Protein 9GJ2 (pdb70)

Solvent-accessible surface area: 18668 Å² total; per-residue (Å²): 222,49,68,119,64,12,28,17,104,147,104,30,2,21,12,130,25,36,153,14,32,121,3,28,0,18,3,0,22,4,0,5,5,0,0,3,0,20,12,58,95,106,74,48,130,72,22,24,4,0,1,0,0,0,2,8,15,0,38,121,116,8,11,3,116,3,23,125,25,25,98,20,21,0,0,0,7,13,0,40,47,45,151,0,0,1,17,36,96,40,12,58,48,115,35,110,78,56,182,60,95,47,53,59,148,106,113,27,5,48,10,50,107,27,44,55,10,35,8,24,106,17,94,37,0,48,92,8,0,19,93,94,0,0,0,0,0,5,0,4,5,187,31,101,35,0,128,133,15,153,83,16,23,13,123,24,108,72,20,60,32,45,46,66,14,6,3,5,0,0,0,3,0,66,68,148,56,121,65,31,0,11,0,17,4,6,61,6,123,122,20,6,43,142,0,17,0,47,0,3,8,79,128,63,13,14,0,0,0,0,1,68,2,2,16,0,46,26,55,137,103,69,126,70,24,32,15,108,150,135,30,2,21,9,109,9,47,151,14,30,127,3,26,0,19,3,0,21,3,0,6,5,0,0,3,0,20,12,55,91,90,66,46,144,73,49,28,3,0,2,0,0,0,2,9,15,0,41,129,130,9,6,2,128,3,23,124,24,27,89,22,19,0,0,0,5,12,0,42,61,46,151,0,0,1,17,38,98,39,10,61,45,112,38,110,87,57,156,62,88,49,48,62,146,104,112,30,6,52,10,51,108,28,42,51,17,46,6,12,100,16,99,50,0,39,87,6,0,19,95,92,0,0,0,0,0,6,0,0,4,126,30,102,41,0,114,137,15,180,74,28,32,15,126,28,112,61,20,45,32,32,41,76,13,7,3,4,0,0,0,1,0,89,61,141,65,115,68,36,0,10,0,18,3,6,62,8,82,148,12,14,58,121,0,12,0,54,0,4,7,77,111,64,14,13,1,0,0,0,1,77,2,1,14,0,45,25,55,97,131

Organism: Homo sapiens (NCBI:txid9606)

GO terms:
  GO:0010447 response to acidic pH (P, IDA)
  GO:0004197 cysteine-type endopeptidase activity (F, IDA)
  GO:2001259 positive regulation of cation channel activity (P, IDA)
  GO:0016485 protein processing (P, IDA)
  GO:0048002 antigen processing and presentation of peptide antigen (P, IDA)
  GO:0006508 proteolysis (P, IDA)
  GO:0002577 regulation of antigen processing and presentation (P, IDA)
  GO:0008234 cysteine-type peptidase activity (F, IDA)
  GO:0005770 late endosome (C, IDA)
  GO:0005515 protein binding (F, IPI)
  GO:0045335 phagocytic vesicle (C, IDA)
  GO:0019886 antigen processing and presentation of exogenous peptide antigen via MHC class II (P, IDA)
  GO:0004197 cysteine-type endopeptidase activity (F, TAS)
  GO:0006508 proteolysis (P, TAS)
  GO:0006955 immune response (P, TAS)
  GO:1904724 tertiary granule lumen (C, TAS)
  GO:1904813 ficolin-1-rich granule lumen (C, TAS)
  GO:0002224 toll-like receptor signaling pathway (P, TAS)
  GO:0036021 endolysosome lumen (C, TAS)
  GO:0043202 lysosomal lumen (C, TAS)

Foldseek 3Di:
DFDQKAFCVVVVQADAAAALPQFQLLLLQLLQRLQQNQLCVVPVDRFRFASLLCLAPLDVVLVAHRSVGHHSQSSLVSLAVVQFTFTCVVHPHDNDHDHRDDDCVRGDAGFNHKDKDAFQDLVRVSCCCRPPFKKKFFFQCPDVCNQVAAEDEDADPPADLDGDGIWIFGMWHDDVNFTWTWIAGRNALRGHPRRIHTYGGPPRCGRNRRGIIMHTHGDD/DDQKFFCVVVVQADAAAALPQFQLLLLQLLQRLQQNQLCVFPVDRFRFASLLCLAPLDVVLPAHRSVGHHSQSSLVSLAVVQFTFTCVVHPHDNDHDHRDDDVVRGDAGFNHKDKDAFQDLVRVQVCCVPPFKKKFFFACPDPVQQVAADDEDADPPADLPGDGIWIFGMWHDDPRFTWTWIAGRNALVGYNGRIHTYGGPPRCGRNGRGIIMHTHGDHD

Secondary structure (DSSP, 8-state):
---S-EEGGGGT------B-TTSB-HHHHHHHHHHHHHHHHHHS----B-HHHHHHHS-GGGT--TTB---HHHHHHHHHHHT-EEBTTTS---SS-------GGGEEE---EEEEPPTT-HHHHHHHHHHT--EEEEE---SHHHHH--SSEE--TT--S---EEEEEEEEEEETTEEEEEEE-SB-TTSTBTTEEEEE-SSSSGGGTTTS-EEEE---/--S-EEGGGGT--PPP-B-TTSB-HHHHHHHHHHHHHHHHHHS----B-HHHHHHHS-GGGT--TTB---HHHHHHHHHHHT-EEBTTTS---SS-------GGGEEE---EEEEPPTT-HHHHHHHHHHT--EEEEE---SHHHHT--SSEE--TT--S---EEEEEEEEEEETTEEEEEEE-SB-TTSTBTTEEEEE-SSSSGGGTTTS-EEEE----

Nearest PDB structures (foldseek):
  2hxz-assembly2_B  TM=1.002E+00  e=2.056E-52  Homo sapiens
  8pi3-assembly1_A  TM=1.003E+00  e=1.275E-50  Homo sapiens
  5qcd-assembly1_A  TM=1.002E+00  e=2.137E-50  Homo sapiens
  1nqc-assembly1_A  TM=1.003E+00  e=2.765E-50  Homo sapiens
  3iej-assembly2_B  TM=1.002E+00  e=4.941E-50  Homo sapiens

Sequence (440 aa):
ILPDSVDWREKGCVTEVKYQGSCGACWAFSAVGALEAQLKLKTGKLVSLSAQNLVDCSTEKYGNKGCNGGFMTTAFQYIIDNKGIDSDASYPYKAMDQKCQYDSKYRAATCSKYTEELPYGREDVLKEAVANKGPVSVGVDARHPSFFLYRSGVYYEPSCTQNVNHGVLVVGYGDLNGKEYWLVKNSWGHNFGEEGYIRMARNKGNHCGIASFPSYPEIAAALPDSVDWREKGCVTEVKYQGSCGACWAFSAVGALEAQLKLKTGKLVSLSAQNLVDCSTEKYGNKGCNGGFMTTAFQYIIDNKGIDSDASYPYKAMDQKCQYDSKYRAATCSKYTEELPYGRREDDVLKEAVANKGPVSVGVDARRHPSFFLYRSGVYYEPSCTQNVNHGVLVVGYGDDLNGKEYWLVKNSWGHNFGEEGYIRRMARNKGNHCGIASFPSYPEIAAA

B-factor: mean 16.5, std 6.79, range [9.48, 70.69]

Radius of gyration: 22.04 Å; Cα contacts (8 Å, |Δi|>4): 1163; chains: 2; bounding box: 53×60×53 Å

InterPro domains:
  IPR000169 Cysteine peptidase, cysteine active site [PS00139] (133-144)
  IPR000668 Peptidase C1A, papain C-terminal [PF00112] (115-329)
  IPR000668 Peptidase C1A, papain C-terminal [PR00705] (133-148)
  IPR000668 Peptidase C1A, papain C-terminal [PR00705] (278-288)
  IPR000668 Peptidase C1A, papain C-terminal [PR00705] (293-299)
  IPR000668 Peptidase C1A, papain C-terminal [SM00645] (115-330)
  IPR013128 Peptidase C1A [PTHR12411] (20-324)
  IPR013201 Cathepsin propeptide inhibitor domain (I29) [PF08246] (28-87)
  IPR013201 Cathepsin propeptide inhibitor domain (I29) [SM00848] (28-88)
  IPR025660 Cysteine peptidase, histidine active site [PS00639] (276-286)
  IP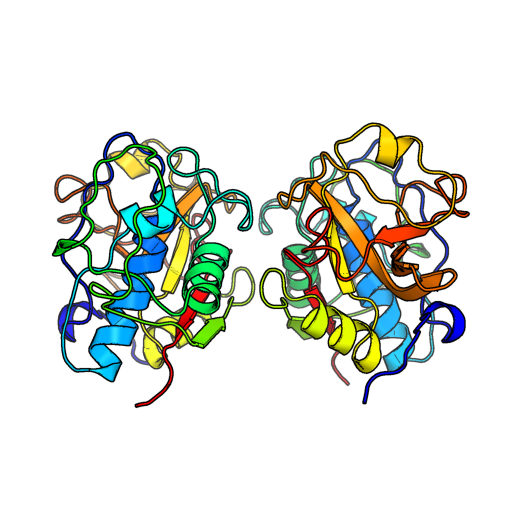R025661 Cysteine peptidase, asparagine active site [PS00640] (293-312)
  IPR038765 Papain-like cysteine peptidase superfamily [SSF54001] (20-329)
  IPR039417 Papain-like cysteine endopeptidase [cd02248] (116-329)

Structure (mmCIF, N/CA/C/O backbone):
data_9GJ2
#
_entry.id   9GJ2
#
_cell.length_a   86.102
_cell.length_b   86.102
_cell.length_c   152.045
_cell.angle_alpha   90.000
_cell.angle_beta   90.000
_cell.angle_gamma   90.000
#
_symmetry.space_group_name_H-M   'P 41 2 2'
#
loop_
_entity.id
_entity.type
_entity.pdbx_description
1 polymer 'Cathepsin S'
2 non-polymer '~{tert}-butyl ~{N}-[1-[(2~{S})-3-cyclopropyl-1-oxidanylidene-1-[[(2~{S},3~{S})-3-oxidanyl-4-oxidanylidene-1-[(3~{S})-2-oxidanylidenepyrrolidin-3-yl]-4-[(phenylmethyl)amino]butan-2-yl]amino]propan-2-yl]-2-oxidanylidene-pyridin-3-yl]carbamate'
3 non-polymer 1,2-ETHANEDIOL
4 non-polymer 'DIMETHYL SULFOXIDE'
5 non-polymer 'CITRIC ACID'
6 water water
#
loop_
_atom_site.group_PDB
_atom_site.id
_atom_site.type_symbol
_atom_site.label_atom_id
_atom_site.label_alt_id
_atom_site.label_comp_id
_atom_site.label_asym_id
_atom_site.label_entity_id
_atom_site.label_seq_id
_atom_site.pdbx_PDB_ins_code
_atom_site.Cartn_x
_atom_site.Cartn_y
_atom_site.Cartn_z
_atom_site.occupancy
_atom_site.B_iso_or_equiv
_atom_site.auth_seq_id
_atom_site.auth_comp_id
_atom_site.auth_asym_id
_atom_site.auth_atom_id
_atom_site.pdbx_PDB_model_num
ATOM 1 N N . ILE A 1 1 ? 23.36709 15.88065 -9.16465 1.000 34.49361 0 ILE A N 1
ATOM 2 C CA . ILE A 1 1 ? 22.30128 14.88687 -9.22161 1.000 33.48040 0 ILE A CA 1
ATOM 3 C C . ILE A 1 1 ? 22.62704 13.69609 -8.32458 1.000 30.44343 0 ILE A C 1
ATOM 4 O O . ILE A 1 1 ? 23.72400 13.13952 -8.38485 1.000 32.54228 0 ILE A O 1
ATOM 9 N N . LEU A 1 2 ? 21.67096 13.30851 -7.49635 1.000 22.49528 1 LEU A N 1
ATOM 10 C CA . LEU A 1 2 ? 21.89691 12.24209 -6.53408 1.000 18.47459 1 LEU A CA 1
ATOM 11 C C . LEU A 1 2 ? 21.67176 10.87769 -7.17916 1.000 16.51538 1 LEU A C 1
ATOM 12 O O . LEU A 1 2 ? 20.82810 10.73404 -8.06960 1.000 16.88037 1 LEU A O 1
ATOM 17 N N . PRO A 1 3 ? 22.40805 9.85417 -6.74713 1.000 15.49521 2 PRO A N 1
ATOM 18 C CA . PRO A 1 3 ? 22.15626 8.50580 -7.26982 1.000 14.30459 2 PRO A CA 1
ATOM 19 C C . PRO A 1 3 ? 20.74304 8.04746 -6.93604 1.000 13.24253 2 PRO A C 1
ATOM 20 O O . PRO A 1 3 ? 20.16136 8.43351 -5.92124 1.000 13.47235 2 PRO A O 1
ATOM 24 N N . ASP A 1 4 ? 20.19282 7.19462 -7.80135 1.000 14.25050 3 ASP A N 1
ATOM 25 C CA . ASP A 1 4 ? 18.86247 6.64883 -7.54345 1.000 14.34760 3 ASP A CA 1
ATOM 26 C C . ASP A 1 4 ? 18.83639 5.73640 -6.32009 1.000 13.45460 3 ASP A C 1
ATOM 27 O O . ASP A 1 4 ? 17.80121 5.64220 -5.65129 1.000 13.21995 3 ASP A O 1
ATOM 32 N N . SER A 1 5 ? 19.94236 5.04884 -6.02567 1.000 12.77470 4 SER A N 1
ATOM 33 C CA . SER A 1 5 ? 20.02695 4.13623 -4.89416 1.000 12.64264 4 SER A CA 1
ATOM 34 C C . SER A 1 5 ? 21.41415 4.23677 -4.28207 1.000 11.96484 4 SER A C 1
ATOM 35 O O . SER A 1 5 ? 22.39605 4.47381 -4.98699 1.000 13.04826 4 SER A O 1
ATOM 38 N N . VAL A 1 6 ? 21.47744 4.04414 -2.96256 1.000 12.11457 5 VAL A N 1
ATOM 39 C CA . VAL A 1 6 ? 22.71931 4.05707 -2.19177 1.000 12.11498 5 VAL A CA 1
ATOM 40 C C . VAL A 1 6 ? 22.63361 2.95356 -1.14579 1.000 12.25529 5 VAL A C 1
ATOM 41 O O . VAL A 1 6 ? 21.57967 2.75665 -0.53093 1.000 11.85378 5 VAL A O 1
ATOM 45 N N . ASP A 1 7 ? 23.74823 2.25298 -0.91298 1.000 12.29367 6 ASP A N 1
ATOM 46 C CA . ASP A 1 7 ? 23.83194 1.23839 0.14647 1.000 12.55650 6 ASP A CA 1
ATOM 47 C C . ASP A 1 7 ? 25.23941 1.31934 0.73360 1.000 11.59234 6 ASP A C 1
ATOM 48 O O . ASP A 1 7 ? 26.19888 0.83148 0.12536 1.000 12.35790 6 ASP A O 1
ATOM 53 N N . TRP A 1 8 ? 25.35910 1.92969 1.91640 1.000 11.22383 7 TRP A N 1
ATOM 54 C CA . TRP A 1 8 ? 26.66445 2.09566 2.54973 1.000 11.25325 7 TRP A CA 1
ATOM 55 C C . TRP A 1 8 ? 27.31700 0.77435 2.94270 1.000 11.59718 7 TRP A C 1
ATOM 56 O O . TRP A 1 8 ? 28.52900 0.75047 3.19023 1.000 11.55451 7 TRP A O 1
ATOM 67 N N . ARG A 1 9 ? 26.55273 -0.32234 3.01346 1.000 11.13492 8 ARG A N 1
ATOM 68 C CA . ARG A 1 9 ? 27.16953 -1.62430 3.24891 1.000 10.32627 8 ARG A CA 1
ATOM 69 C C . ARG A 1 9 ? 28.09638 -2.01029 2.10057 1.000 11.50182 8 ARG A C 1
ATOM 70 O O . ARG A 1 9 ? 29.12540 -2.65657 2.32333 1.000 11.82696 8 ARG A O 1
ATOM 78 N N . GLU A 1 10 ? 27.75159 -1.62709 0.86683 1.000 12.34045 9 GLU A N 1
ATOM 79 C CA . GLU A 1 10 ? 28.61510 -1.90648 -0.27757 1.000 13.43401 9 GLU A CA 1
ATOM 80 C C . GLU A 1 10 ? 29.92487 -1.14225 -0.20645 1.000 14.27560 9 GLU A C 1
ATOM 81 O O . GLU A 1 10 ? 30.88736 -1.51803 -0.88573 1.000 14.80227 9 GLU A O 1
ATOM 87 N N . LYS A 1 11 ? 29.96944 -0.07243 0.58250 1.000 13.87414 10 LYS A N 1
ATOM 88 C CA . LYS A 1 11 ? 31.13579 0.78417 0.70225 1.000 15.32678 10 LYS A CA 1
ATOM 89 C C . LYS A 1 11 ? 31.97088 0.44222 1.92802 1.000 13.72424 10 LYS A C 1
ATOM 90 O O . LYS A 1 11 ? 32.93678 1.14907 2.22862 1.000 15.26355 10 LYS A O 1
ATOM 96 N N . GLY A 1 12 ? 31.61540 -0.62604 2.64039 1.000 13.21935 11 GLY A N 1
ATOM 97 C CA . GLY A 1 12 ? 32.40578 -1.08196 3.76982 1.000 13.62077 11 GLY A CA 1
ATOM 98 C C . GLY A 1 12 ? 32.28370 -0.22704 5.00897 1.000 12.21736 11 GLY A C 1
ATOM 99 O O . GLY A 1 12 ? 33.18516 -0.23924 5.85020 1.000 13.22165 11 GLY A O 1
ATOM 100 N N . CYS A 1 13 ? 31.17338 0.49095 5.16350 1.000 11.32069 12 CYS A N 1
ATOM 101 C CA . CYS A 1 13 ? 31.02319 1.48890 6.21407 1.000 10.85740 12 CYS A CA 1
ATOM 102 C C . CYS A 1 13 ? 30.01575 1.10445 7.29125 1.000 10.63440 12 CYS A C 1
ATOM 103 O O . CYS A 1 13 ? 29.66962 1.95283 8.12240 1.000 11.72652 12 CYS A O 1
ATOM 106 N N . VAL A 1 14 ? 29.54451 -0.14298 7.31162 1.000 11.01860 13 VAL A N 1
ATOM 107 C CA . VAL A 1 14 ? 28.49480 -0.57012 8.23300 1.000 10.39461 13 VAL A CA 1
ATOM 108 C C . VAL A 1 14 ? 28.93817 -1.85520 8.92871 1.000 10.56828 13 VAL A C 1
ATOM 109 O O . VAL A 1 14 ? 29.29416 -2.83893 8.26633 1.000 11.21881 13 VAL A O 1
ATOM 113 N N . THR A 1 15 ? 28.90621 -1.85305 10.26030 1.000 10.32962 14 THR A N 1
ATOM 114 C CA . THR A 1 15 ? 29.31768 -3.01146 11.04249 1.000 10.92472 14 THR A CA 1
ATOM 115 C C . THR A 1 15 ? 28.18554 -4.03597 11.13186 1.000 11.14819 14 THR A C 1
ATOM 116 O O . THR A 1 15 ? 27.06072 -3.82150 10.66387 1.000 11.09249 14 THR A O 1
ATOM 120 N N . GLU A 1 16 ? 28.48087 -5.15342 11.78552 1.000 11.04998 15 GLU A N 1
ATOM 121 C CA . GLU A 1 16 ? 27.47161 -6.17580 12.00976 1.000 12.18884 15 GLU A CA 1
ATOM 122 C C . GLU A 1 16 ? 26.31277 -5.60134 12.81624 1.000 11.31969 15 GLU A C 1
ATOM 123 O O . GLU A 1 16 ? 26.47617 -4.67566 13.61460 1.000 11.86422 15 GLU A O 1
ATOM 129 N N . VAL A 1 17 ? 25.12722 -6.16991 12.59114 1.000 11.65981 16 VAL A N 1
ATOM 130 C CA . VAL A 1 17 ? 23.94694 -5.81152 13.36388 1.000 10.96516 16 VAL A CA 1
ATOM 131 C C . VAL A 1 17 ? 24.12796 -6.24974 14.80944 1.000 12.47069 16 VAL A C 1
ATOM 132 O O . VAL A 1 17 ? 24.61740 -7.35251 15.09083 1.000 13.33249 16 VAL A O 1
ATOM 136 N N . LYS A 1 18 ? 23.71991 -5.39072 15.73353 1.000 12.02140 17 LYS A N 1
ATOM 137 C CA . LYS A 1 18 ? 23.81895 -5.65600 17.16013 1.000 12.41970 17 LYS A CA 1
ATOM 138 C C . LYS A 1 18 ? 22.45188 -6.01226 17.74187 1.000 13.00593 17 LYS A C 1
ATOM 139 O O . LYS A 1 18 ? 21.40251 -5.76631 17.13766 1.000 12.11786 17 LYS A O 1
ATOM 145 N N . TYR A 1 19 ? 22.48607 -6.60714 18.93549 1.000 14.03149 18 TYR A N 1
ATOM 146 C CA . TYR A 1 19 ? 21.29850 -7.06456 19.65121 1.000 15.16748 18 TYR A CA 1
ATOM 147 C C . TYR A 1 19 ? 21.23661 -6.32052 20.98019 1.000 14.91138 18 TYR A C 1
ATOM 148 O O . TYR A 1 19 ? 22.03036 -6.59085 21.88528 1.000 15.02438 18 TYR A O 1
ATOM 157 N N . GLN A 1 20 ? 20.29266 -5.38892 21.10908 1.000 14.33171 19 GLN A N 1
ATOM 158 C CA . GLN A 1 20 ? 20.23701 -4.57359 22.31555 1.000 15.44795 19 GLN A CA 1
ATOM 159 C C . GLN A 1 20 ? 19.58759 -5.28621 23.49648 1.000 15.04461 19 GLN A C 1
ATOM 160 O O . GLN A 1 20 ? 19.77133 -4.85497 24.63876 1.000 15.21361 19 GLN A O 1
ATOM 166 N N . GLY A 1 21 ? 18.82002 -6.34284 23.25166 1.000 15.98773 20 GLY A N 1
ATOM 167 C CA . GLY A 1 21 ? 18.18566 -7.03746 24.35360 1.000 16.54882 20 GLY A CA 1
ATOM 168 C C . GLY A 1 21 ? 17.18045 -6.16333 25.08144 1.000 16.81710 20 GLY A C 1
ATOM 169 O O . GLY A 1 21 ? 16.51406 -5.30402 24.49684 1.000 18.67523 20 GLY A O 1
ATOM 170 N N . SER A 1 22 ? 17.08094 -6.37838 26.39099 1.000 16.89001 21 SER A N 1
ATOM 171 C CA . SER A 1 22 ? 16.02385 -5.76748 27.19362 1.000 19.04503 21 SER A CA 1
ATOM 172 C C . SER A 1 22 ? 16.34340 -4.34935 27.65259 1.000 19.47304 21 SER A C 1
ATOM 173 O O . SER A 1 22 ? 15.54969 -3.75969 28.39545 1.000 21.00330 21 SER A O 1
ATOM 176 N N . CYS A 1 23 ? 17.46949 -3.79295 27.23034 1.000 15.85137 22 CYS A N 1
ATOM 177 C CA . CYS A 1 23 ? 17.89288 -2.45101 27.60058 1.000 15.24677 22 CYS A CA 1
ATOM 178 C C . CYS A 1 23 ? 17.51221 -1.49929 26.47285 1.000 14.15303 22 CYS A C 1
ATOM 179 O O . CYS A 1 23 ? 17.81758 -1.76628 25.30578 1.000 14.77313 22 CYS A O 1
ATOM 182 N N . GLY A 1 24 ? 16.83584 -0.40331 26.81935 1.000 14.57245 23 GLY A N 1
ATOM 183 C CA . GLY A 1 24 ? 16.36721 0.55636 25.83427 1.000 14.97622 23 GLY A CA 1
ATOM 184 C C . GLY A 1 24 ? 17.45349 1.47685 25.31275 1.000 13.67913 23 GLY A C 1
ATOM 185 O O . GLY A 1 24 ? 17.37378 2.70483 25.45652 1.000 15.21377 23 GLY A O 1
ATOM 186 N N . ALA A 1 25 ? 18.46494 0.88033 24.67826 1.000 13.65313 24 ALA A N 1
ATOM 187 C CA . ALA A 1 25 ? 19.65835 1.57364 24.21356 1.000 13.79255 24 ALA A CA 1
ATOM 188 C C . ALA A 1 25 ? 19.65810 1.81199 22.70817 1.000 12.48228 24 ALA A C 1
ATOM 189 O O . ALA A 1 25 ? 20.72001 2.04156 22.12540 1.000 12.19544 24 ALA A O 1
ATOM 191 N N . CYS A 1 26 ? 18.49218 1.77367 22.06345 1.000 12.47559 25 CYS A N 1
ATOM 192 C CA . CYS A 1 26 ? 18.43892 1.99146 20.61904 1.000 12.37106 25 CYS A CA 1
ATOM 193 C C . CYS A 1 26 ? 19.18068 3.25854 20.21325 1.000 11.81646 25 CYS A C 1
ATOM 194 O O . CYS A 1 26 ? 19.89369 3.27322 19.20292 1.000 12.03650 25 CYS A O 1
ATOM 197 N N . TRP A 1 27 ? 19.01543 4.33180 20.99462 1.000 12.03046 26 TRP A N 1
ATOM 198 C CA . TRP A 1 27 ? 19.65045 5.61591 20.69831 1.000 11.43343 26 TRP A CA 1
ATOM 199 C C . TRP A 1 27 ? 21.17186 5.50193 20.68683 1.000 10.91884 26 TRP A C 1
ATOM 200 O O . TRP A 1 27 ? 21.84998 6.16446 19.89201 1.000 11.11839 26 TRP A O 1
ATOM 211 N N . ALA A 1 28 ? 21.72776 4.68718 21.58346 1.000 11.46685 27 ALA A N 1
ATOM 212 C CA . ALA A 1 28 ? 23.17347 4.51108 21.63920 1.000 11.27822 27 ALA A CA 1
ATOM 213 C C . ALA A 1 28 ? 23.67700 3.73996 20.42397 1.000 10.11470 27 ALA A C 1
ATOM 214 O O . ALA A 1 28 ? 24.71574 4.08677 19.84786 1.000 10.95335 27 ALA A O 1
ATOM 216 N N . PHE A 1 29 ? 22.94992 2.69807 20.01229 1.000 10.67102 28 PHE A N 1
ATOM 217 C CA . PHE A 1 29 ? 23.33534 1.96823 18.81005 1.000 10.70668 28 PHE A CA 1
ATOM 218 C C . PHE A 1 29 ? 23.22871 2.83769 17.56546 1.000 10.56935 28 PHE A C 1
ATOM 219 O O . PHE A 1 29 ? 24.10078 2.78104 16.68898 1.000 10.55659 28 PHE A O 1
ATOM 227 N N . SER A 1 30 ? 22.16936 3.64337 17.46601 1.000 10.24855 29 SER A N 1
ATOM 228 C CA . SER A 1 30 ? 22.04286 4.55821 16.33716 1.000 10.25914 29 SER A CA 1
ATOM 229 C C . SER A 1 30 ? 23.23969 5.50198 16.25836 1.000 9.94078 29 SER A C 1
ATOM 230 O O . SER A 1 30 ? 23.82222 5.70540 15.18463 1.000 10.82905 29 SER A O 1
ATOM 233 N N . ALA A 1 31 ? 23.61804 6.08665 17.39505 1.000 9.66490 30 ALA A N 1
ATOM 234 C CA . ALA A 1 31 ? 24.71673 7.04689 17.41253 1.000 10.21981 30 ALA A CA 1
ATOM 235 C C . ALA A 1 31 ? 26.04009 6.38937 17.03028 1.000 10.38457 30 ALA A C 1
ATOM 236 O O . ALA A 1 31 ? 26.78414 6.91572 16.19287 1.000 10.99065 30 ALA A O 1
ATOM 238 N N . VAL A 1 32 ? 26.36630 5.23901 17.63347 1.000 10.34973 31 VAL A N 1
ATOM 239 C CA . VAL A 1 32 ? 27.64824 4.61918 17.29354 1.000 9.89163 31 VAL A CA 1
ATOM 240 C C . VAL A 1 32 ? 27.67354 4.19840 15.83420 1.000 10.24359 31 VAL A C 1
ATOM 241 O O . VAL A 1 32 ? 28.71030 4.29006 15.17154 1.000 10.59541 31 VAL A O 1
ATOM 245 N N . GLY A 1 33 ? 26.54552 3.71932 15.30665 1.000 10.21046 32 GLY A N 1
ATOM 246 C CA . GLY A 1 33 ? 26.53682 3.30036 13.91583 1.000 10.45787 32 GLY A CA 1
ATOM 247 C C . GLY A 1 33 ? 26.84628 4.44215 12.96350 1.000 9.93370 32 GLY A C 1
ATOM 248 O O . GLY A 1 33 ? 27.58168 4.27337 11.98236 1.000 10.90560 32 GLY A O 1
ATOM 249 N N . ALA A 1 34 ? 26.29354 5.62381 13.23733 1.000 10.23739 33 ALA A N 1
ATOM 250 C CA . ALA A 1 34 ? 26.60375 6.77950 12.40072 1.000 10.41441 33 ALA A CA 1
ATOM 251 C C . ALA A 1 34 ? 28.08519 7.12882 12.48593 1.000 10.51995 33 ALA A C 1
ATOM 252 O O . ALA A 1 34 ? 28.72267 7.42840 11.46765 1.000 11.04848 33 ALA A O 1
ATOM 254 N N . LEU A 1 35 ? 28.65297 7.08813 13.69194 1.000 10.09418 34 LEU A N 1
ATOM 255 C CA . LEU A 1 35 ? 30.05768 7.44529 13.85272 1.000 10.34942 34 LEU A CA 1
ATOM 256 C C . LEU A 1 35 ? 30.98411 6.38522 13.26435 1.000 10.22647 34 LEU A C 1
ATOM 257 O O . LEU A 1 35 ? 32.05134 6.72750 12.74207 1.000 11.02238 34 LEU A O 1
ATOM 262 N N . GLU A 1 36 ? 30.58405 5.10539 13.32160 1.000 10.45378 35 GLU A N 1
ATOM 263 C CA . GLU A 1 36 ? 31.38359 4.03290 12.72798 1.000 10.71092 35 GLU A CA 1
ATOM 264 C C . GLU A 1 36 ? 31.65395 4.30028 11.25430 1.000 10.57137 35 GLU A C 1
ATOM 265 O O . GLU A 1 36 ? 32.76164 4.05186 10.75726 1.000 10.98256 35 GLU A O 1
ATOM 271 N N . ALA A 1 37 ? 30.64477 4.78715 10.52721 1.000 10.73548 36 ALA A N 1
ATOM 272 C CA . ALA A 1 37 ? 30.84668 5.07008 9.11109 1.000 10.60479 36 ALA A CA 1
ATOM 273 C C . ALA A 1 37 ? 31.84446 6.20315 8.90808 1.000 10.30219 36 ALA A C 1
ATOM 274 O O . ALA A 1 37 ? 32.70754 6.12623 8.02705 1.000 11.38898 36 ALA A O 1
ATOM 276 N N . GLN A 1 38 ? 31.73904 7.27120 9.70474 1.000 11.16621 37 GLN A N 1
ATOM 277 C CA . GLN A 1 38 ? 32.67814 8.38302 9.56828 1.000 10.84053 37 GLN A CA 1
ATOM 278 C C . GLN A 1 38 ? 34.09693 7.94405 9.90654 1.000 11.71623 37 GLN A C 1
ATOM 279 O O . GLN A 1 38 ? 35.06304 8.40188 9.28559 1.000 12.47000 37 GLN A O 1
ATOM 285 N N . LEU A 1 39 ? 34.24087 7.05319 10.89042 1.000 11.42558 38 LEU A N 1
ATOM 286 C CA . LEU A 1 39 ? 35.56043 6.54536 11.24542 1.000 11.44028 38 LEU A CA 1
ATOM 287 C C . LEU A 1 39 ? 36.17425 5.75738 10.09195 1.000 11.83883 38 LEU A C 1
ATOM 288 O O . LEU A 1 39 ? 37.36010 5.91852 9.78304 1.000 12.49476 38 LEU A O 1
ATOM 293 N N . LYS A 1 40 ? 35.37792 4.91613 9.42760 1.000 11.57760 39 LYS A N 1
ATOM 294 C CA . LYS A 1 40 ? 35.86718 4.19457 8.25385 1.000 11.88098 39 LYS A CA 1
ATOM 295 C C . LYS A 1 40 ? 36.30043 5.16066 7.15784 1.000 12.33511 39 LYS A C 1
ATOM 296 O O . LYS A 1 40 ? 37.35816 4.98651 6.54112 1.000 12.64303 39 LYS A O 1
ATOM 302 N N . LEU A 1 41 ? 35.48431 6.18472 6.89217 1.000 12.54749 40 LEU A N 1
ATOM 303 C CA . LEU A 1 41 ? 35.82051 7.15284 5.85253 1.000 13.82850 40 LEU A CA 1
ATOM 304 C C . LEU A 1 41 ? 37.12560 7.87839 6.16442 1.000 14.40656 40 LEU A C 1
ATOM 305 O O . LEU A 1 41 ? 37.90036 8.18996 5.25278 1.000 16.34191 40 LEU A O 1
ATOM 310 N N . LYS A 1 42 ? 37.39588 8.14284 7.44712 1.000 15.51146 41 LYS A N 1
ATOM 311 C CA . LYS A 1 42 ? 38.59812 8.88631 7.81578 1.000 16.39939 41 LYS A CA 1
ATOM 312 C C . LYS A 1 42 ? 39.83845 8.00315 7.84608 1.000 17.03908 41 LYS A C 1
ATOM 313 O O . LYS A 1 42 ? 40.90087 8.41468 7.37042 1.000 18.45259 41 LYS A O 1
ATOM 319 N N . THR A 1 43 ? 39.73697 6.80164 8.42014 1.000 16.57426 42 THR A N 1
ATOM 320 C CA . THR A 1 43 ? 40.91586 6.01240 8.75226 1.000 16.30715 42 THR A CA 1
ATOM 321 C C . THR A 1 43 ? 41.06900 4.75291 7.92108 1.000 15.99763 42 THR A C 1
ATOM 322 O O . THR A 1 43 ? 42.14702 4.14545 7.94752 1.000 16.25513 42 THR A O 1
ATOM 326 N N . GLY A 1 44 ? 40.02824 4.32814 7.21485 1.000 14.63204 43 GLY A N 1
ATOM 327 C CA . GLY A 1 44 ? 40.05481 3.05713 6.53112 1.000 15.46361 43 GLY A CA 1
ATOM 328 C C . GLY A 1 44 ? 39.71912 1.86226 7.39353 1.000 15.26592 43 GLY A C 1
ATOM 329 O O . GLY A 1 44 ? 39.69826 0.74146 6.87919 1.000 16.17107 43 GLY A O 1
ATOM 330 N N . LYS A 1 45 ? 39.45060 2.05751 8.68081 1.000 14.44806 44 LYS A N 1
ATOM 331 C CA . LYS A 1 45 ? 39.16148 0.96687 9.60053 1.000 15.39221 44 LYS A CA 1
ATOM 332 C C . LYS A 1 45 ? 37.67174 0.91796 9.90350 1.000 13.99649 44 LYS A C 1
ATOM 333 O O . LYS A 1 45 ? 37.06878 1.93970 10.25477 1.000 14.67229 44 LYS A O 1
ATOM 339 N N . LEU A 1 46 ? 37.08698 -0.27346 9.78267 1.000 13.90395 45 LEU A N 1
ATOM 340 C CA . LEU A 1 46 ? 35.70723 -0.52278 10.19450 1.000 12.71211 45 LEU A CA 1
ATOM 341 C C . LEU A 1 46 ? 35.74768 -1.17486 11.57162 1.000 13.26861 45 LEU A C 1
ATOM 342 O O . LEU A 1 46 ? 36.24043 -2.29810 11.71581 1.000 14.30442 45 LEU A O 1
ATOM 347 N N . VAL A 1 47 ? 35.23498 -0.47131 12.58095 1.000 12.97667 46 VAL A N 1
ATOM 348 C CA . VAL A 1 47 ? 35.35659 -0.87129 13.98064 1.000 14.74807 46 VAL A CA 1
ATOM 349 C C . VAL A 1 47 ? 34.02695 -0.60970 14.66838 1.000 12.91912 46 VAL A C 1
ATOM 350 O O . VAL A 1 47 ? 33.50595 0.50436 14.59474 1.000 13.62668 46 VAL A O 1
ATOM 354 N N . SER A 1 48 ? 33.49611 -1.60255 15.37494 1.000 11.31790 47 SER A N 1
ATOM 355 C CA . SER A 1 48 ? 32.30785 -1.35836 16.18432 1.000 11.92962 47 SER A CA 1
ATOM 356 C C . SER A 1 48 ? 32.67943 -0.51078 17.39517 1.000 10.85709 47 SER A C 1
ATOM 357 O O . SER A 1 48 ? 33.66971 -0.78975 18.08488 1.000 12.27950 47 SER A O 1
ATOM 360 N N . LEU A 1 49 ? 31.89736 0.53502 17.64484 1.000 11.19147 48 LEU A N 1
ATOM 361 C CA . LEU A 1 49 ? 32.13935 1.44669 18.75306 1.000 11.13860 48 LEU A CA 1
ATOM 362 C C . LEU A 1 49 ? 31.21849 1.10742 19.92560 1.000 10.91304 48 LEU A C 1
ATOM 363 O O . LEU A 1 49 ? 30.19426 0.43809 19.76993 1.000 12.23313 48 LEU A O 1
ATOM 368 N N . SER A 1 50 ? 31.59689 1.56979 21.11400 1.000 11.07187 49 SER A N 1
ATOM 369 C CA . SER A 1 50 ? 30.96572 1.08715 22.34488 1.000 10.82409 49 SER A CA 1
ATOM 370 C C . SER A 1 50 ? 29.63581 1.78401 22.62446 1.000 10.98208 49 SER A C 1
ATOM 371 O O . SER A 1 50 ? 29.59752 2.89240 23.16376 1.000 11.28559 49 SER A O 1
ATOM 374 N N . ALA A 1 51 ? 28.53089 1.10519 22.30366 1.000 10.77607 50 ALA A N 1
ATOM 375 C CA . ALA A 1 51 ? 27.22205 1.56795 22.75872 1.000 11.47852 50 ALA A CA 1
ATOM 376 C C . ALA A 1 51 ? 27.14552 1.61113 24.27986 1.000 11.03992 50 ALA A C 1
ATOM 377 O O . ALA A 1 51 ? 26.49596 2.50094 24.84646 1.000 11.05112 50 ALA A O 1
ATOM 379 N N . GLN A 1 52 ? 27.80840 0.66763 24.95792 1.000 11.51733 51 GLN A N 1
ATOM 380 C CA . GLN A 1 52 ? 27.76476 0.64485 26.41745 1.000 11.78917 51 GLN A CA 1
ATOM 381 C C . GLN A 1 52 ? 28.39467 1.90152 27.01187 1.000 11.25763 51 GLN A C 1
ATOM 382 O O . GLN A 1 52 ? 27.92133 2.42112 28.02903 1.000 11.89757 51 GLN A O 1
ATOM 388 N N . ASN A 1 53 ? 29.48516 2.38038 26.40447 1.000 11.11983 52 ASN A N 1
ATOM 389 C CA . ASN A 1 53 ? 30.12621 3.62947 26.80966 1.000 11.02054 52 ASN A CA 1
ATOM 390 C C . ASN A 1 53 ? 29.10526 4.76681 26.83457 1.000 10.98178 52 ASN A C 1
ATOM 391 O O . ASN A 1 53 ? 29.07854 5.57706 27.77024 1.000 11.37061 52 ASN A O 1
ATOM 396 N N . LEU A 1 54 ? 28.22971 4.82678 25.82865 1.000 10.54088 53 LEU A N 1
ATOM 397 C CA . LEU A 1 54 ? 27.20436 5.86940 25.81403 1.000 10.75225 53 LEU A CA 1
ATOM 398 C C . LEU A 1 54 ? 26.16356 5.63921 26.90505 1.000 11.04725 53 LEU A C 1
ATOM 399 O O . LEU A 1 54 ? 25.79585 6.56903 27.63219 1.000 10.92301 53 LEU A O 1
ATOM 404 N N . VAL A 1 55 ? 25.67881 4.40070 27.03746 1.000 11.44597 54 VAL A N 1
ATOM 405 C CA . VAL A 1 55 ? 24.69367 4.08322 28.07186 1.000 11.79016 54 VAL A CA 1
ATOM 406 C C . VAL A 1 55 ? 25.19660 4.50253 29.44774 1.000 11.78496 54 VAL A C 1
ATOM 407 O O . VAL A 1 55 ? 24.45528 5.08646 30.24943 1.000 12.05984 54 VAL A O 1
ATOM 411 N N . ASP A 1 56 ? 26.46461 4.19258 29.74657 1.000 12.36065 55 ASP A N 1
ATOM 412 C CA . ASP A 1 56 ? 26.99690 4.37262 31.09455 1.000 12.81888 55 ASP A CA 1
ATOM 413 C C . ASP A 1 56 ? 27.48380 5.78909 31.35739 1.000 13.42427 55 ASP A C 1
ATOM 414 O O . ASP A 1 56 ? 27.54281 6.20219 32.52038 1.000 13.63986 55 ASP A O 1
ATOM 419 N N . CYS A 1 57 ? 27.88896 6.52005 30.31787 1.000 12.05645 56 CYS A N 1
ATOM 420 C CA . CYS A 1 57 ? 28.61028 7.77411 30.50262 1.000 12.37233 56 CYS A CA 1
ATOM 421 C C . CYS A 1 57 ? 27.89651 8.99360 29.94468 1.000 12.17668 56 CYS A C 1
ATOM 422 O O . CYS A 1 57 ? 28.08091 10.08816 30.47266 1.000 13.47953 56 CYS A O 1
ATOM 425 N N . SER A 1 58 ? 27.11696 8.84764 28.87326 1.000 11.46992 57 SER A N 1
ATOM 426 C CA . SER A 1 58 ? 26.32222 9.95550 28.34249 1.000 11.60642 57 SER A CA 1
ATOM 427 C C . SER A 1 58 ? 24.96866 9.92156 29.04228 1.000 11.20709 57 SER A C 1
ATOM 428 O O . SER A 1 58 ? 23.96706 9.44188 28.50273 1.000 11.88234 57 SER A O 1
ATOM 431 N N . THR A 1 59 ? 24.95457 10.40966 30.27698 1.000 11.61795 58 THR A N 1
ATOM 432 C CA . THR A 1 59 ? 23.85389 10.17571 31.21381 1.000 12.65278 58 THR A CA 1
ATOM 433 C C . THR A 1 59 ? 23.16240 11.49610 31.54739 1.000 12.61459 58 THR A C 1
ATOM 434 O O . THR A 1 59 ? 22.77569 12.21630 30.61672 1.000 12.45218 58 THR A O 1
ATOM 438 N N . GLU A 1 60 ? 22.97815 11.84376 32.82907 1.000 13.14022 59 GLU A N 1
ATOM 439 C CA . GLU A 1 60 ? 22.07523 12.93312 33.20419 1.000 14.69228 59 GLU A CA 1
ATOM 440 C C . GLU A 1 60 ? 22.50909 14.26261 32.60094 1.000 15.69571 59 GLU A C 1
ATOM 441 O O . GLU A 1 60 ? 21.66645 15.07635 32.20626 1.000 14.47690 59 GLU A O 1
ATOM 447 N N . LYS A 1 61 ? 23.81689 14.51281 32.53989 1.000 13.73067 60 LYS A N 1
ATOM 448 C CA . LYS A 1 61 ? 24.32786 15.75556 31.97335 1.000 15.34710 60 LYS A CA 1
ATOM 449 C C . LYS A 1 61 ? 23.88586 15.94450 30.53094 1.000 13.29686 60 LYS A C 1
ATOM 450 O O . LYS A 1 61 ? 23.81003 17.08343 30.05641 1.000 13.90137 60 LYS A O 1
ATOM 456 N N . TYR A 1 62 ? 23.58772 14.84856 29.83548 1.000 12.28457 61 TYR A N 1
ATOM 457 C CA . TYR A 1 62 ? 23.19197 14.83785 28.43331 1.000 12.08471 61 TYR A CA 1
ATOM 458 C C . TYR A 1 62 ? 21.69966 14.58795 28.25107 1.000 12.08719 61 TYR A C 1
ATOM 459 O O . TYR A 1 62 ? 21.24473 14.39582 27.11889 1.000 12.30420 61 TYR A O 1
ATOM 468 N N . GLY A 1 63 ? 20.92384 14.60418 29.33626 1.000 12.82256 62 GLY A N 1
ATOM 469 C CA . GLY A 1 63 ? 19.49702 14.36499 29.24786 1.000 13.58265 62 GLY A CA 1
ATOM 470 C C . GLY A 1 63 ? 19.11957 12.93590 28.94788 1.000 14.34660 62 GLY A C 1
ATOM 471 O O . GLY A 1 63 ? 17.96466 12.67695 28.59615 1.000 15.19355 62 GLY A O 1
ATOM 472 N N . ASN A 1 64 ? 20.05831 12.00225 29.07263 1.000 12.36230 63 ASN A N 1
ATOM 473 C CA . ASN A 1 64 ? 19.84401 10.60238 28.74377 1.000 12.11651 63 ASN A CA 1
ATOM 474 C C . ASN A 1 64 ? 19.66338 9.77993 30.00985 1.000 12.86098 63 ASN A C 1
ATOM 475 O O . ASN A 1 64 ? 20.10545 10.16251 31.09865 1.000 14.24902 63 ASN A O 1
ATOM 480 N N . LYS A 1 65 ? 19.01573 8.62487 29.84364 1.000 13.42751 64 LYS A N 1
ATOM 481 C CA . LYS A 1 65 ? 18.62943 7.75850 30.95054 1.000 14.31691 64 LYS A CA 1
ATOM 482 C C . LYS A 1 65 ? 19.02690 6.30784 30.69517 1.000 13.69098 64 LYS A C 1
ATOM 483 O O . LYS A 1 65 ? 18.35363 5.38291 31.16048 1.000 14.92891 64 LYS A O 1
ATOM 489 N N . GLY A 1 66 ? 20.10830 6.09636 29.95180 1.000 13.76700 65 GLY A N 1
ATOM 490 C CA . GLY A 1 66 ? 20.66035 4.75660 29.80871 1.000 13.46223 65 GLY A CA 1
ATOM 491 C C . GLY A 1 66 ? 19.67378 3.80817 29.15594 1.000 13.56809 65 GLY A C 1
ATOM 492 O O . GLY A 1 66 ? 19.16128 4.06093 28.06001 1.000 14.22835 65 GLY A O 1
ATOM 493 N N . CYS A 1 67 ? 19.39546 2.69412 29.83437 1.000 13.90573 66 CYS A N 1
ATOM 494 C CA . CYS A 1 67 ? 18.43776 1.71295 29.32701 1.000 14.46520 66 CYS A CA 1
ATOM 495 C C . CYS A 1 67 ? 17.00455 2.22044 29.31794 1.000 14.73883 66 CYS A C 1
ATOM 496 O O . CYS A 1 67 ? 16.11811 1.50411 28.83720 1.000 16.59988 66 CYS A O 1
ATOM 499 N N . ASN A 1 68 ? 16.74739 3.41873 29.83681 1.000 15.44259 67 ASN A N 1
ATOM 500 C CA . ASN A 1 68 ? 15.42694 4.02357 29.76697 1.000 16.35547 67 ASN A CA 1
ATOM 501 C C . ASN A 1 68 ? 15.33254 5.12571 28.72321 1.000 16.00593 67 ASN A C 1
ATOM 502 O O . ASN A 1 68 ? 14.37582 5.90355 28.74637 1.000 16.92254 67 ASN A O 1
ATOM 507 N N . GLY A 1 69 ? 16.30315 5.21798 27.81851 1.000 14.37526 68 GLY A N 1
ATOM 508 C CA . GLY A 1 69 ? 16.16939 6.08797 26.66765 1.000 14.00983 68 GLY A CA 1
ATOM 509 C C . GLY A 1 69 ? 17.14564 7.24454 26.61980 1.000 13.79237 68 GLY A C 1
ATOM 510 O O . GLY A 1 69 ? 17.74393 7.61387 27.63268 1.000 15.52290 68 GLY A O 1
ATOM 511 N N . GLY A 1 70 ? 17.30812 7.82420 25.43836 1.000 12.84454 69 GLY A N 1
ATOM 512 C CA . GLY A 1 70 ? 18.25643 8.90921 25.25608 1.000 12.67432 69 GLY A CA 1
ATOM 513 C C . GLY A 1 70 ? 18.20576 9.41136 23.83010 1.000 12.26595 69 GLY A C 1
ATOM 514 O O . GLY A 1 70 ? 17.38811 8.96880 23.01645 1.000 13.55313 69 GLY A O 1
ATOM 515 N N . PHE A 1 71 ? 19.11369 10.34123 23.53128 1.000 12.45229 70 PHE A N 1
ATOM 516 C CA . PHE A 1 71 ? 19.13249 11.06441 22.26336 1.000 12.81102 70 PHE A CA 1
ATOM 517 C C . PHE A 1 71 ? 20.44932 10.85499 21.53526 1.000 11.93825 70 PHE A C 1
ATOM 518 O O . PHE A 1 71 ? 21.52096 10.92119 22.14674 1.000 11.71577 70 PHE A O 1
ATOM 526 N N . MET A 1 72 ? 20.36862 10.64895 20.21744 1.000 10.64963 71 MET A N 1
ATOM 527 C CA . MET A 1 72 ? 21.58834 10.50538 19.42945 1.000 10.56801 71 MET A CA 1
ATOM 528 C C . MET A 1 72 ? 22.39788 11.79515 19.42075 1.000 10.63141 71 MET A C 1
ATOM 529 O O . MET A 1 72 ? 23.63059 11.75760 19.50931 1.000 11.55260 71 MET A O 1
ATOM 534 N N . THR A 1 73 ? 21.72668 12.94788 19.32029 1.000 11.01548 72 THR A N 1
ATOM 535 C CA . THR A 1 73 ? 22.44181 14.22258 19.26509 1.000 11.79161 72 THR A CA 1
ATOM 536 C C . THR A 1 73 ? 23.25329 14.45779 20.53332 1.000 10.58788 72 THR A C 1
ATOM 537 O O . THR A 1 73 ? 24.41568 14.87814 20.47222 1.000 11.61978 72 THR A O 1
ATOM 541 N N . THR A 1 74 ? 22.64163 14.22793 21.69983 1.000 10.96916 73 THR A N 1
ATOM 542 C CA . THR A 1 74 ? 23.36326 14.47808 22.94341 1.000 11.25433 73 THR A CA 1
ATOM 543 C C . THR A 1 74 ? 24.44104 13.42441 23.17124 1.000 11.23406 73 THR A C 1
ATOM 544 O O . THR A 1 74 ? 25.46555 13.72095 23.79932 1.000 11.30081 73 THR A O 1
ATOM 548 N N . ALA A 1 75 ? 24.25192 12.21418 22.62616 1.000 10.66303 74 ALA A N 1
ATOM 549 C CA . ALA A 1 75 ? 25.32377 11.22213 22.61126 1.000 10.97301 74 ALA A CA 1
ATOM 550 C C . ALA A 1 75 ? 26.52683 11.72811 21.82146 1.000 10.47105 74 ALA A C 1
ATOM 551 O O . ALA A 1 75 ? 27.67122 11.62148 22.27895 1.000 10.95639 74 ALA A O 1
ATOM 553 N N . PHE A 1 76 ? 26.29063 12.28101 20.62523 1.000 10.03404 75 PHE A N 1
ATOM 554 C CA . PHE A 1 76 ? 27.40042 12.85433 19.86852 1.000 10.31253 75 PHE A CA 1
ATOM 555 C C . PHE A 1 76 ? 28.10357 13.93415 20.68674 1.000 10.21633 75 PHE A C 1
ATOM 556 O O . PHE A 1 76 ? 29.33691 13.98928 20.73360 1.000 11.09919 75 PHE A O 1
ATOM 564 N N . GLN A 1 77 ? 27.33525 14.82464 21.32999 1.000 10.70260 76 GLN A N 1
ATOM 565 C CA . GLN A 1 77 ? 27.96430 15.89065 22.10446 1.000 11.08148 76 GLN A CA 1
ATOM 566 C C . GLN A 1 77 ? 28.79124 15.32810 23.25468 1.000 10.50981 76 GLN A C 1
ATOM 567 O O . GLN A 1 77 ? 29.86431 15.85857 23.56035 1.000 11.31054 76 GLN A O 1
ATOM 573 N N . TYR A 1 78 ? 28.32377 14.25492 23.90342 1.000 10.90597 77 TYR A N 1
ATOM 574 C CA . TYR A 1 78 ? 29.16424 13.60114 24.90730 1.000 10.50322 77 TYR A CA 1
ATOM 575 C C . TYR A 1 78 ? 30.50300 13.17502 24.31215 1.000 10.81939 77 TYR A C 1
ATOM 576 O O . TYR A 1 78 ? 31.55617 13.37659 24.92326 1.000 11.34304 77 TYR A O 1
ATOM 585 N N . ILE A 1 79 ? 30.48532 12.56315 23.12539 1.000 10.62397 78 ILE A N 1
ATOM 586 C CA . ILE A 1 79 ? 31.74124 12.10714 22.52693 1.000 11.37685 78 ILE A CA 1
ATOM 587 C C . ILE A 1 79 ? 32.67093 13.28799 22.27414 1.000 11.09360 78 ILE A C 1
ATOM 588 O O . ILE A 1 79 ? 33.88535 13.20703 22.51034 1.000 11.85868 78 ILE A O 1
ATOM 593 N N . ILE A 1 80 ? 32.11318 14.40725 21.79851 1.000 11.81461 79 ILE A N 1
ATOM 594 C CA . ILE A 1 80 ? 32.89613 15.62697 21.60250 1.000 12.20602 79 ILE A CA 1
ATOM 595 C C . ILE A 1 80 ? 33.47506 16.10399 22.92839 1.000 12.88937 79 ILE A C 1
ATOM 596 O O . ILE A 1 80 ? 34.68556 16.31886 23.06028 1.000 12.93813 79 ILE A O 1
ATOM 601 N N . ASP A 1 81 ? 32.61387 16.28364 23.93106 1.000 12.56057 80 ASP A N 1
ATOM 602 C CA . ASP A 1 81 ? 33.05814 16.82238 25.21363 1.000 13.04729 80 ASP A CA 1
ATOM 603 C C . ASP A 1 81 ? 34.10144 15.91872 25.85496 1.000 13.54724 80 ASP A C 1
ATOM 604 O O . ASP A 1 81 ? 35.05642 16.39752 26.48464 1.000 14.32272 80 ASP A O 1
ATOM 609 N N . ASN A 1 82 ? 33.90979 14.60415 25.73560 1.000 12.54790 81 ASN A N 1
ATOM 610 C CA . ASN A 1 82 ? 34.75391 13.60051 26.36808 1.000 12.64961 81 ASN A CA 1
ATOM 611 C C . ASN A 1 82 ? 36.05811 13.38934 25.62671 1.000 13.23961 81 ASN A C 1
ATOM 612 O O . ASN A 1 82 ? 36.96265 12.74093 26.16515 1.000 13.51675 81 ASN A O 1
ATOM 617 N N . LYS A 1 83 ? 36.16539 13.90739 24.40739 1.000 13.09426 82 LYS A N 1
ATOM 618 C CA . LYS A 1 83 ? 37.34478 13.72264 23.56607 1.000 14.08634 82 LYS A CA 1
ATOM 619 C C . LYS A 1 83 ? 37.56025 12.25758 23.19535 1.000 13.41611 82 LYS A C 1
ATOM 620 O O . LYS A 1 83 ? 38.68689 11.83545 22.92422 1.000 14.32096 82 LYS A O 1
ATOM 626 N N . GLY A 1 84 ? 36.49660 11.46595 23.16542 1.000 12.40204 83 GLY A N 1
ATOM 627 C CA . GLY A 1 84 ? 36.64007 10.11167 22.66526 1.000 13.30505 83 GLY A CA 1
ATOM 628 C C . GLY A 1 84 ? 35.49091 9.20719 23.04209 1.000 11.94499 83 GLY A C 1
ATOM 629 O O . GLY A 1 84 ? 34.65988 9.51330 23.90380 1.000 12.13372 83 GLY A O 1
ATOM 630 N N . ILE A 1 85 ? 35.44990 8.06635 22.35247 1.000 11.66563 84 ILE A N 1
ATOM 631 C CA . ILE A 1 85 ? 34.59398 6.93615 22.68952 1.000 10.70795 84 ILE A CA 1
ATOM 632 C C . ILE A 1 85 ? 35.43819 5.67452 22.53893 1.000 10.73032 84 ILE A C 1
ATOM 633 O O . ILE A 1 85 ? 36.28487 5.58537 21.64239 1.000 11.74661 84 ILE A O 1
ATOM 638 N N . ASP A 1 86 ? 35.22288 4.70287 23.42467 1.000 11.42822 85 ASP A N 1
ATOM 639 C CA . ASP A 1 86 ? 35.98950 3.46549 23.38971 1.000 11.94090 85 ASP A CA 1
ATOM 640 C C . ASP A 1 86 ? 35.46696 2.50258 22.31567 1.000 11.44373 85 ASP A C 1
ATOM 641 O O . ASP A 1 86 ? 34.32489 2.58518 21.85548 1.000 11.65993 85 ASP A O 1
ATOM 646 N N . SER A 1 87 ? 36.31950 1.55617 21.93236 1.000 11.96742 86 SER A N 1
ATOM 647 C CA . SER A 1 87 ? 35.88774 0.47187 21.05925 1.000 12.89870 86 SER A CA 1
ATOM 648 C C . SER A 1 87 ? 34.86951 -0.41320 21.77423 1.000 12.06270 86 SER A C 1
ATOM 649 O O . SER A 1 87 ? 34.89521 -0.56247 22.99991 1.000 12.98373 86 SER A O 1
ATOM 652 N N . ASP A 1 88 ? 33.97377 -1.02191 20.99106 1.000 11.97040 87 ASP A N 1
ATOM 653 C CA . ASP A 1 88 ? 33.11192 -2.06412 21.54453 1.000 13.29271 87 ASP A CA 1
ATOM 654 C C . ASP A 1 88 ? 33.93628 -3.20793 22.13037 1.000 13.14048 87 ASP A C 1
ATOM 655 O O . ASP A 1 88 ? 33.59170 -3.76021 23.18147 1.000 13.48266 87 ASP A O 1
ATOM 660 N N . ALA A 1 89 ? 35.04710 -3.56134 21.47513 1.000 13.50995 88 ALA A N 1
ATOM 661 C CA . ALA A 1 89 ? 35.88596 -4.65628 21.96151 1.000 13.86402 88 ALA A CA 1
ATOM 662 C C . ALA A 1 89 ? 36.35698 -4.41009 23.39061 1.000 13.19973 88 ALA A C 1
ATOM 663 O O . ALA A 1 89 ? 36.33778 -5.32207 24.22598 1.000 15.07894 88 ALA A O 1
ATOM 665 N N . SER A 1 90 ? 36.78715 -3.18169 23.69127 1.000 13.59461 89 SER A N 1
ATOM 666 C CA . SER A 1 90 ? 37.32059 -2.85123 25.00761 1.000 14.84367 89 SER A CA 1
ATOM 667 C C . SER A 1 90 ? 36.23163 -2.56757 26.03142 1.000 14.40863 89 SER A C 1
ATOM 668 O O . SER A 1 90 ? 36.49321 -2.65249 27.23862 1.000 15.90908 89 SER A O 1
ATOM 671 N N . TYR A 1 91 ? 35.03205 -2.21510 25.57950 1.000 13.21126 90 TYR A N 1
ATOM 672 C CA . TYR A 1 91 ? 33.95100 -1.76022 26.45445 1.000 13.64675 90 TYR A CA 1
ATOM 673 C C . TYR A 1 91 ? 32.67440 -2.40169 25.92367 1.000 12.48647 90 TYR A C 1
ATOM 674 O O . TYR A 1 91 ? 31.80531 -1.73809 25.34294 1.000 12.71619 90 TYR A O 1
ATOM 683 N N . PRO A 1 92 ? 32.55056 -3.71658 26.07883 1.000 14.20321 91 PRO A N 1
ATOM 684 C CA . PRO A 1 92 ? 31.48019 -4.45358 25.39965 1.000 14.93008 91 PRO A CA 1
ATOM 685 C C . PRO A 1 92 ? 30.11605 -4.22593 26.03474 1.000 14.20638 91 PRO A C 1
ATOM 686 O O . PRO A 1 92 ? 29.97074 -3.72234 27.15138 1.000 14.80989 91 PRO A O 1
ATOM 690 N N . TYR A 1 93 ? 29.09479 -4.62604 25.28134 1.000 14.24847 92 TYR A N 1
ATOM 691 C CA . TYR A 1 93 ? 27.71910 -4.30592 25.62777 1.000 14.40808 92 TYR A CA 1
ATOM 692 C C . TYR A 1 93 ? 27.16158 -5.31814 26.62144 1.000 16.09810 92 TYR A C 1
ATOM 693 O O . TYR A 1 93 ? 27.29471 -6.53204 26.43125 1.000 18.00686 92 TYR A O 1
ATOM 702 N N . LYS A 1 94 ? 26.52440 -4.81001 27.67784 1.000 16.05901 93 LYS A N 1
ATOM 703 C CA . LYS A 1 94 ? 26.00037 -5.62981 28.76090 1.000 18.52460 93 LYS A CA 1
ATOM 704 C C . LYS A 1 94 ? 24.49198 -5.51371 28.92530 1.000 17.33646 93 LYS A C 1
ATOM 705 O O . LYS A 1 94 ? 23.92565 -6.20014 29.78225 1.000 18.08583 93 LYS A O 1
ATOM 711 N N . ALA A 1 95 ? 23.82463 -4.65893 28.14937 1.000 16.62470 94 ALA A N 1
ATOM 712 C CA . ALA A 1 95 ? 22.36875 -4.51882 28.22879 1.000 17.13899 94 ALA A CA 1
ATOM 713 C C . ALA A 1 95 ? 21.90083 -4.16940 29.63970 1.000 17.76966 94 ALA A C 1
ATOM 714 O O . ALA A 1 95 ? 20.88117 -4.67149 30.11791 1.000 19.09999 94 ALA A O 1
ATOM 716 N N . MET A 1 96 ? 22.64726 -3.29693 30.31017 1.000 17.96314 95 MET A N 1
ATOM 717 C CA . MET A 1 96 ? 22.25135 -2.80846 31.62410 1.000 20.33600 95 MET A CA 1
ATOM 718 C C . MET A 1 96 ? 22.94637 -1.47810 31.88070 1.000 19.81395 95 MET A C 1
ATOM 719 O O . MET A 1 96 ? 23.93141 -1.13422 31.22352 1.000 20.85014 95 MET A O 1
ATOM 724 N N . ASP A 1 97 ? 22.40116 -0.71908 32.82640 1.000 18.19832 96 ASP A N 1
ATOM 725 C CA . ASP A 1 97 ? 23.02308 0.52966 33.24654 1.000 18.38934 96 ASP A CA 1
ATOM 726 C C . ASP A 1 97 ? 24.20014 0.20795 34.15718 1.000 19.24795 96 ASP A C 1
ATOM 727 O O . ASP A 1 97 ? 24.08089 -0.62628 35.05947 1.000 19.84581 96 ASP A O 1
ATOM 732 N N . GLN A 1 98 ? 25.34002 0.85712 33.91808 1.000 18.10558 97 GLN A N 1
ATOM 733 C CA . GLN A 1 98 ? 26.52161 0.65397 34.74550 1.000 18.35329 97 GLN A CA 1
ATOM 734 C C . GLN A 1 98 ? 27.20217 1.98599 35.01989 1.000 18.96931 97 GLN A C 1
ATOM 735 O O . GLN A 1 98 ? 27.00685 2.97100 34.30982 1.000 18.04693 97 GLN A O 1
ATOM 741 N N . LYS A 1 99 ? 28.03414 1.99022 36.05442 1.000 20.55409 98 LYS A N 1
ATOM 742 C CA . LYS A 1 99 ? 28.92273 3.11526 36.30236 1.000 22.32565 98 LYS A CA 1
ATOM 743 C C . LYS A 1 99 ? 29.79928 3.35294 35.07642 1.000 18.34809 98 LYS A C 1
ATOM 744 O O . LYS A 1 99 ? 30.20723 2.40961 34.39434 1.000 18.53625 98 LYS A O 1
ATOM 750 N N . CYS A 1 100 ? 30.07771 4.62189 34.78433 1.000 17.83739 99 CYS A N 1
ATOM 751 C CA . CYS A 1 100 ? 30.92552 4.94742 33.64483 1.000 16.78553 99 CYS A CA 1
ATOM 752 C C . CYS A 1 100 ? 32.31194 4.33924 33.81333 1.000 16.70785 99 CYS A C 1
ATOM 753 O O . CYS A 1 100 ? 32.96516 4.51872 34.84502 1.000 18.88922 99 CYS A O 1
ATOM 756 N N . GLN A 1 101 ? 32.75827 3.61660 32.78599 1.000 15.37981 100 GLN A N 1
ATOM 757 C CA . GLN A 1 101 ? 34.06174 2.96345 32.78843 1.000 16.47183 100 GLN A CA 1
ATOM 758 C C . GLN A 1 101 ? 34.93536 3.42395 31.62850 1.000 14.49343 100 GLN A C 1
ATOM 759 O O . GLN A 1 101 ? 35.88592 2.72845 31.26457 1.000 15.55772 100 GLN A O 1
ATOM 765 N N . TYR A 1 102 ? 34.63786 4.58350 31.04403 1.000 14.31903 101 TYR A N 1
ATOM 766 C CA . TYR A 1 102 ? 35.44597 5.08180 29.94128 1.000 12.87004 101 TYR A CA 1
ATOM 767 C C . TYR A 1 102 ? 36.91183 5.16929 30.34776 1.000 13.66531 101 TYR A C 1
ATOM 768 O O . TYR A 1 102 ? 37.24349 5.61931 31.44559 1.000 14.46590 101 TYR A O 1
ATOM 777 N N . ASP A 1 103 ? 37.79475 4.75748 29.44117 1.000 13.54750 102 ASP A N 1
ATOM 778 C CA . ASP A 1 103 ? 39.22937 4.93726 29.61760 1.000 14.49124 102 ASP A CA 1
ATOM 779 C C . ASP A 1 103 ? 39.80493 5.33381 28.26869 1.000 13.01446 102 ASP A C 1
ATOM 780 O O . ASP A 1 103 ? 39.57968 4.64365 27.27021 1.000 13.50754 102 ASP A O 1
ATOM 785 N N . SER A 1 104 ? 40.53108 6.45214 28.23714 1.000 14.21823 103 SER A N 1
ATOM 786 C CA . SER A 1 104 ? 41.08527 6.93389 26.97893 1.000 14.61919 103 SER A CA 1
ATOM 787 C C . SER A 1 104 ? 42.09208 5.96519 26.36949 1.000 13.18319 103 SER A C 1
ATOM 788 O O . SER A 1 104 ? 42.35401 6.05126 25.16859 1.000 14.26166 103 SER A O 1
ATOM 791 N N . LYS A 1 105 ? 42.67326 5.05437 27.15923 1.000 13.86618 104 LYS A N 1
ATOM 792 C CA . LYS A 1 105 ? 43.61065 4.09472 26.57818 1.000 12.75836 104 LYS A CA 1
ATOM 793 C C . LYS A 1 105 ? 42.93149 3.14473 25.60015 1.000 13.24397 104 LYS A C 1
ATOM 794 O O . LYS A 1 105 ? 43.62205 2.45928 24.83432 1.000 13.77603 104 LYS A O 1
ATOM 800 N N . TYR A 1 106 ? 41.60082 3.08448 25.61036 1.000 12.99930 105 TYR A N 1
ATOM 801 C CA . TYR A 1 106 ? 40.83842 2.26502 24.67801 1.000 12.73129 105 TYR A CA 1
ATOM 802 C C . TYR A 1 106 ? 40.07794 3.09602 23.64876 1.000 12.46232 105 TYR A C 1
ATOM 803 O O . TYR A 1 106 ? 39.17973 2.57072 22.98286 1.000 12.99899 105 TYR A O 1
ATOM 812 N N . ARG A 1 107 ? 40.40674 4.37944 23.51040 1.000 12.91643 106 ARG A N 1
ATOM 813 C CA . ARG A 1 107 ? 39.70645 5.24387 22.56694 1.000 12.53588 106 ARG A CA 1
ATOM 814 C C . ARG A 1 107 ? 39.80440 4.68245 21.15422 1.000 13.53764 106 ARG A C 1
ATOM 815 O O . ARG A 1 107 ? 40.89209 4.33108 20.68841 1.000 13.89257 106 ARG A O 1
ATOM 823 N N . ALA A 1 108 ? 38.66356 4.60487 20.46675 1.000 12.85260 107 ALA A N 1
ATOM 824 C CA . ALA A 1 108 ? 38.62977 4.17486 19.07809 1.000 12.63769 107 ALA A CA 1
ATOM 825 C C . ALA A 1 108 ? 38.16546 5.25245 18.11247 1.000 12.76438 107 ALA A C 1
ATOM 826 O O . ALA A 1 108 ? 38.39802 5.11348 16.90858 1.000 14.83347 107 ALA A O 1
ATOM 828 N N . ALA A 1 109 ? 37.51055 6.30597 18.59109 1.000 12.75029 108 ALA A N 1
ATOM 829 C CA . ALA A 1 109 ? 37.06393 7.36552 17.70269 1.000 12.45736 108 ALA A CA 1
ATOM 830 C C . ALA A 1 109 ? 36.92064 8.64844 18.49827 1.000 11.87176 108 ALA A C 1
ATOM 831 O O . ALA A 1 109 ? 36.83918 8.63665 19.72755 1.000 12.74326 108 ALA A O 1
ATOM 833 N N . THR A 1 110 ? 36.89456 9.75407 17.76498 1.000 12.95735 109 THR A N 1
ATOM 834 C CA . THR A 1 110 ? 36.52969 11.06219 18.27466 1.000 12.77583 109 THR A CA 1
ATOM 835 C C . THR A 1 110 ? 35.38329 11.59276 17.42652 1.000 12.14705 109 THR A C 1
ATOM 836 O O . THR A 1 110 ? 34.99400 10.99464 16.41761 1.000 13.35942 109 THR A O 1
ATOM 840 N N . CYS A 1 111 ? 34.85917 12.73669 17.84209 1.000 12.50116 110 CYS A N 1
ATOM 841 C CA . CYS A 1 111 ? 33.82205 13.43224 17.10182 1.000 12.52956 110 CYS A CA 1
ATOM 842 C C . CYS A 1 111 ? 34.10096 14.91873 17.22556 1.000 13.00680 110 CYS A C 1
ATOM 843 O O . CYS A 1 111 ? 34.44204 15.39997 18.30714 1.000 13.72930 110 CYS A O 1
ATOM 846 N N . SER A 1 112 ? 33.97640 15.63702 16.11378 1.000 13.64262 111 SER A N 1
ATOM 847 C CA . SER A 1 112 ? 34.26394 17.06473 16.08687 1.000 14.76480 111 SER A CA 1
ATOM 848 C C . SER A 1 112 ? 33.01347 17.92897 16.12102 1.000 15.21489 111 SER A C 1
ATOM 849 O O . SER A 1 112 ? 33.06975 19.06278 16.61141 1.000 15.91956 111 SER A O 1
ATOM 852 N N . LYS A 1 113 ? 31.89257 17.41932 15.61922 1.000 12.85637 112 LYS A N 1
ATOM 853 C CA . LYS A 1 113 ? 30.66181 18.18479 15.48141 1.000 12.92757 112 LYS A CA 1
ATOM 854 C C . LYS A 1 113 ? 29.57295 17.21803 15.04918 1.000 12.71672 112 LYS A C 1
ATOM 855 O O . LYS A 1 113 ? 29.84668 16.08520 14.64327 1.000 12.47866 112 LYS A O 1
ATOM 861 N N . TYR A 1 114 ? 28.33357 17.68592 15.12784 1.000 12.22687 113 TYR A N 1
ATOM 862 C CA . TYR A 1 114 ? 27.21683 16.96700 14.53683 1.000 11.47329 113 TYR A CA 1
ATOM 863 C C . TYR A 1 114 ? 26.26181 17.97284 13.90958 1.000 11.30853 113 TYR A C 1
ATOM 864 O O . TYR A 1 114 ? 26.29423 19.16746 14.20991 1.000 12.02926 113 TYR A O 1
ATOM 873 N N . THR A 1 115 ? 25.39983 17.46884 13.03438 1.000 11.47137 114 THR A N 1
ATOM 874 C CA . THR A 1 115 ? 24.46131 18.28903 12.28383 1.000 12.19674 114 THR A CA 1
ATOM 875 C C . THR A 1 115 ? 23.07810 17.67827 12.40221 1.000 12.26851 114 THR A C 1
ATOM 876 O O . THR A 1 115 ? 22.91165 16.47380 12.19268 1.000 12.35895 114 THR A O 1
ATOM 880 N N A GLU A 1 116 ? 22.09657 18.50937 12.72822 0.540 11.26102 115 GLU A N 1
ATOM 881 N N B GLU A 1 116 ? 22.09115 18.50140 12.74999 0.460 11.67422 115 GLU A N 1
ATOM 882 C CA A GLU A 1 116 ? 20.70034 18.10183 12.76304 0.540 12.24055 115 GLU A CA 1
ATOM 883 C CA B GLU A 1 116 ? 20.69257 18.08693 12.78453 0.460 12.48353 115 GLU A CA 1
ATOM 884 C C A GLU A 1 116 ? 20.02810 18.60902 11.49714 0.540 11.17681 115 GLU A C 1
ATOM 885 C C B GLU A 1 116 ? 20.01291 18.60641 11.52306 0.460 12.01109 115 GLU A C 1
ATOM 886 O O A GLU A 1 116 ? 20.07233 19.80857 11.20362 0.540 11.67939 115 GLU A O 1
ATOM 887 O O B GLU A 1 116 ? 20.03105 19.81322 11.25744 0.460 12.48586 115 GLU A O 1
ATOM 898 N N . LEU A 1 117 ? 19.42403 17.69859 10.74767 1.000 11.25608 116 LEU A N 1
ATOM 899 C CA . LEU A 1 117 ? 18.75293 18.06865 9.51164 1.000 12.13666 116 LEU A CA 1
ATOM 900 C C . LEU A 1 117 ? 17.40880 18.72439 9.80352 1.000 12.58030 116 LEU A C 1
ATOM 901 O O . LEU A 1 117 ? 16.80974 18.49345 10.85266 1.000 13.00789 116 LEU A O 1
ATOM 906 N N . PRO A 1 118 ? 16.90547 19.53749 8.87554 1.000 12.93848 117 PRO A N 1
ATOM 907 C CA . PRO A 1 118 ? 15.62773 20.22168 9.10328 1.000 13.01131 117 PRO A CA 1
ATOM 908 C C . PRO A 1 118 ? 14.45211 19.25791 9.12315 1.000 12.54494 117 PRO A C 1
ATOM 909 O O . PRO A 1 118 ? 14.41913 18.24822 8.41587 1.000 13.58335 117 PRO A O 1
ATOM 913 N N . TYR A 1 119 ? 13.45959 19.61075 9.93153 1.000 12.24851 118 TYR A N 1
ATOM 914 C CA . TYR A 1 119 ? 12.33942 18.72603 10.22079 1.000 12.71856 118 TYR A CA 1
ATOM 915 C C . TYR A 1 119 ? 11.56476 18.33803 8.96671 1.000 11.33310 118 TYR A C 1
ATOM 916 O O . TYR A 1 119 ? 11.04879 19.20066 8.24798 1.000 12.20643 118 TYR A O 1
ATOM 925 N N . GLY A 1 120 ? 11.42651 17.03146 8.75326 1.000 11.47389 119 GLY A N 1
ATOM 926 C CA . GLY A 1 120 ? 10.48317 16.48170 7.80146 1.000 13.60862 119 GLY A CA 1
ATOM 927 C C . GLY A 1 120 ? 10.93994 16.44598 6.35936 1.000 13.91055 119 GLY A C 1
ATOM 928 O O . GLY A 1 120 ? 10.16833 16.01621 5.49318 1.000 15.85544 119 GLY A O 1
ATOM 929 N N . ARG A 1 121 ? 12.16485 16.85685 6.06624 1.000 12.12205 120 ARG A N 1
ATOM 930 C CA . ARG A 1 121 ? 12.59865 17.06565 4.68681 1.000 12.91873 120 ARG A CA 1
ATOM 931 C C . ARG A 1 121 ? 13.30209 15.81535 4.16735 1.000 12.64776 120 ARG A C 1
ATOM 932 O O . ARG A 1 121 ? 14.49330 15.60130 4.41699 1.000 13.00456 120 ARG A O 1
ATOM 940 N N . GLU A 1 122 ? 12.55908 14.99236 3.42374 1.000 12.78748 121 GLU A N 1
ATOM 941 C CA . GLU A 1 122 ? 13.11864 13.73137 2.94718 1.000 11.54268 121 GLU A CA 1
ATOM 942 C C . GLU A 1 122 ? 14.12210 13.93196 1.82221 1.000 12.07993 121 GLU A C 1
ATOM 943 O O . GLU A 1 122 ? 15.01234 13.09364 1.63966 1.000 12.82537 121 GLU A O 1
ATOM 949 N N . ASP A 1 123 ? 13.99911 15.02174 1.06007 1.000 13.19802 122 ASP A N 1
ATOM 950 C CA . ASP A 1 123 ? 15.00040 15.33872 0.04437 1.000 14.50690 122 ASP A CA 1
ATOM 951 C C . ASP A 1 123 ? 16.33849 15.70702 0.67656 1.000 12.73898 122 ASP A C 1
ATOM 952 O O . ASP A 1 123 ? 17.39884 15.29563 0.18851 1.000 13.87756 122 ASP A O 1
ATOM 957 N N . VAL A 1 124 ? 16.30762 16.48024 1.76501 1.000 13.11909 123 VAL A N 1
ATOM 958 C CA . VAL A 1 124 ? 17.53116 16.81596 2.48217 1.000 13.34366 123 VAL A CA 1
ATOM 959 C C . VAL A 1 124 ? 18.14629 15.56178 3.09606 1.000 12.17486 123 VAL A C 1
ATOM 960 O O . VAL A 1 124 ? 19.37207 15.38097 3.07966 1.000 12.83417 123 VAL A O 1
ATOM 964 N N . LEU A 1 125 ? 17.30761 14.66436 3.62831 1.000 11.46412 124 LEU A N 1
ATOM 965 C CA . LEU A 1 125 ? 17.81632 13.39937 4.14446 1.000 11.45585 124 LEU A CA 1
ATOM 966 C C . LEU A 1 125 ? 18.47147 12.57853 3.03767 1.000 11.68572 124 LEU A C 1
ATOM 967 O O . LEU A 1 125 ? 19.55174 12.01026 3.23753 1.000 12.16654 124 LEU A O 1
ATOM 972 N N . LYS A 1 126 ? 17.84608 12.51809 1.85589 1.000 11.67538 125 LYS A N 1
ATOM 973 C CA . LYS A 1 126 ? 18.44588 11.78117 0.74735 1.000 11.95428 125 LYS A CA 1
ATOM 974 C C . LYS A 1 126 ? 19.82920 12.32799 0.41027 1.000 11.88962 125 LYS A C 1
ATOM 975 O O . LYS A 1 126 ? 20.77827 11.56096 0.20420 1.000 12.27087 125 LYS A O 1
ATOM 981 N N . GLU A 1 127 ? 19.96146 13.65564 0.35300 1.000 13.09513 126 GLU A N 1
ATOM 982 C CA . GLU A 1 127 ? 21.24154 14.26706 0.02542 1.000 13.98534 126 GLU A CA 1
ATOM 983 C C . GLU A 1 127 ? 22.30318 13.92095 1.06242 1.000 12.37467 126 GLU A C 1
ATOM 984 O O . GLU A 1 127 ? 23.45789 13.65121 0.71092 1.000 12.91225 126 GLU A O 1
ATOM 990 N N . ALA A 1 128 ? 21.93549 13.93031 2.34551 1.000 11.97163 127 ALA A N 1
ATOM 991 C CA . ALA A 1 128 ? 22.89666 13.59173 3.39236 1.000 12.72973 127 ALA A CA 1
ATOM 992 C C . ALA A 1 128 ? 23.31975 12.13027 3.31381 1.000 12.40276 127 ALA A C 1
ATOM 993 O O . ALA A 1 128 ? 24.50244 11.81026 3.48918 1.000 12.25302 127 ALA A O 1
ATOM 995 N N . VAL A 1 129 ? 22.36998 11.22518 3.07495 1.000 11.86185 128 VAL A N 1
ATOM 996 C CA . VAL A 1 129 ? 22.72899 9.81484 2.96219 1.000 12.19681 128 VAL A CA 1
ATOM 997 C C . VAL A 1 129 ? 23.64131 9.59905 1.76431 1.000 12.06843 128 VAL A C 1
ATOM 998 O O . VAL A 1 129 ? 24.60668 8.83218 1.82877 1.000 13.04773 128 VAL A O 1
ATOM 1002 N N . ALA A 1 130 ? 23.36713 10.29000 0.65982 1.000 12.53758 129 ALA A N 1
ATOM 1003 C CA . ALA A 1 130 ? 24.19594 10.12802 -0.52938 1.000 14.02683 129 ALA A CA 1
ATOM 1004 C C . ALA A 1 130 ? 25.58997 10.71778 -0.33625 1.000 13.60471 129 ALA A C 1
ATOM 1005 O O . ALA A 1 130 ? 26.58913 10.10814 -0.73811 1.000 15.54123 129 ALA A O 1
ATOM 1007 N N . ASN A 1 131 ? 25.68740 11.90203 0.27049 1.000 14.11525 130 ASN A N 1
ATOM 1008 C CA . ASN A 1 131 ? 26.92083 12.67569 0.22095 1.000 14.94193 130 ASN A CA 1
ATOM 1009 C C . ASN A 1 131 ? 27.71450 12.69634 1.51672 1.000 15.82862 130 ASN A C 1
ATOM 1010 O O . ASN A 1 131 ? 28.91119 12.99758 1.47702 1.000 16.56958 130 ASN A O 1
ATOM 1015 N N . LYS A 1 132 ? 27.09369 12.39895 2.65460 1.000 13.93942 131 LYS A N 1
ATOM 1016 C CA . LYS A 1 132 ? 27.76544 12.48013 3.94603 1.000 14.25708 131 LYS A CA 1
ATOM 1017 C C . LYS A 1 132 ? 27.99001 11.11915 4.58501 1.000 13.66893 131 LYS A C 1
ATOM 1018 O O . LYS A 1 132 ? 29.09137 10.83465 5.06707 1.000 14.67145 131 LYS A O 1
ATOM 1024 N N . GLY A 1 133 ? 26.97071 10.26593 4.60236 1.000 12.33880 132 GLY A N 1
ATOM 1025 C CA . GLY A 1 133 ? 27.08114 8.96367 5.21104 1.000 12.40682 132 GLY A CA 1
ATOM 1026 C C . GLY A 1 133 ? 25.77262 8.54618 5.84316 1.000 11.52367 132 GLY A C 1
ATOM 1027 O O . GLY A 1 133 ? 24.75751 9.24220 5.73808 1.000 11.99997 132 GLY A O 1
ATOM 1028 N N . PRO A 1 134 ? 25.77341 7.39321 6.50709 1.000 10.85541 133 PRO A N 1
ATOM 1029 C CA . PRO A 1 134 ? 24.59423 6.98536 7.27839 1.000 10.83387 133 PRO A CA 1
ATOM 1030 C C . PRO A 1 134 ? 24.15278 8.06342 8.26212 1.000 10.23764 133 PRO A C 1
ATOM 1031 O O . PRO A 1 134 ? 24.97180 8.77316 8.84978 1.000 10.92186 133 PRO A O 1
ATOM 1035 N N . VAL A 1 135 ? 22.84010 8.17009 8.45596 1.000 10.27918 134 VAL A N 1
ATOM 1036 C CA . VAL A 1 135 ? 22.23961 9.23079 9.25759 1.000 10.50583 134 VAL A CA 1
ATOM 1037 C C . VAL A 1 135 ? 21.41524 8.59999 10.37699 1.000 9.47884 134 VAL A C 1
ATOM 1038 O O . VAL A 1 135 ? 20.56134 7.73930 10.12435 1.000 10.35336 134 VAL A O 1
ATOM 1042 N N . SER A 1 136 ? 21.66431 9.03861 11.61142 1.000 10.11584 135 SER A N 1
ATOM 1043 C CA . SER A 1 136 ? 20.84249 8.63011 12.74521 1.000 10.64470 135 SER A CA 1
ATOM 1044 C C . SER A 1 136 ? 19.46301 9.26165 12.63211 1.000 10.60449 135 SER A C 1
ATOM 1045 O O . SER A 1 136 ? 19.34245 10.46311 12.37180 1.000 10.83697 135 SER A O 1
ATOM 1048 N N . VAL A 1 137 ? 18.41678 8.46067 12.84850 1.000 10.45611 136 VAL A N 1
ATOM 1049 C CA . VAL A 1 137 ? 17.04643 8.95931 12.79855 1.000 10.65963 136 VAL A CA 1
ATOM 1050 C C . VAL A 1 137 ? 16.22271 8.34329 13.92029 1.000 10.80128 136 VAL A C 1
ATOM 1051 O O . VAL A 1 137 ? 16.53378 7.26882 14.43917 1.000 11.38489 136 VAL A O 1
ATOM 1055 N N . GLY A 1 138 ? 15.14696 9.03594 14.28087 1.000 10.62258 137 GLY A N 1
ATOM 1056 C CA . GLY A 1 138 ? 14.08131 8.45058 15.07374 1.000 11.05538 137 GLY A CA 1
ATOM 1057 C C . GLY A 1 138 ? 12.92436 8.04194 14.17747 1.000 11.09457 137 GLY A C 1
ATOM 1058 O O . GLY A 1 138 ? 12.61812 8.71647 13.19324 1.000 12.10851 137 GLY A O 1
ATOM 1059 N N . VAL A 1 139 ? 12.27922 6.92940 14.52638 1.000 10.84118 138 VAL A N 1
ATOM 1060 C CA . VAL A 1 139 ? 11.05508 6.50949 13.86087 1.000 11.36881 138 VAL A CA 1
ATOM 1061 C C . VAL A 1 139 ? 10.00598 6.18806 14.91356 1.000 11.25659 138 VAL A C 1
ATOM 1062 O O . VAL A 1 139 ? 10.31373 5.89362 16.07200 1.000 11.06774 138 VAL A O 1
ATOM 1066 N N . ASP A 1 140 ? 8.74903 6.25113 14.48728 1.000 11.62008 139 ASP A N 1
ATOM 1067 C CA . ASP A 1 140 ? 7.63715 5.72985 15.27822 1.000 11.79948 139 ASP A CA 1
ATOM 1068 C C . ASP A 1 140 ? 7.59803 4.22529 15.05148 1.000 11.87909 139 ASP A C 1
ATOM 1069 O O . ASP A 1 140 ? 7.16172 3.75781 13.99777 1.000 13.67057 139 ASP A O 1
ATOM 1074 N N . ALA A 1 141 ? 8.06824 3.46481 16.04030 1.000 12.35972 140 ALA A N 1
ATOM 1075 C CA . ALA A 1 141 ? 8.07678 2.00921 15.98846 1.000 12.64484 140 ALA A CA 1
ATOM 1076 C C . ALA A 1 141 ? 7.05330 1.39870 16.93480 1.000 14.32410 140 ALA A C 1
ATOM 1077 O O . ALA A 1 141 ? 7.09923 0.19125 17.19702 1.000 15.37577 140 ALA A O 1
ATOM 1079 N N . ARG A 1 142 ? 6.12424 2.20067 17.44869 1.000 13.63082 141 ARG A N 1
ATOM 1080 C CA . ARG A 1 142 ? 5.18501 1.73188 18.46640 1.000 15.56100 141 ARG A CA 1
ATOM 1081 C C . ARG A 1 142 ? 3.89582 1.20169 17.83884 1.000 15.88039 141 ARG A C 1
ATOM 1082 O O . ARG A 1 142 ? 2.78797 1.64528 18.13014 1.000 18.23858 141 ARG A O 1
ATOM 1090 N N . HIS A 1 143 ? 4.07105 0.20989 16.96612 1.000 14.95174 142 HIS A N 1
ATOM 1091 C CA . HIS A 1 143 ? 2.97668 -0.44805 16.28066 1.000 15.31001 142 HIS A CA 1
ATOM 1092 C C . HIS A 1 143 ? 3.34169 -1.90972 16.09215 1.000 15.05860 142 HIS A C 1
ATOM 1093 O O . HIS A 1 143 ? 4.49831 -2.22458 15.77918 1.000 14.44120 142 HIS A O 1
ATOM 1100 N N . PRO A 1 144 ? 2.38899 -2.82009 16.30374 1.000 15.06133 143 PRO A N 1
ATOM 1101 C CA . PRO A 1 144 ? 2.69718 -4.25097 16.14221 1.000 15.36768 143 PRO A CA 1
ATOM 1102 C C . PRO A 1 144 ? 3.35000 -4.58310 14.81407 1.000 14.14105 143 PRO A C 1
ATOM 1103 O O . PRO A 1 144 ? 4.22356 -5.45627 14.75733 1.000 14.62831 143 PRO A O 1
ATOM 1107 N N . SER A 1 145 ? 2.95244 -3.90161 13.73641 1.000 14.05758 144 SER A N 1
ATOM 1108 C CA . SER A 1 145 ? 3.50056 -4.21773 12.42043 1.000 14.37469 144 SER A CA 1
ATOM 1109 C C . SER A 1 145 ? 5.01493 -4.04708 12.37048 1.000 13.80706 144 SER A C 1
ATOM 1110 O O . SER A 1 145 ? 5.68464 -4.74004 11.59785 1.000 14.05084 144 SER A O 1
ATOM 1113 N N . PHE A 1 146 ? 5.57232 -3.11958 13.15544 1.000 12.99709 145 PHE A N 1
ATOM 1114 C CA . PHE A 1 146 ? 7.02152 -2.94828 13.16909 1.000 13.03491 145 PHE A CA 1
ATOM 1115 C C . PHE A 1 146 ? 7.69848 -4.18061 13.75810 1.000 13.39391 145 PHE A C 1
ATOM 1116 O O . PHE A 1 146 ? 8.68233 -4.68978 13.20657 1.000 13.49490 145 PHE A O 1
ATOM 1124 N N . PHE A 1 147 ? 7.16690 -4.68241 14.87563 1.000 13.43334 146 PHE A N 1
ATOM 1125 C CA . PHE A 1 147 ? 7.71014 -5.88206 15.49966 1.000 14.65167 146 PHE A CA 1
ATOM 1126 C C . PHE A 1 147 ? 7.55342 -7.10252 14.60393 1.000 14.68864 146 PHE A C 1
ATOM 1127 O O . PHE A 1 147 ? 8.38691 -8.01547 14.64694 1.000 16.60059 146 PHE A O 1
ATOM 1135 N N . LEU A 1 148 ? 6.48328 -7.15018 13.81531 1.000 14.62201 147 LEU A N 1
ATOM 1136 C CA . LEU A 1 148 ? 6.14822 -8.29507 12.98160 1.000 15.20648 147 LEU A CA 1
ATOM 1137 C C . LEU A 1 148 ? 6.75705 -8.21761 11.58803 1.000 16.13987 147 LEU A C 1
ATOM 1138 O O . LEU A 1 148 ? 6.59320 -9.15506 10.80167 1.000 16.38613 147 LEU A O 1
ATOM 1143 N N . TYR A 1 149 ? 7.46238 -7.13603 11.27052 1.000 14.52428 148 TYR A N 1
ATOM 1144 C CA . TYR A 1 149 ? 7.99637 -6.94972 9.92839 1.000 14.36243 148 TYR A CA 1
ATOM 1145 C C . TYR A 1 149 ? 8.96880 -8.06611 9.55694 1.000 14.62945 148 TYR A C 1
ATOM 1146 O O . TYR A 1 149 ? 9.86544 -8.41444 10.33310 1.000 15.81659 148 TYR A O 1
ATOM 1155 N N . ARG A 1 150 ? 8.81624 -8.59440 8.34666 1.000 14.75801 149 ARG A N 1
ATOM 1156 C CA . ARG A 1 150 ? 9.71546 -9.61712 7.83038 1.000 15.71914 149 ARG A CA 1
ATOM 1157 C C . ARG A 1 150 ? 10.46514 -9.19695 6.57744 1.000 15.30787 149 ARG A C 1
ATOM 1158 O O . ARG A 1 150 ? 11.66521 -9.45566 6.48174 1.000 16.00467 149 ARG A O 1
ATOM 1166 N N . SER A 1 151 ? 9.80253 -8.57382 5.60182 1.000 15.59344 150 SER A N 1
ATOM 1167 C CA . SER A 1 151 ? 10.48169 -8.26492 4.34882 1.000 15.63828 150 SER A CA 1
ATOM 1168 C C . SER A 1 151 ? 9.68084 -7.23728 3.56073 1.000 15.42331 150 SER A C 1
ATOM 1169 O O . SER A 1 151 ? 8.49733 -7.00785 3.82165 1.000 16.16147 150 SER A O 1
ATOM 1172 N N . GLY A 1 152 ? 10.34189 -6.63971 2.57162 1.000 15.40504 151 GLY A N 1
ATOM 1173 C CA . GLY A 1 152 ? 9.69153 -5.70046 1.68061 1.000 15.62741 151 GLY A CA 1
ATOM 1174 C C . GLY A 1 152 ? 9.74527 -4.28121 2.20353 1.000 13.86093 151 GLY A C 1
ATOM 1175 O O . GLY A 1 152 ? 10.47132 -3.94763 3.14453 1.000 14.34984 151 GLY A O 1
ATOM 1176 N N . VAL A 1 153 ? 8.95119 -3.42308 1.57344 1.000 13.83161 152 VAL A N 1
ATOM 1177 C CA . VAL A 1 153 ? 8.87397 -2.02303 1.97813 1.000 13.87044 152 VAL A CA 1
ATOM 1178 C C . VAL A 1 153 ? 7.77990 -1.86542 3.02583 1.000 13.65652 152 VAL A C 1
ATOM 1179 O O . VAL A 1 153 ? 6.60132 -2.11033 2.74945 1.000 15.35351 152 VAL A O 1
ATOM 1183 N N . TYR A 1 154 ? 8.17223 -1.44019 4.22090 1.000 13.26495 153 TYR A N 1
ATOM 1184 C CA . TYR A 1 154 ? 7.26168 -1.29129 5.34686 1.000 12.79801 153 TYR A CA 1
ATOM 1185 C C . TYR A 1 154 ? 6.43916 -0.01576 5.21247 1.000 12.88067 153 TYR A C 1
ATOM 1186 O O . TYR A 1 154 ? 6.98876 1.07801 5.05230 1.000 13.22829 153 TYR A O 1
ATOM 1195 N N . TYR A 1 155 ? 5.11844 -0.16280 5.29301 1.000 13.90312 154 TYR A N 1
ATOM 1196 C CA . TYR A 1 155 ? 4.19245 0.95898 5.34314 1.000 14.50012 154 TYR A CA 1
ATOM 1197 C C . TYR A 1 155 ? 3.12391 0.63969 6.37619 1.000 14.76915 154 TYR A C 1
ATOM 1198 O O . TYR A 1 155 ? 2.50089 -0.42572 6.31935 1.000 15.63566 154 TYR A O 1
ATOM 1207 N N . GLU A 1 156 ? 2.91292 1.56035 7.30818 1.000 14.30939 155 GLU A N 1
ATOM 1208 C CA . GLU A 1 156 ? 1.96590 1.37343 8.40520 1.000 14.52289 155 GLU A CA 1
ATOM 1209 C C . GLU A 1 156 ? 0.99681 2.54531 8.39942 1.000 15.34631 155 GLU A C 1
ATOM 1210 O O . GLU A 1 156 ? 1.39708 3.67580 8.74632 1.000 15.54377 155 GLU A O 1
ATOM 1216 N N . PRO A 1 157 ? -0.26700 2.33295 8.01992 1.000 17.96678 156 PRO A N 1
ATOM 1217 C CA . PRO A 1 157 ? -1.20143 3.46683 7.91650 1.000 18.05563 156 PRO A CA 1
ATOM 1218 C C . PRO A 1 157 ? -1.38686 4.22341 9.21582 1.000 17.99915 156 PRO A C 1
ATOM 1219 O O . PRO A 1 157 ? -1.73374 5.41118 9.18040 1.000 19.18211 156 PRO A O 1
ATOM 1223 N N . SER A 1 158 ? -1.19252 3.57586 10.36372 1.000 16.45496 157 SER A N 1
ATOM 1224 C CA . SER A 1 158 ? -1.36892 4.22730 11.65694 1.000 18.68034 157 SER A CA 1
ATOM 1225 C C . SER A 1 158 ? -0.09720 4.88435 12.17665 1.000 16.23854 157 SER A C 1
ATOM 1226 O O . SER A 1 158 ? -0.09532 5.39038 13.30519 1.000 17.01036 157 SER A O 1
ATOM 1229 N N . CYS A 1 159 ? 0.98024 4.88915 11.39794 1.000 15.59352 158 CYS A N 1
ATOM 1230 C CA . CYS A 1 159 ? 2.20285 5.52370 11.85694 1.000 14.11278 158 CYS A CA 1
ATOM 1231 C C . CYS A 1 159 ? 1.99663 7.02234 12.03126 1.000 15.17187 158 CYS A C 1
ATOM 1232 O O . CYS A 1 159 ? 1.16853 7.64097 11.35797 1.000 16.84337 158 CYS A O 1
ATOM 1235 N N . THR A 1 160 ? 2.75626 7.59897 12.95689 1.000 14.06651 159 THR A N 1
ATOM 1236 C CA . THR A 1 160 ? 2.72843 9.02615 13.25269 1.000 14.18650 159 THR A CA 1
ATOM 1237 C C . THR A 1 160 ? 4.11086 9.61861 13.00414 1.000 13.70546 159 THR A C 1
ATOM 1238 O O . THR A 1 160 ? 5.07889 8.90969 12.71426 1.000 14.16248 159 THR A O 1
ATOM 1242 N N . GLN A 1 161 ? 4.20140 10.93579 13.14647 1.000 13.91331 160 GLN A N 1
ATOM 1243 C CA . GLN A 1 161 ? 5.47864 11.62642 13.05467 1.000 15.04420 160 GLN A CA 1
ATOM 1244 C C . GLN A 1 161 ? 6.15775 11.81238 14.40112 1.000 16.95865 160 GLN A C 1
ATOM 1245 O O . GLN A 1 161 ? 7.23680 12.42027 14.44879 1.000 19.06942 160 GLN A O 1
ATOM 1251 N N . ASN A 1 162 ? 5.56854 11.30939 15.48534 1.000 16.75868 161 ASN A N 1
ATOM 1252 C CA . ASN A 1 162 ? 6.19480 11.35980 16.79999 1.000 17.97706 161 ASN A CA 1
ATOM 1253 C C . ASN A 1 162 ? 7.04813 10.11546 16.99223 1.000 17.42006 161 ASN A C 1
ATOM 1254 O O . ASN A 1 162 ? 6.53210 8.98860 17.03555 1.000 20.09435 161 ASN A O 1
ATOM 1259 N N . VAL A 1 163 ? 8.34310 10.31656 17.10101 1.000 15.58818 162 VAL A N 1
ATOM 1260 C CA . VAL A 1 163 ? 9.29887 9.22551 17.01391 1.000 14.64867 162 VAL A CA 1
ATOM 1261 C C . VAL A 1 163 ? 9.66889 8.74674 18.40701 1.000 13.01785 162 VAL A C 1
ATOM 1262 O O . VAL A 1 163 ? 9.62870 9.49375 19.39157 1.000 14.06741 162 VAL A O 1
ATOM 1266 N N . ASN A 1 164 ? 10.03231 7.48056 18.48072 1.000 12.46566 163 ASN A N 1
ATOM 1267 C CA . ASN A 1 164 ? 10.31041 6.85626 19.76391 1.000 12.84144 163 ASN A CA 1
ATOM 1268 C C . ASN A 1 164 ? 11.38045 5.78025 19.68331 1.000 12.72133 163 ASN A C 1
ATOM 1269 O O . ASN A 1 164 ? 11.63796 5.13044 20.69721 1.000 14.26537 163 ASN A O 1
ATOM 1274 N N . HIS A 1 165 ? 12.02015 5.57453 18.53349 1.000 11.81648 164 HIS A N 1
ATOM 1275 C CA . HIS A 1 165 ? 12.96998 4.48475 18.35360 1.000 10.86376 164 HIS A CA 1
ATOM 1276 C C . HIS A 1 165 ? 14.11724 4.98782 17.49189 1.000 11.09841 164 HIS A C 1
ATOM 1277 O O . HIS A 1 165 ? 13.90021 5.41561 16.35784 1.000 11.77170 164 HIS A O 1
ATOM 1284 N N . GLY A 1 166 ? 15.34030 4.93784 18.02274 1.000 10.71490 165 GLY A N 1
ATOM 1285 C CA . GLY A 1 166 ? 16.50308 5.39843 17.28279 1.000 10.69063 165 GLY A CA 1
ATOM 1286 C C . GLY A 1 166 ? 17.07993 4.28542 16.43568 1.000 10.76541 165 GLY A C 1
ATOM 1287 O O . GLY A 1 166 ? 17.33698 3.18769 16.93480 1.000 12.22495 165 GLY A O 1
ATOM 1288 N N . VAL A 1 167 ? 17.28533 4.57719 15.14904 1.000 10.38345 166 VAL A N 1
ATOM 1289 C CA . VAL A 1 167 ? 17.80825 3.63381 14.16401 1.000 10.63616 166 VAL A CA 1
ATOM 1290 C C . VAL A 1 167 ? 18.76049 4.38178 13.23197 1.000 10.05265 166 VAL A C 1
ATOM 1291 O O . VAL A 1 167 ? 19.04456 5.56607 13.42454 1.000 10.05775 166 VAL A O 1
ATOM 1295 N N . LEU A 1 168 ? 19.28217 3.68642 12.21997 1.000 10.22192 167 LEU A N 1
ATOM 1296 C CA . LEU A 1 168 ? 20.31770 4.24947 11.35777 1.000 10.24948 167 LEU A CA 1
ATOM 1297 C C . LEU A 1 168 ? 19.93512 4.05502 9.89705 1.000 9.69920 167 LEU A C 1
ATOM 1298 O O . LEU A 1 168 ? 19.76048 2.91811 9.44906 1.000 10.05650 167 LEU A O 1
ATOM 1303 N N . VAL A 1 169 ? 19.81612 5.15157 9.15017 1.000 9.74187 168 VAL A N 1
ATOM 1304 C CA . VAL A 1 169 ? 19.59406 5.04945 7.71001 1.000 10.18876 168 VAL A CA 1
ATOM 1305 C C . VAL A 1 169 ? 20.93864 4.82787 7.03033 1.000 10.59272 168 VAL A C 1
ATOM 1306 O O . VAL A 1 169 ? 21.81923 5.69608 7.07699 1.000 11.36227 168 VAL A O 1
ATOM 1310 N N . VAL A 1 170 ? 21.09757 3.66958 6.39312 1.000 10.06951 169 VAL A N 1
ATOM 1311 C CA . VAL A 1 170 ? 22.34641 3.30827 5.72770 1.000 10.01124 169 VAL A CA 1
ATOM 1312 C C . VAL A 1 170 ? 22.21505 3.30467 4.20904 1.000 10.23809 169 VAL A C 1
ATOM 1313 O O . VAL A 1 170 ? 23.16225 2.91602 3.51279 1.000 11.36362 169 VAL A O 1
ATOM 1317 N N . GLY A 1 171 ? 21.07037 3.71847 3.67365 1.000 10.61588 170 GLY A N 1
ATOM 1318 C CA . GLY A 1 171 ? 20.90859 3.76426 2.23564 1.000 11.01202 170 GLY A CA 1
ATOM 1319 C C . GLY A 1 171 ? 19.47631 4.08546 1.86065 1.000 10.47496 170 GLY A C 1
ATOM 1320 O O . GLY A 1 171 ? 18.63265 4.37258 2.71322 1.000 10.93325 170 GLY A O 1
ATOM 1321 N N . TYR A 1 172 ? 19.22185 4.02456 0.55866 1.000 11.40037 171 TYR A N 1
ATOM 1322 C CA . TYR A 1 172 ? 17.88380 4.24375 0.03588 1.000 11.55735 171 TYR A CA 1
ATOM 1323 C C . TYR A 1 172 ? 17.81571 3.61742 -1.34859 1.000 12.07255 171 TYR A C 1
ATOM 1324 O O . TYR A 1 172 ? 18.83798 3.32940 -1.97782 1.000 12.28336 171 TYR A O 1
ATOM 1333 N N . GLY A 1 173 ? 16.59868 3.40312 -1.81760 1.000 12.06826 172 GLY A N 1
ATOM 1334 C CA . GLY A 1 173 ? 16.41650 2.80849 -3.12197 1.000 13.33996 172 GLY A CA 1
ATOM 1335 C C . GLY A 1 173 ? 14.95435 2.61198 -3.43270 1.000 13.01463 172 GLY A C 1
ATOM 1336 O O . GLY A 1 173 ? 14.09340 3.33079 -2.91476 1.000 13.16453 172 GLY A O 1
ATOM 1337 N N . ASP A 1 174 ? 14.66164 1.64048 -4.28601 1.000 13.61531 173 ASP A N 1
ATOM 1338 C CA . ASP A 1 174 ? 13.28094 1.32377 -4.59165 1.000 14.71470 173 ASP A CA 1
ATOM 1339 C C . ASP A 1 174 ? 13.17077 -0.16634 -4.86095 1.000 15.03701 173 ASP A C 1
ATOM 1340 O O . ASP A 1 174 ? 14.10704 -0.79905 -5.36297 1.000 15.90657 173 ASP A O 1
ATOM 1345 N N . LEU A 1 175 ? 12.02473 -0.72261 -4.50259 1.000 15.60271 174 LEU A N 1
ATOM 1346 C CA . LEU A 1 175 ? 11.71166 -2.12073 -4.76070 1.000 17.65508 174 LEU A CA 1
ATOM 1347 C C . LEU A 1 175 ? 10.60536 -2.10137 -5.80537 1.000 19.74769 174 LEU A C 1
ATOM 1348 O O . LEU A 1 175 ? 9.44252 -1.83209 -5.48605 1.000 18.15441 174 LEU A O 1
ATOM 1353 N N . ASN A 1 176 ? 10.98399 -2.34487 -7.06122 1.000 21.60655 175 ASN A N 1
ATOM 1354 C CA . ASN A 1 176 ? 10.05051 -2.29925 -8.18422 1.000 24.38210 175 ASN A CA 1
ATOM 1355 C C . ASN A 1 176 ? 9.28142 -0.98209 -8.21828 1.000 23.55655 175 ASN A C 1
ATOM 1356 O O . ASN A 1 176 ? 8.07386 -0.94731 -8.46768 1.000 23.69602 175 ASN A O 1
ATOM 1361 N N . GLY A 1 177 ? 9.99219 0.11660 -7.96380 1.000 21.46011 176 GLY A N 1
ATOM 1362 C CA . GLY A 1 177 ? 9.40601 1.43498 -7.97957 1.000 20.77968 176 GLY A CA 1
ATOM 1363 C C . GLY A 1 177 ? 8.92915 1.94373 -6.63550 1.000 18.24710 176 GLY A C 1
ATOM 1364 O O . GLY A 1 177 ? 8.74753 3.15472 -6.48070 1.000 21.25755 176 GLY A O 1
ATOM 1365 N N . LYS A 1 178 ? 8.72592 1.06317 -5.65638 1.000 18.57567 177 LYS A N 1
ATOM 1366 C CA . LYS A 1 178 ? 8.29524 1.48292 -4.32482 1.000 17.29578 177 LYS A CA 1
ATOM 1367 C C . LYS A 1 178 ? 9.51761 1.97400 -3.55572 1.000 14.83144 177 LYS A C 1
ATOM 1368 O O . LYS A 1 178 ? 10.40623 1.18472 -3.21406 1.000 15.31752 177 LYS A O 1
ATOM 1374 N N . GLU A 1 179 ? 9.56936 3.27226 -3.27919 1.000 14.22158 178 GLU A N 1
ATOM 1375 C CA . GLU A 1 179 ? 10.76988 3.87275 -2.71660 1.000 13.95688 178 GLU A CA 1
ATOM 1376 C C . GLU A 1 179 ? 10.90087 3.56488 -1.23111 1.000 12.85125 178 GLU A C 1
ATOM 1377 O O . GLU A 1 179 ? 9.91104 3.49995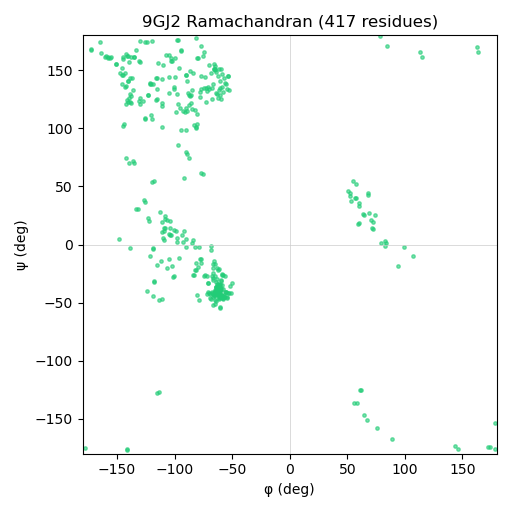 -0.49431 1.000 12.40602 178 GLU A O 1
ATOM 1383 N N . TYR A 1 180 ? 12.14390 3.38763 -0.78528 1.000 12.54792 179 TYR A N 1
ATOM 1384 C CA . TYR A 1 180 ? 12.38342 3.06049 0.61109 1.000 11.90136 179 TYR A CA 1
ATOM 1385 C C . TYR A 1 180 ? 13.66307 3.70588 1.12297 1.000 11.31012 179 TYR A C 1
ATOM 1386 O O . TYR A 1 180 ? 14.54798 4.11222 0.35636 1.000 11.38723 179 TYR A O 1
ATOM 1395 N N . TRP A 1 181 ? 13.72523 3.77362 2.45296 1.000 10.70230 180 TRP A N 1
ATOM 1396 C CA . TRP A 1 181 ? 14.93481 4.02689 3.22674 1.000 10.48381 180 TRP A CA 1
ATOM 1397 C C . TRP A 1 181 ? 15.43523 2.68762 3.75774 1.000 10.35722 180 TRP A C 1
ATOM 1398 O O . TRP A 1 181 ? 14.63806 1.88662 4.26309 1.000 10.96758 180 TRP A O 1
ATOM 1409 N N . LEU A 1 182 ? 16.74047 2.43610 3.63519 1.000 10.71688 181 LEU A N 1
ATOM 1410 C CA . LEU A 1 182 ? 17.34325 1.21169 4.15976 1.000 10.99018 181 LEU A CA 1
ATOM 1411 C C . LEU A 1 182 ? 17.79869 1.48917 5.58554 1.000 10.41883 181 LEU A C 1
ATOM 1412 O O . LEU A 1 182 ? 18.70643 2.29798 5.79837 1.000 11.03187 181 LEU A O 1
ATOM 1417 N N . VAL A 1 183 ? 17.17662 0.82405 6.56015 1.000 10.60184 182 VAL A N 1
ATOM 1418 C CA . VAL A 1 183 ? 17.36715 1.12705 7.97580 1.000 10.83863 182 VAL A CA 1
ATOM 1419 C C . VAL A 1 183 ? 18.01596 -0.05671 8.69118 1.000 9.90455 182 VAL A C 1
ATOM 1420 O O . VAL A 1 183 ? 17.50072 -1.18334 8.64445 1.000 10.62565 182 VAL A O 1
ATOM 1424 N N . LYS A 1 184 ? 19.13382 0.21425 9.36749 1.000 9.87800 183 LYS A N 1
ATOM 1425 C CA . LYS A 1 184 ? 19.77808 -0.72853 10.27230 1.000 10.32074 183 LYS A CA 1
ATOM 1426 C C . LYS A 1 184 ? 19.13939 -0.59735 11.65232 1.000 9.77404 183 LYS A C 1
ATOM 1427 O O . LYS A 1 184 ? 19.16168 0.48516 12.25149 1.000 10.72009 183 LYS A O 1
ATOM 1433 N N . ASN A 1 185 ? 18.58538 -1.69613 12.16131 1.000 10.57308 184 ASN A N 1
ATOM 1434 C CA . ASN A 1 185 ? 18.01292 -1.75677 13.49802 1.000 10.93368 184 ASN A CA 1
ATOM 1435 C C . ASN A 1 185 ? 19.04794 -2.37013 14.44844 1.000 11.19521 184 ASN A C 1
ATOM 1436 O O . ASN A 1 185 ? 20.13598 -2.77725 14.03213 1.000 12.25499 184 ASN A O 1
ATOM 1441 N N . SER A 1 186 ? 18.70788 -2.42755 15.73731 1.000 11.13747 185 SER A N 1
ATOM 1442 C CA . SER A 1 186 ? 19.56524 -2.99357 16.78082 1.000 11.43442 185 SER A CA 1
ATOM 1443 C C . SER A 1 186 ? 18.82217 -4.06340 17.56703 1.000 12.07090 185 SER A C 1
ATOM 1444 O O . SER A 1 186 ? 19.00170 -4.20927 18.78145 1.000 12.30182 185 SER A O 1
ATOM 1447 N N . TRP A 1 187 ? 17.98484 -4.83354 16.86917 1.000 12.03962 186 TRP A N 1
ATOM 1448 C CA . TRP A 1 187 ? 17.22359 -5.92198 17.46444 1.000 12.47757 186 TRP A CA 1
ATOM 1449 C C . TRP A 1 187 ? 17.75785 -7.28304 17.03303 1.000 12.92160 186 TRP A C 1
ATOM 1450 O O . TRP A 1 187 ? 17.02202 -8.27557 17.05160 1.000 13.73752 186 TRP A O 1
ATOM 1461 N N . GLY A 1 188 ? 19.03086 -7.34813 16.65488 1.000 12.85133 187 GLY A N 1
ATOM 1462 C CA . GLY A 1 188 ? 19.66517 -8.59259 16.28884 1.000 13.90285 187 GLY A CA 1
ATOM 1463 C C . GLY A 1 188 ? 19.43406 -8.96854 14.83779 1.000 14.28683 187 GLY A C 1
ATOM 1464 O O . GLY A 1 188 ? 18.63955 -8.36621 14.10849 1.000 13.68724 187 GLY A O 1
ATOM 1465 N N . HIS A 1 189 ? 20.15669 -10.00025 14.41634 1.000 17.88539 188 HIS A N 1
ATOM 1466 C CA . HIS A 1 189 ? 20.16870 -10.38487 13.01213 1.000 22.02006 188 HIS A CA 1
ATOM 1467 C C . HIS A 1 189 ? 18.94415 -11.18259 12.59127 1.000 22.94818 188 HIS A C 1
ATOM 1468 O O . HIS A 1 189 ? 18.82903 -11.51683 11.40685 1.000 24.41211 188 HIS A O 1
ATOM 1475 N N . ASN A 1 190 ? 18.03052 -11.49426 13.51053 1.000 22.71488 189 ASN A N 1
ATOM 1476 C CA . ASN A 1 190 ? 16.80495 -12.18874 13.14292 1.000 23.15052 189 ASN A CA 1
ATOM 1477 C C . ASN A 1 190 ? 15.61759 -11.25763 12.91819 1.000 22.47526 189 ASN A C 1
ATOM 1478 O O . ASN A 1 190 ? 14.59540 -11.70916 12.39102 1.000 24.30643 189 ASN A O 1
ATOM 1483 N N . PHE A 1 191 ? 15.72257 -9.98005 13.28602 1.000 17.09651 190 PHE A N 1
ATOM 1484 C CA . PHE A 1 191 ? 14.64269 -9.04037 13.01604 1.000 15.18799 190 PHE A CA 1
ATOM 1485 C C . PHE A 1 191 ? 14.59762 -8.70760 11.52969 1.000 12.89102 190 PHE A C 1
ATOM 1486 O O . PHE A 1 191 ? 15.62494 -8.40948 10.92327 1.000 13.02973 190 PHE A O 1
ATOM 1494 N N . GLY A 1 192 ? 13.40427 -8.72236 10.94743 1.000 13.69650 191 GLY A N 1
ATOM 1495 C CA . GLY A 1 192 ? 13.25401 -8.17858 9.60863 1.000 13.51021 191 GLY A CA 1
ATOM 1496 C C . GLY A 1 192 ? 14.14182 -8.86139 8.58834 1.000 12.51415 191 GLY A C 1
ATOM 1497 O O . GLY A 1 192 ? 14.25236 -10.09303 8.53644 1.000 13.65245 191 GLY A O 1
ATOM 1498 N N . GLU A 1 193 ? 14.75761 -8.04864 7.73119 1.000 11.51871 192 GLU A N 1
ATOM 1499 C CA . GLU A 1 193 ? 15.64635 -8.54425 6.68256 1.000 12.83129 192 GLU A CA 1
ATOM 1500 C C . GLU A 1 193 ? 17.05541 -8.67040 7.25582 1.000 11.51570 192 GLU A C 1
ATOM 1501 O O . GLU A 1 193 ? 17.94626 -7.84997 7.02050 1.000 11.98161 192 GLU A O 1
ATOM 1507 N N . GLU A 1 194 ? 17.22263 -9.71192 8.07373 1.000 11.90768 193 GLU A N 1
ATOM 1508 C CA . GLU A 1 194 ? 18.49110 -10.01112 8.73721 1.000 11.81373 193 GLU A CA 1
ATOM 1509 C C . GLU A 1 194 ? 19.06598 -8.78462 9.44996 1.000 11.63027 193 GLU A C 1
ATOM 1510 O O . GLU A 1 194 ? 20.25993 -8.46631 9.36145 1.000 12.33656 193 GLU A O 1
ATOM 1516 N N . GLY A 1 195 ? 18.19124 -8.09129 10.18164 1.000 11.06578 194 GLY A N 1
ATOM 1517 C CA . GLY A 1 195 ? 18.57809 -6.97801 11.02513 1.000 11.16431 194 GLY A CA 1
ATOM 1518 C C . GLY A 1 195 ? 18.17639 -5.62927 10.49160 1.000 10.89437 194 GLY A C 1
ATOM 1519 O O . GLY A 1 195 ? 18.28354 -4.63569 11.22672 1.000 11.18845 194 GLY A O 1
ATOM 1520 N N . TYR A 1 196 ? 17.70148 -5.57109 9.24998 1.000 10.88838 195 TYR A N 1
ATOM 1521 C CA . TYR A 1 196 ? 17.37174 -4.35632 8.52345 1.000 10.99076 195 TYR A CA 1
ATOM 1522 C C . TYR A 1 196 ? 15.87485 -4.29579 8.25499 1.000 10.23533 195 TYR A C 1
ATOM 1523 O O . TYR A 1 196 ? 15.17564 -5.31521 8.21678 1.000 11.29684 195 TYR A O 1
ATOM 1532 N N . ILE A 1 197 ? 15.38765 -3.07569 8.05614 1.000 10.67971 196 ILE A N 1
ATOM 1533 C CA . ILE A 1 197 ? 14.01668 -2.84385 7.62193 1.000 10.75392 196 ILE A CA 1
ATOM 1534 C C . ILE A 1 197 ? 14.04667 -1.77145 6.54587 1.000 10.24600 196 ILE A C 1
ATOM 1535 O O . ILE A 1 197 ? 14.74217 -0.76020 6.68671 1.000 11.45689 196 ILE A O 1
ATOM 1540 N N . ARG A 1 198 ? 13.33878 -2.01334 5.44772 1.000 10.78449 197 ARG A N 1
ATOM 1541 C CA . ARG A 1 198 ? 13.18201 -1.01788 4.39810 1.000 11.15471 197 ARG A CA 1
ATOM 1542 C C . ARG A 1 198 ? 11.86601 -0.29528 4.64855 1.000 11.60387 197 ARG A C 1
ATOM 1543 O O . ARG A 1 198 ? 10.80522 -0.92859 4.65952 1.000 13.06733 197 ARG A O 1
ATOM 1551 N N . MET A 1 199 ? 11.94057 1.01179 4.89420 1.000 11.22917 198 MET A N 1
ATOM 1552 C CA . MET A 1 199 ? 10.78908 1.80649 5.30462 1.000 11.56503 198 MET A CA 1
ATOM 1553 C C . MET A 1 199 ? 10.38029 2.77944 4.20126 1.000 11.05269 198 MET A C 1
ATOM 1554 O O . MET A 1 199 ? 11.23041 3.35992 3.52311 1.000 11.57637 198 MET A O 1
ATOM 1559 N N . ALA A 1 200 ? 9.06959 2.97966 4.03989 1.000 11.25044 199 ALA A N 1
ATOM 1560 C CA . ALA A 1 200 ? 8.55542 3.79316 2.94039 1.000 11.93886 199 ALA A CA 1
ATOM 1561 C C . ALA A 1 200 ? 9.20565 5.17457 2.89347 1.000 11.55637 199 ALA A C 1
ATOM 1562 O O . ALA A 1 200 ? 9.28978 5.87981 3.90808 1.000 12.07883 199 ALA A O 1
ATOM 1564 N N . ARG A 1 201 ? 9.62772 5.56732 1.68907 1.000 11.54035 200 ARG A N 1
ATOM 1565 C CA . ARG A 1 201 ? 10.30023 6.83156 1.42044 1.000 11.78158 200 ARG A CA 1
ATOM 1566 C C . ARG A 1 201 ? 9.43177 7.69061 0.50988 1.000 12.97086 200 ARG A C 1
ATOM 1567 O O . ARG A 1 201 ? 8.75771 7.17665 -0.39132 1.000 13.05910 200 ARG A O 1
ATOM 1575 N N . ASN A 1 202 ? 9.44524 9.00155 0.75928 1.000 12.32891 201 ASN A N 1
ATOM 1576 C CA . ASN A 1 202 ? 8.64003 9.96132 -0.00230 1.000 13.78193 201 ASN A CA 1
ATOM 1577 C C . ASN A 1 202 ? 7.14889 9.65162 0.10484 1.000 14.71376 201 ASN A C 1
ATOM 1578 O O . ASN A 1 202 ? 6.38478 9.82160 -0.84880 1.000 16.51237 201 ASN A O 1
ATOM 1583 N N . LYS A 1 203 ? 6.74241 9.19015 1.28612 1.000 13.35226 202 LYS A N 1
ATOM 1584 C CA . LYS A 1 203 ? 5.34307 8.95726 1.61093 1.000 14.87438 202 LYS A CA 1
ATOM 1585 C C . LYS A 1 203 ? 4.95969 9.82716 2.80165 1.000 14.22043 202 LYS A C 1
ATOM 1586 O O . LYS A 1 203 ? 4.45803 9.33306 3.81663 1.000 16.28886 202 LYS A O 1
ATOM 1592 N N . GLY A 1 204 ? 5.21730 11.12522 2.68753 1.000 15.20155 203 GLY A N 1
ATOM 1593 C CA . GLY A 1 204 ? 4.77561 12.06603 3.70207 1.000 14.57703 203 GLY A CA 1
ATOM 1594 C C . GLY A 1 204 ? 5.46353 11.91757 5.04250 1.000 13.38032 203 GLY A C 1
ATOM 1595 O O . GLY A 1 204 ? 4.79830 11.97966 6.08568 1.000 14.31534 203 GLY A O 1
ATOM 1596 N N . ASN A 1 205 ? 6.78577 11.74465 5.04857 1.000 12.80756 204 ASN A N 1
ATOM 1597 C CA . ASN A 1 205 ? 7.53266 11.60517 6.29750 1.000 12.29346 204 ASN A CA 1
ATOM 1598 C C . ASN A 1 205 ? 6.99780 10.42272 7.10273 1.000 11.73569 204 ASN A C 1
ATOM 1599 O O . ASN A 1 205 ? 6.64475 10.53377 8.28051 1.000 11.96971 204 ASN A O 1
ATOM 1604 N N . HIS A 1 206 ? 6.92722 9.27632 6.43577 1.000 11.27508 205 HIS A N 1
ATOM 1605 C CA . HIS A 1 206 ? 6.26360 8.11718 7.00761 1.000 13.31830 205 HIS A CA 1
ATOM 1606 C C . HIS A 1 206 ? 6.97578 7.65265 8.27348 1.000 10.59424 205 HIS A C 1
ATOM 1607 O O . HIS A 1 206 ? 8.19796 7.46735 8.28721 1.000 11.45460 205 HIS A O 1
ATOM 1614 N N . CYS A 1 207 ? 6.19877 7.46889 9.34242 1.000 11.39215 206 CYS A N 1
ATOM 1615 C CA . CYS A 1 207 ? 6.70829 7.07130 10.65411 1.000 11.91272 206 CYS A CA 1
ATOM 1616 C C . CYS A 1 207 ? 7.70991 8.07171 11.21845 1.000 11.16882 206 CYS A C 1
ATOM 1617 O O . CYS A 1 207 ? 8.48777 7.73340 12.11738 1.000 11.56899 206 CYS A O 1
ATOM 1620 N N . GLY A 1 208 ? 7.71731 9.30087 10.70342 1.000 11.42548 207 GLY A N 1
ATOM 1621 C CA . GLY A 1 208 ? 8.62184 10.31446 11.21943 1.000 10.95732 207 GLY A CA 1
ATOM 1622 C C . GLY A 1 208 ? 10.07874 10.10580 10.88671 1.000 11.07470 207 GLY A C 1
ATOM 1623 O O . GLY A 1 208 ? 10.93935 10.66489 11.56442 1.000 11.44948 207 GLY A O 1
ATOM 1624 N N . ILE A 1 209 ? 10.38615 9.33152 9.84751 1.000 10.49897 208 ILE A N 1
ATOM 1625 C CA . ILE A 1 209 ? 11.77872 8.98741 9.57353 1.000 10.96404 208 ILE A CA 1
ATOM 1626 C C . ILE A 1 209 ? 12.64197 10.22300 9.32841 1.000 10.70653 208 ILE A C 1
ATOM 1627 O O . ILE A 1 209 ? 13.83254 10.22642 9.66329 1.000 11.34346 208 ILE A O 1
ATOM 1632 N N . ALA A 1 210 ? 12.07519 11.28810 8.76163 1.000 10.73895 209 ALA A N 1
ATOM 1633 C CA . ALA A 1 210 ? 12.81904 12.51956 8.53438 1.000 10.95391 209 ALA A CA 1
ATOM 1634 C C . ALA A 1 210 ? 12.53256 13.57821 9.58602 1.000 10.54994 209 ALA A C 1
ATOM 1635 O O . ALA A 1 210 ? 12.92804 14.73428 9.41437 1.000 11.50413 209 ALA A O 1
ATOM 1637 N N . SER A 1 211 ? 11.88361 13.20760 10.68613 1.000 11.24814 210 SER A N 1
ATOM 1638 C CA . SER A 1 211 ? 11.56362 14.19690 11.70576 1.000 12.64487 210 SER A CA 1
ATOM 1639 C C . SER A 1 211 ? 12.82421 14.73354 12.36984 1.000 12.88201 210 SER A C 1
ATOM 1640 O O . SER A 1 211 ? 13.02168 15.95856 12.43877 1.000 15.00466 210 SER A O 1
ATOM 1643 N N . PHE A 1 212 ? 13.69610 13.84051 12.85659 1.000 12.23081 211 PHE A N 1
ATOM 1644 C CA . PHE A 1 212 ? 14.86858 14.23907 13.64235 1.000 13.40406 211 PHE A CA 1
ATOM 1645 C C . PHE A 1 212 ? 16.11330 13.47284 13.20945 1.000 11.87733 211 PHE A C 1
ATOM 1646 O O . PHE A 1 212 ? 16.63704 12.61905 13.93850 1.000 12.73850 211 PHE A O 1
ATOM 1654 N N . PRO A 1 213 ? 16.63869 13.78775 12.03029 1.000 10.99371 212 PRO A N 1
ATOM 1655 C CA . PRO A 1 213 ? 17.86538 13.14179 11.55382 1.000 10.76628 212 PRO A CA 1
ATOM 1656 C C . PRO A 1 213 ? 19.09863 13.92086 11.98360 1.000 10.76561 212 PRO A C 1
ATOM 1657 O O . PRO A 1 213 ? 19.09458 15.15304 12.05837 1.000 11.44224 212 PRO A O 1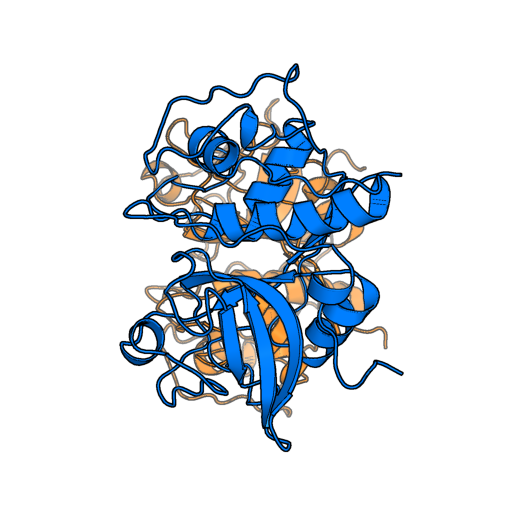
ATOM 1661 N N . SER A 1 214 ? 20.17835 13.18557 12.26033 1.000 10.77753 213 SER A N 1
ATOM 1662 C CA . SER A 1 214 ? 21.44203 13.83805 12.58330 1.000 10.61365 213 SER A CA 1
ATOM 1663 C C . SER A 1 214 ? 22.60764 12.95427 12.16250 1.000 10.47879 213 SER A C 1
ATOM 1664 O O . SER A 1 214 ? 22.48456 11.72888 12.07125 1.000 11.21360 213 SER A O 1
ATOM 1667 N N . TYR A 1 215 ? 23.75386 13.58198 11.92221 1.000 11.02425 214 TYR A N 1
ATOM 1668 C CA . TYR A 1 215 ? 24.95462 12.80960 11.64190 1.000 11.35325 214 TYR A CA 1
ATOM 1669 C C . TYR A 1 215 ? 26.17200 13.51388 12.22550 1.000 11.11669 214 TYR A C 1
ATOM 1670 O O . TYR A 1 215 ? 26.22432 14.75260 12.26833 1.000 11.14355 214 TYR A O 1
ATOM 1679 N N . PRO A 1 216 ? 27.15983 12.74587 12.68500 1.000 10.67055 215 PRO A N 1
ATOM 1680 C CA . PRO A 1 216 ? 28.37765 13.30873 13.26648 1.000 10.90767 215 PRO A CA 1
ATOM 1681 C C . PRO A 1 216 ? 29.46685 13.41756 12.20704 1.000 11.00970 215 PRO A C 1
ATOM 1682 O O . PRO A 1 216 ? 29.39636 12.81553 11.13636 1.000 12.57046 215 PRO A O 1
ATOM 1686 N N . GLU A 1 217 ? 30.51282 14.16424 12.55001 1.000 11.91942 216 GLU A N 1
ATOM 1687 C CA . GLU A 1 217 ? 31.71758 14.20122 11.73478 1.000 13.43288 216 GLU A CA 1
ATOM 1688 C C . GLU A 1 217 ? 32.93978 14.08649 12.62833 1.000 14.98527 216 GLU A C 1
ATOM 1689 O O . GLU A 1 217 ? 32.87104 14.30792 13.84269 1.000 15.74485 216 GLU A O 1
ATOM 1695 N N . ILE A 1 218 ? 34.05650 13.71631 12.00879 1.000 14.49148 217 ILE A N 1
ATOM 1696 C CA . ILE A 1 218 ? 35.32997 13.54256 12.69352 1.000 15.93998 217 ILE A CA 1
ATOM 1697 C C . ILE A 1 218 ? 36.34138 14.48144 12.06139 1.000 18.96055 217 ILE A C 1
ATOM 1698 O O . ILE A 1 218 ? 36.39331 14.61444 10.83435 1.000 19.29568 217 ILE A O 1
ATOM 1703 N N . ALA A 1 219 ? 37.16089 15.11258 12.89752 1.000 22.17782 218 ALA A N 1
ATOM 1704 C CA . ALA A 1 219 ? 38.16985 16.03784 12.40067 1.000 26.93042 218 ALA A CA 1
ATOM 1705 C C . 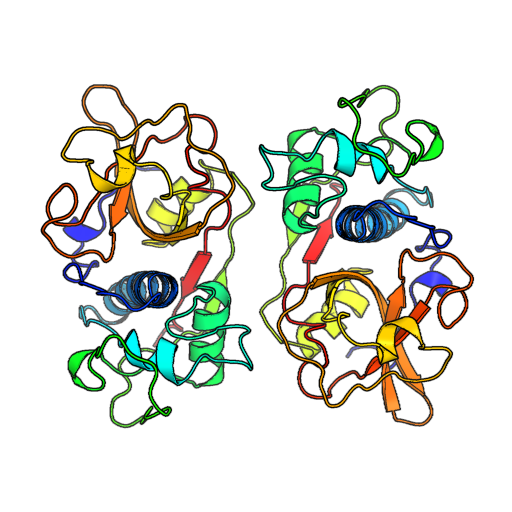ALA A 1 219 ? 39.22437 15.30378 11.57833 1.000 32.11530 218 ALA A C 1
ATOM 1706 O O . ALA A 1 219 ? 39.55982 14.14640 11.84204 1.000 31.64911 218 ALA A O 1
ATOM 1708 N N A ALA A 1 220 ? 39.74155 15.99109 10.56549 0.400 34.89916 219 ALA A N 1
ATOM 1709 N N B ALA A 1 220 ? 39.75395 15.99621 10.57586 0.600 35.22742 219 ALA A N 1
ATOM 1710 C CA A ALA A 1 220 ? 40.77383 15.42609 9.70517 0.400 37.14566 219 ALA A CA 1
ATOM 1711 C CA B ALA A 1 220 ? 40.83550 15.45361 9.76339 0.600 37.61046 219 ALA A CA 1
ATOM 1712 C C A ALA A 1 220 ? 42.06617 15.20275 10.48378 0.400 37.84213 219 ALA A C 1
ATOM 1713 C C B ALA A 1 220 ? 42.12249 15.36620 10.57816 0.600 38.68737 219 ALA A C 1
ATOM 1714 O O A ALA A 1 220 ? 42.31100 15.85551 11.49889 0.400 37.93005 219 ALA A O 1
ATOM 1715 O O B ALA A 1 220 ? 42.82834 14.35810 10.53820 0.600 39.91990 219 ALA A O 1
ATOM 1718 N N . LEU B 1 2 ? 32.67907 39.20695 22.41097 1.000 24.59971 1 LEU B N 1
ATOM 1719 C CA . LEU B 1 2 ? 31.24914 39.37290 22.63683 1.000 21.14750 1 LEU B CA 1
ATOM 1720 C C . LEU B 1 2 ? 31.00589 40.41965 23.71499 1.000 21.14587 1 LEU B C 1
ATOM 1721 O O . LEU B 1 2 ? 31.82620 40.58311 24.61848 1.000 21.20491 1 LEU B O 1
ATOM 1726 N N . PRO B 1 3 ? 29.88143 41.12943 23.62774 1.000 20.46028 2 PRO B N 1
ATOM 1727 C CA . PRO B 1 3 ? 29.52056 42.05666 24.70633 1.000 20.94026 2 PRO B CA 1
ATOM 1728 C C . PRO B 1 3 ? 29.40217 41.31233 26.02970 1.000 17.66436 2 PRO B C 1
ATOM 1729 O O . PRO B 1 3 ? 28.99025 40.15066 26.07871 1.000 18.14259 2 PRO B O 1
ATOM 1733 N N . ASP B 1 4 ? 29.76812 41.99639 27.11745 1.000 18.36294 3 ASP B N 1
ATOM 1734 C CA . ASP B 1 4 ? 29.63291 41.39614 28.44297 1.000 17.96526 3 ASP B CA 1
ATOM 1735 C C . ASP B 1 4 ? 28.17426 41.20495 28.83517 1.000 16.64205 3 ASP B C 1
ATOM 1736 O O . ASP B 1 4 ? 27.86387 40.31245 29.63275 1.000 16.69737 3 ASP B O 1
ATOM 1741 N N . SER B 1 5 ? 27.26917 42.02921 28.30733 1.000 15.22839 4 SER B N 1
ATOM 1742 C CA . SER B 1 5 ? 25.84865 41.88277 28.59115 1.000 15.15929 4 SER B CA 1
ATOM 1743 C C . SER B 1 5 ? 25.04351 42.28191 27.36286 1.000 14.55224 4 SER B C 1
ATOM 1744 O O . SER B 1 5 ? 25.48793 43.09672 26.54942 1.000 15.43085 4 SER B O 1
ATOM 1747 N N . VAL B 1 6 ? 23.86319 41.67635 27.23657 1.000 13.99606 5 VAL B N 1
ATOM 1748 C CA . VAL B 1 6 ? 22.91794 41.92714 26.15280 1.000 13.94103 5 VAL B CA 1
ATOM 1749 C C . VAL B 1 6 ? 21.51816 41.93152 26.74521 1.000 13.55420 5 VAL B C 1
ATOM 1750 O O . VAL B 1 6 ? 21.20095 41.11202 27.61141 1.000 13.82800 5 VAL B O 1
ATOM 1754 N N . ASP B 1 7 ? 20.67115 42.84670 26.26973 1.000 14.29435 6 ASP B N 1
ATOM 1755 C CA . ASP B 1 7 ? 19.25643 42.85426 26.65567 1.000 14.90500 6 ASP B CA 1
ATOM 1756 C C . ASP B 1 7 ? 18.46081 43.31360 25.43634 1.000 14.57014 6 ASP B C 1
ATOM 1757 O O . ASP B 1 7 ? 18.41726 44.51231 25.13798 1.000 15.30972 6 ASP B O 1
ATOM 1762 N N . TRP B 1 8 ? 17.83475 42.35902 24.74044 1.000 13.60823 7 TRP B N 1
ATOM 1763 C CA . TRP B 1 8 ? 17.11943 42.68705 23.51220 1.000 14.30979 7 TRP B CA 1
ATOM 1764 C C . TRP B 1 8 ? 15.89349 43.56189 23.74906 1.000 15.02069 7 TRP B C 1
ATOM 1765 O O . TRP B 1 8 ? 15.38452 44.15806 22.79209 1.000 15.43550 7 TRP B O 1
ATOM 1776 N N . ARG B 1 9 ? 15.40230 43.65585 24.98881 1.000 15.72767 8 ARG B N 1
ATOM 1777 C CA . ARG B 1 9 ? 14.35097 44.62847 25.27171 1.000 17.24721 8 ARG B CA 1
ATOM 1778 C C . ARG B 1 9 ? 14.81984 46.04706 24.97918 1.000 19.05572 8 ARG B C 1
ATOM 1779 O O . ARG B 1 9 ? 14.02445 46.88232 24.53676 1.000 19.07300 8 ARG B O 1
ATOM 1787 N N . GLU B 1 10 ? 16.10573 46.33362 25.20681 1.000 19.44565 9 GLU B N 1
ATOM 1788 C CA . GLU B 1 10 ? 16.63821 47.67338 24.97215 1.000 21.49663 9 GLU B CA 1
ATOM 1789 C C . GLU B 1 10 ? 16.63504 48.05241 23.49936 1.000 22.30718 9 GLU B C 1
ATOM 1790 O O . GLU B 1 10 ? 16.63444 49.24702 23.18137 1.000 23.04956 9 GLU B O 1
ATOM 1796 N N . LYS B 1 11 ? 16.65255 47.06906 22.60281 1.000 21.25598 10 LYS B N 1
ATOM 1797 C CA . LYS B 1 11 ? 16.58588 47.29367 21.16684 1.000 21.93874 10 LYS B CA 1
ATOM 1798 C C . LYS B 1 11 ? 15.15988 47.22358 20.63167 1.000 18.94135 10 LYS B C 1
ATOM 1799 O O . LYS B 1 11 ? 14.96184 47.23114 19.41022 1.000 21.02682 10 LYS B O 1
ATOM 1805 N N . GLY B 1 12 ? 14.16532 47.13441 21.51044 1.000 18.36736 11 GLY B N 1
ATOM 1806 C CA . GLY B 1 12 ? 12.78724 47.09493 21.06324 1.000 17.20218 11 GLY B CA 1
ATOM 1807 C C . GLY B 1 12 ? 12.41356 45.82823 20.32582 1.000 15.98000 11 GLY B C 1
ATOM 1808 O O . GLY B 1 12 ? 11.48810 45.84772 19.50856 1.000 16.46351 11 GLY B O 1
ATOM 1809 N N . CYS B 1 13 ? 13.09583 44.71464 20.60517 1.000 13.89773 12 CYS B N 1
ATOM 1810 C CA . CYS B 1 13 ? 12.88945 43.46767 19.87726 1.000 13.14643 12 CYS B CA 1
ATOM 1811 C C . CYS B 1 13 ? 12.06301 42.43558 20.63771 1.000 12.89949 12 CYS B C 1
ATOM 1812 O O . CYS B 1 13 ? 11.95645 41.29459 20.17670 1.000 13.41075 12 CYS B O 1
ATOM 1815 N N . VAL B 1 14 ? 11.47811 42.79822 21.77710 1.000 12.13744 13 VAL B N 1
ATOM 1816 C CA . VAL B 1 14 ? 10.76823 41.85192 22.63207 1.000 12.47001 13 VAL B CA 1
ATOM 1817 C C . VAL B 1 14 ? 9.37444 42.40244 22.91607 1.000 12.34638 13 VAL B C 1
ATOM 1818 O O . VAL B 1 14 ? 9.23386 43.52433 23.42067 1.000 12.68728 13 VAL B O 1
ATOM 1822 N N . THR B 1 15 ? 8.34788 41.62387 22.58278 1.000 11.79265 14 THR B N 1
ATOM 1823 C CA . THR B 1 15 ? 6.97183 42.02576 22.83149 1.000 12.62619 14 THR B CA 1
ATOM 1824 C C . THR B 1 15 ? 6.63210 41.84605 24.30776 1.000 12.69689 14 THR B C 1
ATOM 1825 O O . THR B 1 15 ? 7.38363 41.24709 25.08151 1.000 12.48407 14 THR B O 1
ATOM 1829 N N . GLU B 1 16 ? 5.46865 42.34949 24.70061 1.000 13.13390 15 GLU B N 1
ATOM 1830 C CA . GLU B 1 16 ? 5.09608 42.22137 26.09691 1.000 14.67705 15 GLU B CA 1
ATOM 1831 C C . GLU B 1 16 ? 4.90285 40.75352 26.47102 1.000 13.09931 15 GLU B C 1
ATOM 1832 O O . GLU B 1 16 ? 4.60240 39.89629 25.63248 1.000 13.88626 15 GLU B O 1
ATOM 1838 N N . VAL B 1 17 ? 5.11057 40.47724 27.75649 1.000 12.85096 16 VAL B N 1
ATOM 1839 C CA . VAL B 1 17 ? 4.91329 39.14247 28.29844 1.000 13.02402 16 VAL B CA 1
ATOM 1840 C C . VAL B 1 17 ? 3.46697 38.71153 28.11313 1.000 12.55465 16 VAL B C 1
ATOM 1841 O O . VAL B 1 17 ? 2.53089 39.50537 28.27823 1.000 13.33240 16 VAL B O 1
ATOM 1845 N N . LYS B 1 18 ? 3.28436 37.43931 27.77493 1.000 11.76628 17 LYS B N 1
ATOM 1846 C CA . LYS B 1 18 ? 1.98781 36.81912 27.55396 1.000 12.14750 17 LYS B CA 1
ATOM 1847 C C . LYS B 1 18 ? 1.65998 35.87853 28.70921 1.000 12.11262 17 LYS B C 1
ATOM 1848 O O . LYS B 1 18 ? 2.53881 35.47721 29.47935 1.000 11.74186 17 LYS B O 1
ATOM 1854 N N . TYR B 1 19 ? 0.37776 35.51677 28.80716 1.000 13.33214 18 TYR B N 1
ATOM 1855 C CA . TYR B 1 19 ? -0.13589 34.61859 29.84081 1.000 13.33926 18 TYR B CA 1
ATOM 1856 C C . TYR B 1 19 ? -0.76117 33.41311 29.14630 1.000 13.03418 18 TYR B C 1
ATOM 1857 O O . TYR B 1 19 ? -1.80295 33.53839 28.49065 1.000 14.24986 18 TYR B O 1
ATOM 1866 N N . GLN B 1 20 ? -0.13485 32.24232 29.28343 1.000 13.03754 19 GLN B N 1
ATOM 1867 C CA . GLN B 1 20 ? -0.61086 31.07030 28.55715 1.000 12.89318 19 GLN B CA 1
ATOM 1868 C C . GLN B 1 20 ? -1.79823 30.38190 29.22476 1.000 13.30517 19 GLN B C 1
ATOM 1869 O O . GLN B 1 20 ? -2.47147 29.56853 28.57842 1.000 13.38495 19 GLN B O 1
ATOM 1875 N N . GLY B 1 21 ? -2.07131 30.66888 30.49575 1.000 13.71291 20 GLY B N 1
ATOM 1876 C CA . GLY B 1 21 ? -3.18974 29.99964 31.13879 1.000 14.00141 20 GLY B CA 1
ATOM 1877 C C . GLY B 1 21 ? -2.94364 28.50950 31.31571 1.000 14.61094 20 GLY B C 1
ATOM 1878 O O . GLY B 1 21 ? -1.80781 28.04520 31.44811 1.000 15.56900 20 GLY B O 1
ATOM 1879 N N . SER B 1 22 ? -4.03266 27.74081 31.30541 1.000 14.89090 21 SER B N 1
ATOM 1880 C CA . SER B 1 22 ? -3.94163 26.30841 31.57310 1.000 16.12628 21 SER B CA 1
ATOM 1881 C C . SER B 1 22 ? -3.59539 25.47137 30.34469 1.000 16.73242 21 SER B C 1
ATOM 1882 O O . SER B 1 22 ? -3.46462 24.24805 30.46272 1.000 19.54306 21 SER B O 1
ATOM 1885 N N . CYS B 1 23 ? -3.39199 26.09488 29.19239 1.000 15.34973 22 CYS B N 1
ATOM 1886 C CA . CYS B 1 23 ? -3.04084 25.40004 27.96322 1.000 14.06917 22 CYS B CA 1
ATOM 1887 C C . CYS B 1 23 ? -1.52265 25.25523 27.87841 1.000 13.42344 22 CYS B C 1
ATOM 1888 O O . CYS B 1 23 ? -0.79346 26.23544 28.06094 1.000 13.53575 22 CYS B O 1
ATOM 1891 N N . GLY B 1 24 ? -1.04859 24.03340 27.60568 1.000 13.80282 23 GLY B N 1
ATOM 1892 C CA . GLY B 1 24 ? 0.37819 23.75703 27.50205 1.000 14.52364 23 GLY B CA 1
ATOM 1893 C C . GLY B 1 24 ? 1.03898 24.24328 26.22707 1.000 13.99092 23 GLY B C 1
ATOM 1894 O O . GLY B 1 24 ? 1.60593 23.45566 25.46345 1.000 15.31536 23 GLY B O 1
ATOM 1895 N N . ALA B 1 25 ? 0.99521 25.55805 26.00907 1.000 13.40469 24 ALA B N 1
ATOM 1896 C CA . ALA B 1 25 ? 1.45578 26.18760 24.77722 1.000 13.16228 24 ALA B CA 1
ATOM 1897 C C . ALA B 1 25 ? 2.77302 26.93405 24.95352 1.000 11.98702 24 ALA B C 1
ATOM 1898 O O . ALA B 1 25 ? 3.10355 27.79847 24.13719 1.000 11.87375 24 ALA B O 1
ATOM 1900 N N . CYS B 1 26 ? 3.54536 26.59856 25.98777 1.000 11.70253 25 CYS B N 1
ATOM 1901 C CA . CYS B 1 26 ? 4.81375 27.28545 26.21362 1.000 12.04375 25 CYS B CA 1
ATOM 1902 C C . CYS B 1 26 ? 5.68864 27.26451 24.96606 1.000 11.30183 25 CYS B C 1
ATOM 1903 O O . CYS B 1 26 ? 6.34128 28.26170 24.63262 1.000 12.20179 25 CYS B O 1
ATOM 1906 N N . TRP B 1 27 ? 5.72544 26.11936 24.28142 1.000 10.97344 26 TRP B N 1
ATOM 1907 C CA . TRP B 1 27 ? 6.52666 25.96131 23.07040 1.000 11.33978 26 TRP B CA 1
ATOM 1908 C C . TRP B 1 27 ? 6.11210 26.95724 21.99141 1.000 10.81357 26 TRP B C 1
ATOM 1909 O O . TRP B 1 27 ? 6.95641 27.45659 21.23121 1.000 11.40398 26 TRP B O 1
ATOM 1920 N N . ALA B 1 28 ? 4.80947 27.23360 21.89076 1.000 10.71095 27 ALA B N 1
ATOM 1921 C CA . ALA B 1 28 ? 4.32017 28.17605 20.88954 1.000 11.22451 27 ALA B CA 1
ATOM 1922 C C . ALA B 1 28 ? 4.71656 29.60290 21.24270 1.000 10.03596 27 ALA B C 1
ATOM 1923 O O . ALA B 1 28 ? 5.12168 30.37432 20.36778 1.000 11.27555 27 ALA B O 1
ATOM 1925 N N . PHE B 1 29 ? 4.62265 29.96742 22.52120 1.000 10.43086 28 PHE B N 1
ATOM 1926 C CA . PHE B 1 29 ? 5.06930 31.29182 22.93214 1.000 10.76681 28 PHE B CA 1
ATOM 1927 C C . PHE B 1 29 ? 6.56724 31.46221 22.72986 1.000 10.69567 28 PHE B C 1
ATOM 1928 O O . PHE B 1 29 ? 7.02325 32.51887 22.27700 1.000 11.18617 28 PHE B O 1
ATOM 1936 N N . SER B 1 30 ? 7.35142 30.43818 23.06804 1.000 10.59799 29 SER B N 1
ATOM 1937 C CA . SER B 1 30 ? 8.79161 30.50817 22.84915 1.000 11.54543 29 SER B CA 1
ATOM 1938 C C . SER B 1 30 ? 9.10458 30.73893 21.37631 1.000 10.66669 29 SER B C 1
ATOM 1939 O O . SER B 1 30 ? 9.92619 31.59480 21.02627 1.000 11.40999 29 SER B O 1
ATOM 1942 N N . ALA B 1 31 ? 8.44129 29.98870 20.49553 1.000 10.54934 30 ALA B N 1
ATOM 1943 C CA . ALA B 1 31 ? 8.71535 30.10129 19.06594 1.000 10.81025 30 ALA B CA 1
ATOM 1944 C C . ALA B 1 31 ? 8.32944 31.47371 18.52056 1.000 10.58732 30 ALA B C 1
ATOM 1945 O O . ALA B 1 31 ? 9.10876 32.10028 17.79192 1.000 10.93446 30 ALA B O 1
ATOM 1947 N N . VAL B 1 32 ? 7.12210 31.96028 18.83832 1.000 11.21213 31 VAL B N 1
ATOM 1948 C CA . VAL B 1 32 ? 6.74065 33.26768 18.29894 1.000 10.92226 31 VAL B CA 1
ATOM 1949 C C . VAL B 1 32 ? 7.64365 34.36253 18.84626 1.000 11.22173 31 VAL B C 1
ATOM 1950 O O . VAL B 1 32 ? 7.97328 35.31724 18.13640 1.000 11.59661 31 VAL B O 1
ATOM 1954 N N . GLY B 1 33 ? 8.05687 34.25157 20.11237 1.000 11.10629 32 GLY B N 1
ATOM 1955 C CA . GLY B 1 33 ? 8.93607 35.26511 20.67373 1.000 11.72181 32 GLY B CA 1
ATOM 1956 C C . GLY B 1 33 ? 10.23873 35.38663 19.90739 1.000 10.97882 32 GLY B C 1
ATOM 1957 O O . GLY B 1 33 ? 10.71463 36.49022 19.63508 1.000 11.68412 32 GLY B O 1
ATOM 1958 N N . ALA B 1 34 ? 10.83798 34.25074 19.54557 1.000 10.48063 33 ALA B N 1
ATOM 1959 C CA . ALA B 1 34 ? 12.07425 34.29862 18.77033 1.000 11.56801 33 ALA B CA 1
ATOM 1960 C C . ALA B 1 34 ? 11.83517 34.93772 17.40995 1.000 11.12366 33 ALA B C 1
ATOM 1961 O O . ALA B 1 34 ? 12.64945 35.74053 16.93554 1.000 11.98888 33 ALA B O 1
ATOM 1963 N N . LEU B 1 35 ? 10.72214 34.59164 16.76092 1.000 11.05534 34 LEU B N 1
ATOM 1964 C CA . LEU B 1 35 ? 10.45871 35.13242 15.43256 1.000 11.00080 34 LEU B CA 1
ATOM 1965 C C . LEU B 1 35 ? 10.10611 36.61453 15.48885 1.000 11.55567 34 LEU B C 1
ATOM 1966 O O . LEU B 1 35 ? 10.46445 37.36623 14.57356 1.000 11.94716 34 LEU B O 1
ATOM 1971 N N . GLU B 1 36 ? 9.43198 37.05281 16.56030 1.000 10.99197 35 GLU B N 1
ATOM 1972 C CA . GLU B 1 36 ? 9.09230 38.46690 16.72181 1.000 11.42827 35 GLU B CA 1
ATOM 1973 C C . GLU B 1 36 ? 10.33628 39.34483 16.65531 1.000 11.45873 35 GLU B C 1
ATOM 1974 O O . GLU B 1 36 ? 10.31059 40.43322 16.06458 1.000 11.95333 35 GLU B O 1
ATOM 1980 N N . ALA B 1 37 ? 11.43296 38.90275 17.27770 1.000 11.53958 36 ALA B N 1
ATOM 1981 C CA . ALA B 1 37 ? 12.66164 39.69223 17.24633 1.000 11.62724 36 ALA B CA 1
ATOM 1982 C C . ALA B 1 37 ? 13.23081 39.77445 15.83315 1.000 11.98637 36 ALA B C 1
ATOM 1983 O O . ALA B 1 37 ? 13.67087 40.84237 15.39098 1.000 12.42550 36 ALA B O 1
ATOM 1985 N N . GLN B 1 38 ? 13.25182 38.65115 15.11205 1.000 11.86391 37 GLN B N 1
ATOM 1986 C CA . GLN B 1 38 ? 13.74741 38.66705 13.73878 1.000 11.67554 37 GLN B CA 1
ATOM 1987 C C . GLN B 1 38 ? 12.89548 39.57271 12.85921 1.000 12.75396 37 GLN B C 1
ATOM 1988 O O . GLN B 1 38 ? 13.41475 40.25863 11.96977 1.000 13.50148 37 GLN B O 1
ATOM 1994 N N . LEU B 1 39 ? 11.58328 39.59063 13.09715 1.000 12.58751 38 LEU B N 1
ATOM 1995 C CA . LEU B 1 39 ? 10.69916 40.45917 12.33006 1.000 12.62600 38 LEU B CA 1
ATOM 1996 C C . LEU B 1 39 ? 11.01238 41.92981 12.59343 1.000 12.96408 38 LEU B C 1
ATOM 1997 O O . LEU B 1 39 ? 11.07899 42.73178 11.65616 1.000 13.53174 38 LEU B O 1
ATOM 2002 N N . LYS B 1 40 ? 11.22212 42.30065 13.85978 1.000 13.11229 39 LYS B N 1
ATOM 2003 C CA . LYS B 1 40 ? 11.62006 43.67130 14.17761 1.000 13.68048 39 LYS B CA 1
ATOM 2004 C C . LYS B 1 40 ? 12.94535 44.02951 13.51189 1.000 14.62255 39 LYS B C 1
ATOM 2005 O O . LYS B 1 40 ? 13.09555 45.12104 12.95221 1.000 14.61322 39 LYS B O 1
ATOM 2011 N N . LEU B 1 41 ? 13.91843 43.12159 13.55288 1.000 13.89065 40 LEU B N 1
ATOM 2012 C CA . LEU B 1 41 ? 15.20872 43.39826 12.93076 1.000 15.87846 40 LEU B CA 1
ATOM 2013 C C . LEU B 1 41 ? 15.08296 43.60085 11.42515 1.000 17.12716 40 LEU B C 1
ATOM 2014 O O . LEU B 1 41 ? 15.81774 44.40996 10.84776 1.000 18.28775 40 LEU B O 1
ATOM 2019 N N . LYS B 1 42 ? 14.16107 42.88685 10.77388 1.000 15.63103 41 LYS B N 1
ATOM 2020 C CA . LYS B 1 42 ? 13.99572 43.01502 9.32754 1.000 17.19827 41 LYS B CA 1
ATOM 2021 C C . LYS B 1 42 ? 13.19851 44.25968 8.93996 1.000 17.75985 41 LYS B C 1
ATOM 2022 O O . LYS B 1 42 ? 13.59200 44.99969 8.03092 1.000 19.06012 41 LYS B O 1
ATOM 2028 N N . THR B 1 43 ? 12.05906 44.49037 9.59365 1.000 16.81952 42 THR B N 1
ATOM 2029 C CA . THR B 1 43 ? 11.10712 45.50237 9.15167 1.000 16.83920 42 THR B CA 1
ATOM 2030 C C . THR B 1 43 ? 11.11392 46.77050 9.98762 1.000 17.52013 42 THR B C 1
ATOM 2031 O O . THR B 1 43 ? 10.49895 47.75954 9.57607 1.000 18.35409 42 THR B O 1
ATOM 2035 N N . GLY B 1 44 ? 11.75273 46.76280 11.15398 1.000 17.36671 43 GLY B N 1
ATOM 2036 C CA . GLY B 1 44 ? 11.68068 47.87754 12.07053 1.000 17.42413 43 GLY B CA 1
ATOM 2037 C C . GLY B 1 44 ? 10.41822 47.94354 12.90176 1.000 19.30270 43 GLY B C 1
ATOM 2038 O O . GLY B 1 44 ? 10.28288 48.86814 13.71092 1.000 19.95261 43 GLY B O 1
ATOM 2039 N N . LYS B 1 45 ? 9.50125 46.98904 12.75068 1.000 18.59132 44 LYS B N 1
ATOM 2040 C CA . LYS B 1 45 ? 8.21539 47.01300 13.43724 1.000 19.58732 44 LYS B CA 1
ATOM 2041 C C . LYS B 1 45 ? 8.11231 45.84261 14.40531 1.000 17.06589 44 LYS B C 1
ATOM 2042 O O . LYS B 1 45 ? 8.41044 44.69833 14.04406 1.000 16.96930 44 LYS B O 1
ATOM 2048 N N . LEU B 1 46 ? 7.66463 46.12706 15.62119 1.000 16.02069 45 LEU B N 1
ATOM 2049 C CA . LEU B 1 46 ? 7.45985 45.10756 16.64350 1.000 14.83848 45 LEU B CA 1
ATOM 2050 C C . LEU B 1 46 ? 5.99098 44.70380 16.64479 1.000 13.72768 45 LEU B C 1
ATOM 2051 O O . LEU B 1 46 ? 5.11453 45.54769 16.86516 1.000 14.11331 45 LEU B O 1
ATOM 2056 N N . VAL B 1 47 ? 5.73217 43.41800 16.41171 1.000 13.55320 46 VAL B N 1
ATOM 2057 C CA . VAL B 1 47 ? 4.38570 42.87961 16.24310 1.000 12.99389 46 VAL B CA 1
ATOM 2058 C C . VAL B 1 47 ? 4.32544 41.53032 16.94901 1.000 12.05880 46 VAL B C 1
ATOM 2059 O O . VAL B 1 47 ? 5.10620 40.63063 16.62866 1.000 12.87138 46 VAL B O 1
ATOM 2063 N N . SER B 1 48 ? 3.40255 41.37291 17.89374 1.000 11.73152 47 SER B N 1
ATOM 2064 C CA . SER B 1 48 ? 3.19086 40.05990 18.49067 1.000 12.00339 47 SER B CA 1
ATOM 2065 C C . SER B 1 48 ? 2.60375 39.10519 17.46216 1.000 11.94517 47 SER B C 1
ATOM 2066 O O . SER B 1 48 ? 1.67115 39.44884 16.72815 1.000 12.46131 47 SER B O 1
ATOM 2069 N N . LEU B 1 49 ? 3.15647 37.89891 17.40783 1.000 11.98027 48 LEU B N 1
ATOM 2070 C CA . LEU B 1 49 ? 2.73173 36.88449 16.45405 1.000 11.91714 48 LEU B CA 1
ATOM 2071 C C . LEU B 1 49 ? 1.85874 35.84479 17.15629 1.000 11.87624 48 LEU B C 1
ATOM 2072 O O . LEU B 1 49 ? 1.86434 35.72581 18.38373 1.000 12.69890 48 LEU B O 1
ATOM 2077 N N . SER B 1 50 ? 1.08289 35.10232 16.36394 1.000 11.37919 49 SER B N 1
ATOM 2078 C CA . SER B 1 50 ? -0.01940 34.30231 16.90887 1.000 11.72592 49 SER B CA 1
ATOM 2079 C C . SER B 1 50 ? 0.45106 32.94954 17.44351 1.000 11.34096 49 SER B C 1
ATOM 2080 O O . SER B 1 50 ? 0.66002 32.00023 16.68261 1.000 11.60110 49 SER B O 1
ATOM 2083 N N . ALA B 1 51 ? 0.56609 32.83854 18.76714 1.000 11.46672 50 ALA B N 1
ATOM 2084 C CA . ALA B 1 51 ? 0.77323 31.53302 19.38443 1.000 11.99857 50 ALA B CA 1
ATOM 2085 C C . ALA B 1 51 ? -0.39168 30.59013 19.09713 1.000 11.55158 50 ALA B C 1
ATOM 2086 O O . ALA B 1 51 ? -0.18711 29.38055 18.92940 1.000 11.53936 50 ALA B O 1
ATOM 2088 N N . GLN B 1 52 ? -1.61584 31.12204 19.02960 1.000 11.48360 51 GLN B N 1
ATOM 2089 C CA . GLN B 1 52 ? -2.77495 30.27701 18.75801 1.000 11.78724 51 GLN B CA 1
ATOM 2090 C C . GLN B 1 52 ? -2.67493 29.62367 17.38042 1.000 11.62768 51 GLN B C 1
ATOM 2091 O O . GLN B 1 52 ? -3.05317 28.45970 17.20510 1.000 11.97125 51 GLN B O 1
ATOM 2097 N N . ASN B 1 53 ? -2.16455 30.36063 16.39233 1.000 11.21767 52 ASN B N 1
ATOM 2098 C CA . ASN B 1 53 ? -1.95569 29.82263 15.05277 1.000 11.55359 52 ASN B CA 1
ATOM 2099 C C . ASN B 1 53 ? -1.08123 28.57121 15.10565 1.000 11.78016 52 ASN B C 1
ATOM 2100 O O . ASN B 1 53 ? -1.36525 27.57110 14.42833 1.000 11.93452 52 ASN B O 1
ATOM 2105 N N . LEU B 1 54 ? -0.03427 28.58844 15.93966 1.000 10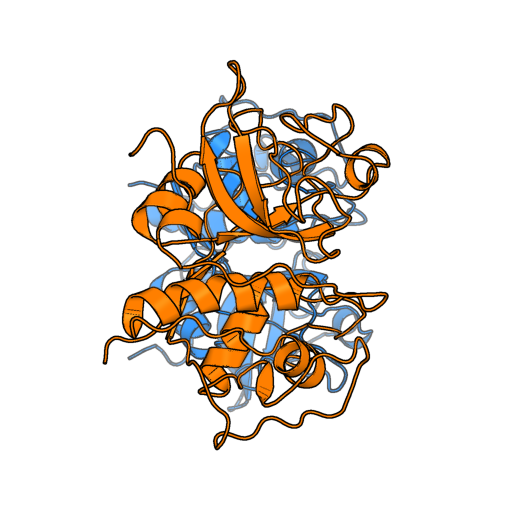.80510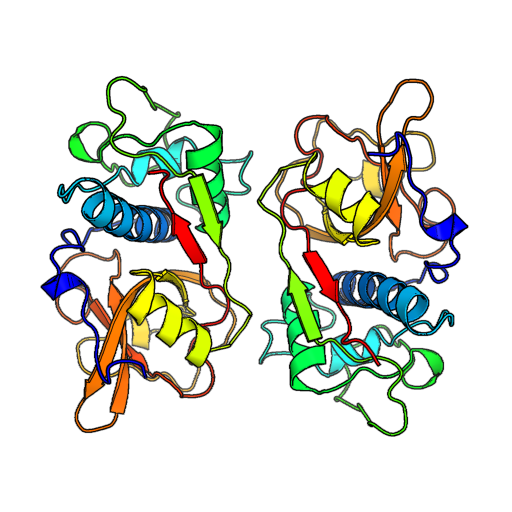 53 LEU B N 1
ATOM 2106 C CA . LEU B 1 54 ? 0.79645 27.39499 16.10016 1.000 10.70340 53 LEU B CA 1
ATOM 2107 C C . LEU B 1 54 ? 0.03111 26.27441 16.80059 1.000 11.25880 53 LEU B C 1
ATOM 2108 O O . LEU B 1 54 ? 0.07074 25.11834 16.36440 1.000 10.94641 53 LEU B O 1
ATOM 2113 N N . VAL B 1 55 ? -0.66269 26.59487 17.89705 1.000 11.62296 54 VAL B N 1
ATOM 2114 C CA . VAL B 1 55 ? -1.42139 25.58292 18.63262 1.000 11.62778 54 VAL B CA 1
ATOM 2115 C C . VAL B 1 55 ? -2.39844 24.86127 17.71109 1.000 11.32263 54 VAL B C 1
ATOM 2116 O O . VAL B 1 55 ? -2.50428 23.62670 17.73456 1.000 12.07180 54 VAL B O 1
ATOM 2120 N N . ASP B 1 56 ? -3.12937 25.62327 16.88413 1.000 12.24925 55 ASP B N 1
ATOM 2121 C CA . ASP B 1 56 ? -4.20378 25.05193 16.07594 1.000 12.89031 55 ASP B CA 1
ATOM 2122 C C . ASP B 1 56 ? -3.70432 24.41174 14.78622 1.000 12.56725 55 ASP B C 1
ATOM 2123 O O . ASP B 1 56 ? -4.38502 23.53989 14.23924 1.000 13.54159 55 ASP B O 1
ATOM 2128 N N . CYS B 1 57 ? -2.56057 24.85048 14.25782 1.000 12.85408 56 CYS B N 1
ATOM 2129 C CA . CYS B 1 57 ? -2.16037 24.49924 12.89914 1.000 13.23833 56 CYS B CA 1
ATOM 2130 C C . CYS B 1 57 ? -0.86772 23.70608 12.80284 1.000 12.89549 56 CYS B C 1
ATOM 2131 O O . CYS B 1 57 ? -0.72347 22.90959 11.87508 1.000 13.87586 56 CYS B O 1
ATOM 2134 N N . SER B 1 58 ? 0.09111 23.93062 13.70063 1.000 12.37890 57 SER B N 1
ATOM 2135 C CA . SER B 1 58 ? 1.32675 23.14746 13.72923 1.000 12.54727 57 SER B CA 1
ATOM 2136 C C . SER B 1 58 ? 1.06854 21.95482 14.64196 1.000 12.10471 57 SER B C 1
ATOM 2137 O O . SER B 1 58 ? 1.43326 21.94620 15.81957 1.000 12.34912 57 SER B O 1
ATOM 2140 N N . THR B 1 59 ? 0.38986 20.94336 14.08254 1.000 12.69824 58 THR B N 1
ATOM 2141 C CA . THR B 1 59 ? -0.15451 19.84905 14.88039 1.000 13.37671 58 THR B CA 1
ATOM 2142 C C . THR B 1 59 ? 0.54539 18.52200 14.57479 1.000 13.41600 58 THR B C 1
ATOM 2143 O O . THR B 1 59 ? 1.77632 18.45970 14.61968 1.000 13.13692 58 THR B O 1
ATOM 2147 N N . GLU B 1 60 ? -0.21848 17.47109 14.23861 1.000 13.93436 59 GLU B N 1
ATOM 2148 C CA . GLU B 1 60 ? 0.33971 16.11722 14.17938 1.000 14.94763 59 GLU B CA 1
ATOM 2149 C C . GLU B 1 60 ? 1.47278 15.99895 13.16486 1.000 14.44826 59 GLU B C 1
ATOM 2150 O O . GLU B 1 60 ? 2.44260 15.26259 13.39332 1.000 14.18894 59 GLU B O 1
ATOM 2156 N N . LYS B 1 61 ? 1.34789 16.66895 12.01619 1.000 13.33151 60 LYS B N 1
ATOM 2157 C CA . LYS B 1 61 ? 2.40051 16.60493 11.00707 1.000 15.16450 60 LYS B CA 1
ATOM 2158 C C . LYS B 1 61 ? 3.73368 17.07146 11.57578 1.000 12.88389 60 LYS B C 1
ATOM 2159 O O . LYS B 1 61 ? 4.79762 16.64577 11.10438 1.000 13.32620 60 LYS B O 1
ATOM 2165 N N . TYR B 1 62 ? 3.69393 17.92969 12.59469 1.000 12.38271 61 TYR B N 1
ATOM 2166 C CA . TYR B 1 62 ? 4.87744 18.51343 13.21460 1.000 11.96653 61 TYR B CA 1
ATOM 2167 C C . TYR B 1 62 ? 5.21158 17.87570 14.55706 1.000 11.72579 61 TYR B C 1
ATOM 2168 O O . TYR B 1 62 ? 6.11084 18.35249 15.25899 1.000 12.71988 61 TYR B O 1
ATOM 2177 N N . GLY B 1 63 ? 4.52904 16.78909 14.91301 1.000 12.59241 62 GLY B N 1
ATOM 2178 C CA . GLY B 1 63 ? 4.77500 16.13431 16.17908 1.000 13.74997 62 GLY B CA 1
ATOM 2179 C C . GLY B 1 63 ? 4.26709 16.89189 17.38009 1.000 14.17997 62 GLY B C 1
ATOM 2180 O O . GLY B 1 63 ? 4.63571 16.55434 18.50928 1.000 15.57379 62 GLY B O 1
ATOM 2181 N N . ASN B 1 64 ? 3.42977 17.90411 17.17429 1.000 12.17465 63 ASN B N 1
ATOM 2182 C CA . ASN B 1 64 ? 2.94033 18.75674 18.24655 1.000 12.89066 63 ASN B CA 1
ATOM 2183 C C . ASN B 1 64 ? 1.51772 18.37440 18.63127 1.000 13.74059 63 ASN B C 1
ATOM 2184 O O . ASN B 1 64 ? 0.77906 17.76752 17.85048 1.000 14.70849 63 ASN B O 1
ATOM 2189 N N . LYS B 1 65 ? 1.14201 18.75172 19.85650 1.000 13.32168 64 LYS B N 1
ATOM 2190 C CA . LYS B 1 65 ? -0.11728 18.33794 20.46309 1.000 14.47408 64 LYS B CA 1
ATOM 2191 C C . LYS B 1 65 ? -0.84753 19.51554 21.09863 1.000 13.33966 64 LYS B C 1
ATOM 2192 O O . LYS B 1 65 ? -1.54413 19.35085 22.10137 1.000 13.49489 64 LYS B O 1
ATOM 2198 N N . GLY B 1 66 ? -0.67359 20.71149 20.54215 1.000 13.34269 65 GLY B N 1
ATOM 2199 C CA . GLY B 1 66 ? -1.47267 21.84931 20.97469 1.000 13.46989 65 GLY B CA 1
ATOM 2200 C C . GLY B 1 66 ? -1.27079 22.16328 22.44173 1.000 13.46655 65 GLY B C 1
ATOM 2201 O O . GLY B 1 66 ? -0.14299 22.37925 22.90810 1.000 13.73790 65 GLY B O 1
ATOM 2202 N N . CYS B 1 67 ? -2.38118 22.20814 23.18102 1.000 13.58066 66 CYS B N 1
ATOM 2203 C CA . CYS B 1 67 ? -2.33424 22.46864 24.61582 1.000 14.10983 66 CYS B CA 1
ATOM 2204 C C . CYS B 1 67 ? -1.69747 21.33852 25.40764 1.000 14.47595 66 CYS B C 1
ATOM 2205 O O . CYS B 1 67 ? -1.57409 21.46070 26.63083 1.000 15.03270 66 CYS B O 1
ATOM 2208 N N . ASN B 1 68 ? -1.28482 20.25463 24.75228 1.000 13.23473 67 ASN B N 1
ATOM 2209 C CA . ASN B 1 68 ? -0.56766 19.17752 25.41856 1.000 14.17653 67 ASN B CA 1
ATOM 2210 C C . ASN B 1 68 ? 0.89432 19.08924 24.99136 1.000 14.40666 67 ASN B C 1
ATOM 2211 O O . ASN B 1 68 ? 1.53558 18.05696 25.20365 1.000 15.79949 67 ASN B O 1
ATOM 2216 N N . GLY B 1 69 ? 1.43759 20.15467 24.41986 1.000 13.13080 68 GLY B N 1
ATOM 2217 C CA . GLY B 1 69 ? 2.87307 20.26830 24.26590 1.000 13.88985 68 GLY B CA 1
ATOM 2218 C C . GLY B 1 69 ? 3.30657 20.22702 22.80853 1.000 13.15066 68 GLY B C 1
ATOM 2219 O O . GLY B 1 69 ? 2.55565 19.84888 21.91247 1.000 13.85621 68 GLY B O 1
ATOM 2220 N N . GLY B 1 70 ? 4.55355 20.62122 22.58439 1.000 12.72500 69 GLY B N 1
ATOM 2221 C CA . GLY B 1 70 ? 5.10010 20.68232 21.23819 1.000 12.59476 69 GLY B CA 1
ATOM 2222 C C . GLY B 1 70 ? 6.52218 21.20098 21.26272 1.000 12.81768 69 GLY B C 1
ATOM 2223 O O . GLY B 1 70 ? 7.10378 21.43839 22.32658 1.000 14.62258 69 GLY B O 1
ATOM 2224 N N . PHE B 1 71 ? 7.07838 21.37737 20.06152 1.000 12.17420 70 PHE B N 1
ATOM 2225 C CA . PHE B 1 71 ? 8.48469 21.70885 19.86457 1.000 12.57608 70 PHE B CA 1
ATOM 2226 C C . PHE B 1 71 ? 8.62959 23.04871 19.16146 1.000 12.26012 70 PHE B C 1
ATOM 2227 O O . PHE B 1 71 ? 7.93635 23.31939 18.17565 1.000 12.09222 70 PHE B O 1
ATOM 2235 N N . MET B 1 72 ? 9.59024 23.85839 19.62031 1.000 10.63838 71 MET B N 1
ATOM 2236 C CA . MET B 1 72 ? 9.84731 25.12469 18.93539 1.000 10.72103 71 MET B CA 1
ATOM 2237 C C . MET B 1 72 ? 10.38325 24.90713 17.52361 1.000 10.65657 71 MET B C 1
ATOM 2238 O O . MET B 1 72 ? 9.98070 25.60899 16.58916 1.000 11.42874 71 MET B O 1
ATOM 2243 N N . THR B 1 73 ? 11.29101 23.94165 17.34640 1.000 11.20172 72 THR B N 1
ATOM 2244 C CA . THR B 1 73 ? 11.88822 23.71782 16.02946 1.000 11.48974 72 THR B CA 1
ATOM 2245 C C . THR B 1 73 ? 10.83391 23.32893 15.00113 1.000 10.90809 72 THR B C 1
ATOM 2246 O O . THR B 1 73 ? 10.85464 23.82013 13.86553 1.000 11.53279 72 THR B O 1
ATOM 2250 N N . THR B 1 74 ? 9.90904 22.43462 15.36998 1.000 11.12716 73 THR B N 1
ATOM 2251 C CA . THR B 1 74 ? 8.91856 21.99503 14.39102 1.000 11.77246 73 THR B CA 1
ATOM 2252 C C . THR B 1 74 ? 7.87381 23.07288 14.15526 1.000 11.67299 73 THR B C 1
ATOM 2253 O O . THR B 1 74 ? 7.29753 23.14712 13.06179 1.000 12.28566 73 THR B O 1
ATOM 2257 N N . ALA B 1 75 ? 7.64317 23.92998 15.15546 1.000 11.22878 74 ALA B N 1
ATOM 2258 C CA . ALA B 1 75 ? 6.84279 25.12960 14.94033 1.000 11.35781 74 ALA B CA 1
ATOM 2259 C C . ALA B 1 75 ? 7.47472 26.01868 13.87825 1.000 11.05716 74 ALA B C 1
ATOM 2260 O O . ALA B 1 75 ? 6.78265 26.50627 12.97858 1.000 11.44747 74 ALA B O 1
ATOM 2262 N N . PHE B 1 76 ? 8.79658 26.23505 13.95600 1.000 10.51918 75 PHE B N 1
ATOM 2263 C CA . PHE B 1 76 ? 9.45497 27.02551 12.91674 1.000 11.11251 75 PHE B CA 1
ATOM 2264 C C . PHE B 1 76 ? 9.26621 26.37917 11.55203 1.000 11.22025 75 PHE B C 1
ATOM 2265 O O . PHE B 1 76 ? 8.98458 27.06414 10.56243 1.000 11.46808 75 PHE B O 1
ATOM 2273 N N . GLN B 1 77 ? 9.42912 25.05368 11.47433 1.000 11.36567 76 GLN B N 1
ATOM 2274 C CA . GLN B 1 77 ? 9.26589 24.38373 10.18685 1.000 11.70625 76 GLN B CA 1
ATOM 2275 C C . GLN B 1 77 ? 7.84928 24.55122 9.64617 1.000 10.84451 76 GLN B C 1
ATOM 2276 O O . GLN B 1 77 ? 7.66182 24.71238 8.43701 1.000 11.92300 76 GLN B O 1
ATOM 2282 N N . TYR B 1 78 ? 6.83761 24.51819 10.52052 1.000 11.23309 77 TYR B N 1
ATOM 2283 C CA . TYR B 1 78 ? 5.47714 24.79685 10.06575 1.000 11.50388 77 TYR B CA 1
ATOM 2284 C C . TYR B 1 78 ? 5.38469 26.17814 9.43307 1.000 11.64227 77 TYR B C 1
ATOM 2285 O O . TYR B 1 78 ? 4.77053 26.34376 8.37404 1.000 11.91451 77 TYR B O 1
ATOM 2294 N N . ILE B 1 79 ? 5.97740 27.18694 10.07855 1.000 11.14316 78 ILE B N 1
ATOM 2295 C CA . ILE B 1 79 ? 5.90467 28.53655 9.52343 1.000 11.78010 78 ILE B CA 1
ATOM 2296 C C . ILE B 1 79 ? 6.54886 28.57976 8.14316 1.000 11.65559 78 ILE B C 1
ATOM 2297 O O . ILE B 1 79 ? 6.02991 29.21717 7.21396 1.000 11.93901 78 ILE B O 1
ATOM 2302 N N . ILE B 1 80 ? 7.68509 27.89358 7.98561 1.000 11.48223 79 ILE B N 1
ATOM 2303 C CA . ILE B 1 80 ? 8.34365 27.79276 6.68216 1.000 12.39721 79 ILE B CA 1
ATOM 2304 C C . ILE B 1 80 ? 7.41674 27.12990 5.66640 1.000 12.71949 79 ILE B C 1
ATOM 2305 O O . ILE B 1 80 ? 7.15251 27.67153 4.58291 1.000 13.78488 79 ILE B O 1
ATOM 2310 N N . ASP B 1 81 ? 6.92094 25.93189 6.00411 1.000 12.61338 80 ASP B N 1
ATOM 2311 C CA . ASP B 1 81 ? 6.08999 25.16284 5.07964 1.000 13.99502 80 ASP B CA 1
ATOM 2312 C C . ASP B 1 81 ? 4.82022 25.92194 4.72016 1.000 13.41099 80 ASP B C 1
ATOM 2313 O O . ASP B 1 81 ? 4.34901 25.86212 3.57638 1.000 14.79901 80 ASP B O 1
ATOM 2318 N N . ASN B 1 82 ? 4.22434 26.59678 5.70360 1.000 13.05831 81 ASN B N 1
ATOM 2319 C CA . ASN B 1 82 ? 2.96325 27.30249 5.53144 1.000 13.42083 81 ASN B CA 1
ATOM 2320 C C . ASN B 1 82 ? 3.12232 28.62541 4.80275 1.000 14.09621 81 ASN B C 1
ATOM 2321 O O . ASN B 1 82 ? 2.11252 29.22217 4.41378 1.000 14.30413 81 ASN B O 1
ATOM 2326 N N . LYS B 1 83 ? 4.35271 29.10777 4.64449 1.000 13.60197 82 LYS B N 1
ATOM 2327 C CA . LYS B 1 83 ? 4.64736 30.40168 4.03790 1.000 14.37040 82 LYS B CA 1
ATOM 2328 C C . LYS B 1 83 ? 4.09872 31.56981 4.85514 1.000 13.51670 82 LYS B C 1
ATOM 2329 O O . LYS B 1 83 ? 3.85224 32.64930 4.30995 1.000 14.31576 82 LYS B O 1
ATOM 2335 N N . GLY B 1 84 ? 3.91134 31.39455 6.15861 1.000 12.93197 83 GLY B N 1
ATOM 2336 C CA . GLY B 1 84 ? 3.57015 32.52650 6.99783 1.000 13.75065 83 GLY B CA 1
ATOM 2337 C C . GLY B 1 84 ? 2.98420 32.12338 8.33158 1.000 12.33241 83 GLY B C 1
ATOM 2338 O O . GLY B 1 84 ? 2.65529 30.96145 8.58739 1.000 12.69294 83 GLY B O 1
ATOM 2339 N N . ILE B 1 85 ? 2.86780 33.13321 9.19286 1.000 12.48152 84 ILE B N 1
ATOM 2340 C CA . ILE B 1 85 ? 2.15987 33.05545 10.46502 1.000 11.78073 84 ILE B CA 1
ATOM 2341 C C . ILE B 1 85 ? 1.37967 34.35311 10.63394 1.000 12.18649 84 ILE B C 1
ATOM 2342 O O . ILE B 1 85 ? 1.84802 35.42561 10.23557 1.000 12.77272 84 ILE B O 1
ATOM 2347 N N . ASP B 1 86 ? 0.18493 34.25340 11.20841 1.000 11.93965 85 ASP B N 1
ATOM 2348 C CA . ASP B 1 86 ? -0.67040 35.41583 11.40365 1.000 11.99342 85 ASP B CA 1
ATOM 2349 C C . ASP B 1 86 ? -0.24355 36.22162 12.63477 1.000 11.99602 85 ASP B C 1
ATOM 2350 O O . ASP B 1 86 ? 0.44501 35.72706 13.53731 1.000 11.68237 85 ASP B O 1
ATOM 2355 N N . SER B 1 87 ? -0.67693 37.48168 12.67191 1.000 12.23984 86 SER B N 1
ATOM 2356 C CA . SER B 1 87 ? -0.44305 38.30260 13.85344 1.000 12.98716 86 SER B CA 1
ATOM 2357 C C . SER B 1 87 ? -1.29251 37.81259 15.02058 1.000 12.39873 86 SER B C 1
ATOM 2358 O O . SER B 1 87 ? -2.35710 37.21098 14.84059 1.000 12.27674 86 SER B O 1
ATOM 2361 N N . ASP B 1 88 ? -0.81574 38.09294 16.23500 1.000 12.06274 87 ASP B N 1
ATOM 2362 C CA . ASP B 1 88 ? -1.60773 37.81750 17.43085 1.000 13.46404 87 ASP B CA 1
ATOM 2363 C C . ASP B 1 88 ? -2.93379 38.57614 17.40754 1.000 13.63319 87 ASP B C 1
ATOM 2364 O O . ASP B 1 88 ? -3.97579 38.03425 17.79484 1.000 14.41620 87 ASP B O 1
ATOM 2369 N N . ALA B 1 89 ? -2.92051 39.82656 16.93862 1.000 13.38378 88 ALA B N 1
ATOM 2370 C CA . ALA B 1 89 ? -4.15027 40.61461 16.89454 1.000 15.06432 88 ALA B CA 1
ATOM 2371 C C . ALA B 1 89 ? -5.19903 39.96924 15.99279 1.000 15.19275 88 ALA B C 1
ATOM 2372 O O . ALA B 1 89 ? -6.39671 40.00627 16.29638 1.000 16.99085 88 ALA B O 1
ATOM 2374 N N . SER B 1 90 ? -4.77087 39.36258 14.88438 1.000 13.94098 89 SER B N 1
ATOM 2375 C CA . SER B 1 90 ? -5.70240 38.77310 13.93139 1.000 14.47240 89 SER B CA 1
ATOM 2376 C C . SER B 1 90 ? -6.16104 37.38212 14.33576 1.000 14.07193 89 SER B C 1
ATOM 2377 O O . SER B 1 90 ? -7.20433 36.92672 13.85595 1.000 15.52871 89 SER B O 1
ATOM 2380 N N . TYR B 1 91 ? -5.39723 36.69213 15.17799 1.000 13.55816 90 TYR B N 1
ATOM 2381 C CA . TYR B 1 91 ? -5.62498 35.27944 15.47842 1.000 14.03691 90 TYR B CA 1
ATOM 2382 C C . TYR B 1 91 ? -5.32620 35.13293 16.96124 1.000 13.73879 90 TYR B C 1
ATOM 2383 O O . TYR B 1 91 ? -4.26474 34.63399 17.36136 1.000 13.59948 90 TYR B O 1
ATOM 2392 N N . PRO B 1 92 ? -6.23191 35.60502 17.81203 1.000 15.03081 91 PRO B N 1
ATOM 2393 C CA . PRO B 1 92 ? -5.90429 35.78780 19.23002 1.000 15.30259 91 PRO B CA 1
ATOM 2394 C C . PRO B 1 92 ? -5.85300 34.47861 20.00632 1.000 15.03572 91 PRO B C 1
ATOM 2395 O O . PRO B 1 92 ? -6.38359 33.44437 19.59509 1.000 14.68868 91 PRO B O 1
ATOM 2399 N N . TYR B 1 93 ? -5.20241 34.55364 21.16532 1.000 13.78876 92 TYR B N 1
ATOM 2400 C CA . TYR B 1 93 ? -4.91819 33.37684 21.97253 1.000 14.09610 92 TYR B CA 1
ATOM 2401 C C . TYR B 1 93 ? -6.08158 33.05923 22.89930 1.000 14.71367 92 TYR B C 1
ATOM 2402 O O . TYR B 1 93 ? -6.53543 33.92360 23.65566 1.000 15.64849 92 TYR B O 1
ATOM 2411 N N . LYS B 1 94 ? -6.53580 31.80738 22.85689 1.000 14.40859 93 LYS B N 1
ATOM 2412 C CA . LYS B 1 94 ? -7.71417 31.36245 23.58659 1.000 16.19546 93 LYS B CA 1
ATOM 2413 C C . LYS B 1 94 ? -7.40598 30.27856 24.60466 1.000 15.22985 93 LYS B C 1
ATOM 2414 O O . LYS B 1 94 ? -8.31888 29.82755 25.30341 1.000 16.60463 93 LYS B O 1
ATOM 2420 N N . ALA B 1 95 ? -6.16118 29.82166 24.68871 1.000 14.34812 94 ALA B N 1
ATOM 2421 C CA . ALA B 1 95 ? -5.77518 28.81062 25.67200 1.000 15.13479 94 ALA B CA 1
ATOM 2422 C C . ALA B 1 95 ? -6.59907 27.53050 25.52247 1.000 15.32609 94 ALA B C 1
ATOM 2423 O O . ALA B 1 95 ? -7.00482 26.90956 26.50691 1.000 16.55451 94 ALA B O 1
ATOM 2425 N N . MET B 1 96 ? -6.84774 27.12689 24.27943 1.000 16.30008 95 MET B N 1
ATOM 2426 C CA . MET B 1 96 ? -7.52999 25.86801 24.01564 1.000 16.98863 95 MET B CA 1
ATOM 2427 C C . MET B 1 96 ? -7.18474 25.42052 22.60489 1.000 16.11947 95 MET B C 1
ATOM 2428 O O . MET B 1 96 ? -6.72233 26.21174 21.78113 1.000 17.55603 95 MET B O 1
ATOM 2433 N N . ASP B 1 97 ? -7.40669 24.13592 22.34025 1.000 15.48979 96 ASP B N 1
ATOM 2434 C CA . ASP B 1 97 ? -7.20029 23.59188 21.00337 1.000 17.02047 96 ASP B CA 1
ATOM 2435 C C . ASP B 1 97 ? -8.38675 23.97701 20.12661 1.000 17.14183 96 ASP B C 1
ATOM 2436 O O . ASP B 1 97 ? -9.53918 23.81131 20.53354 1.000 18.74368 96 ASP B O 1
ATOM 2441 N N . GLN B 1 98 ? -8.10892 24.50406 18.93341 1.000 15.96017 97 GLN B N 1
ATOM 2442 C CA . GLN B 1 98 ? -9.14480 24.91705 17.99326 1.000 16.43277 97 GLN B CA 1
ATOM 2443 C C . GLN B 1 98 ? -8.80916 24.39964 16.60262 1.000 16.78657 97 GLN B C 1
ATOM 2444 O O . GLN B 1 98 ? -7.68702 23.96894 16.32871 1.000 16.48143 97 GLN B O 1
ATOM 2450 N N . LYS B 1 99 ? -9.78711 24.46864 15.70282 1.000 17.74833 98 LYS B N 1
ATOM 2451 C CA . LYS B 1 99 ? -9.49470 24.16303 14.31180 1.000 19.43304 98 LYS B CA 1
ATOM 2452 C C . LYS B 1 99 ? -8.54742 25.21267 13.74088 1.000 16.86438 98 LYS B C 1
ATOM 2453 O O . LYS B 1 99 ? -8.53130 26.37064 14.16894 1.000 18.02255 98 LYS B O 1
ATOM 2459 N N . CYS B 1 100 ? -7.74353 24.79711 12.76754 1.000 16.40868 99 CYS B N 1
ATOM 2460 C CA . CYS B 1 100 ? -6.79842 25.71277 12.14793 1.000 17.42127 99 CYS B CA 1
ATOM 2461 C C . CYS B 1 100 ? -7.54334 26.78187 11.36184 1.000 17.26298 99 CYS B C 1
ATOM 2462 O O . CYS B 1 100 ? -8.36690 26.47602 10.49307 1.000 18.39676 99 CYS B O 1
ATOM 2465 N N . GLN B 1 101 ? -7.24948 28.04416 11.67108 1.000 16.84475 100 GLN B N 1
ATOM 2466 C CA . GLN B 1 101 ? -7.91688 29.17954 11.04570 1.000 17.44599 100 GLN B CA 1
ATOM 2467 C C . GLN B 1 101 ? -6.93020 30.12620 10.37568 1.000 15.30679 100 GLN B C 1
ATOM 2468 O O . GLN B 1 101 ? -7.24635 31.30127 10.17184 1.000 15.86909 100 GLN B O 1
ATOM 2474 N N . TYR B 1 102 ? -5.74333 29.63602 10.02204 1.000 14.90310 101 TYR B N 1
ATOM 2475 C CA . TYR B 1 102 ? -4.76117 30.47806 9.35525 1.000 14.68436 101 TYR B CA 1
ATOM 2476 C C . TYR B 1 102 ? -5.34814 31.08699 8.08879 1.000 14.47259 101 TYR B C 1
ATOM 2477 O O . TYR B 1 102 ? -6.04365 30.41595 7.31950 1.000 15.67750 101 TYR B O 1
ATOM 2486 N N . ASP B 1 103 ? -5.03554 32.36297 7.86249 1.000 15.11916 102 ASP B N 1
ATOM 2487 C CA . ASP B 1 103 ? -5.43929 33.08456 6.66288 1.000 16.07375 102 ASP B CA 1
ATOM 2488 C C . ASP B 1 103 ? -4.28102 33.98225 6.25892 1.000 15.19073 102 ASP B C 1
ATOM 2489 O O . ASP B 1 103 ? -3.81406 34.78886 7.06850 1.000 15.15248 102 ASP B O 1
ATOM 2494 N N . SER B 1 104 ? -3.81524 33.84748 5.01425 1.000 14.78840 103 SER B N 1
ATOM 2495 C CA . SER B 1 104 ? -2.68883 34.65460 4.55355 1.000 15.60253 103 SER B CA 1
ATOM 2496 C C . SER B 1 104 ? -2.99393 36.15043 4.55598 1.000 15.26996 103 SER B C 1
ATOM 2497 O O . SER B 1 104 ? -2.05961 36.95608 4.58384 1.000 15.79707 103 SER B O 1
ATOM 2500 N N . LYS B 1 105 ? -4.27364 36.53710 4.52297 1.000 15.60653 104 LYS B N 1
ATOM 2501 C CA . LYS B 1 105 ? -4.65250 37.94542 4.59122 1.000 17.12173 104 LYS B CA 1
ATOM 2502 C C . LYS B 1 105 ? -4.19897 38.59609 5.89110 1.000 16.05077 104 LYS B C 1
ATOM 2503 O O . LYS B 1 105 ? -4.07525 39.82606 5.95183 1.000 16.42201 104 LYS B O 1
ATOM 2509 N N . TYR B 1 106 ? -3.93725 37.79506 6.92360 1.000 15.36812 105 TYR B N 1
ATOM 2510 C CA . TYR B 1 106 ? -3.51872 38.27973 8.23160 1.000 15.71862 105 TYR B CA 1
ATOM 2511 C C . TYR B 1 106 ? -2.06200 37.95128 8.52721 1.000 14.22322 105 TYR B C 1
ATOM 2512 O O . TYR B 1 106 ? -1.61118 38.11897 9.66784 1.000 14.10092 105 TYR B O 1
ATOM 2521 N N . ARG B 1 107 ? -1.31249 37.50867 7.52046 1.000 14.35946 106 ARG B N 1
ATOM 2522 C CA . ARG B 1 107 ? 0.08462 37.14911 7.71855 1.000 13.89302 106 ARG B CA 1
ATOM 2523 C C . ARG B 1 107 ? 0.88752 38.35440 8.19407 1.000 12.97682 106 ARG B C 1
ATOM 2524 O O . ARG B 1 107 ? 0.80303 39.44183 7.61522 1.000 13.61189 106 ARG B O 1
ATOM 2532 N N . ALA B 1 108 ? 1.69694 38.15038 9.23481 1.000 12.65282 107 ALA B N 1
ATOM 2533 C CA . ALA B 1 108 ? 2.56829 39.19609 9.74523 1.000 13.42220 107 ALA B CA 1
ATOM 2534 C C . ALA B 1 108 ? 4.04281 38.82070 9.73499 1.000 13.32137 107 ALA B C 1
ATOM 2535 O O . ALA B 1 108 ? 4.88583 39.69269 9.96490 1.000 13.78032 107 ALA B O 1
ATOM 2537 N N . ALA B 1 109 ? 4.38353 37.56332 9.47264 1.000 13.25652 108 ALA B N 1
ATOM 2538 C CA . ALA B 1 109 ? 5.78183 37.17294 9.37205 1.000 12.45471 108 ALA B CA 1
ATOM 2539 C C . ALA B 1 109 ? 5.88789 35.92018 8.52177 1.000 12.34805 108 ALA B C 1
ATOM 2540 O O . ALA B 1 109 ? 4.91526 35.18326 8.33059 1.000 12.73573 108 ALA B O 1
ATOM 2542 N N . THR B 1 110 ? 7.09887 35.69579 8.02327 1.000 12.44345 109 THR B N 1
ATOM 2543 C CA . THR B 1 110 ? 7.51192 34.46031 7.38069 1.000 13.13644 109 THR B CA 1
ATOM 2544 C C . THR B 1 110 ? 8.76517 33.95224 8.08707 1.000 13.42426 109 THR B C 1
ATOM 2545 O O . THR B 1 110 ? 9.32346 34.61648 8.96783 1.000 13.67585 109 THR B O 1
ATOM 2549 N N . CYS B 1 111 ? 9.20371 32.75614 7.69891 1.000 13.10962 110 CYS B N 1
ATOM 2550 C CA . CYS B 1 111 ? 10.42551 32.16264 8.21799 1.000 13.61749 110 CYS B CA 1
ATOM 2551 C C . CYS B 1 111 ? 11.09479 31.41799 7.07686 1.000 13.12094 110 CYS B C 1
ATOM 2552 O O . CYS B 1 111 ? 10.42466 30.72561 6.30855 1.000 14.38667 110 CYS B O 1
ATOM 2555 N N . SER B 1 112 ? 12.40743 31.59294 6.95189 1.000 14.09405 111 SER B N 1
ATOM 2556 C CA . SER B 1 112 ? 13.17815 30.98230 5.87561 1.000 15.72160 111 SER B CA 1
ATOM 2557 C C . SER B 1 112 ? 13.93789 29.73862 6.30956 1.000 15.60212 111 SER B C 1
ATOM 2558 O O . SER B 1 112 ? 14.20487 28.86597 5.47624 1.000 17.32122 111 SER B O 1
ATOM 2561 N N . LYS B 1 113 ? 14.29858 29.64195 7.58380 1.000 13.56973 112 LYS B N 1
ATOM 2562 C CA . LYS B 1 113 ? 15.14594 28.57261 8.09214 1.000 13.55934 112 LYS B CA 1
ATOM 2563 C C . LYS B 1 113 ? 15.18666 28.70965 9.60528 1.000 13.10940 112 LYS B C 1
ATOM 2564 O O . LYS B 1 113 ? 14.75979 29.72078 10.16868 1.000 12.52210 112 LYS B O 1
ATOM 2570 N N . TYR B 1 114 ? 15.70447 27.67713 10.25986 1.000 12.21413 113 TYR B N 1
ATOM 2571 C CA . TYR B 1 114 ? 16.00688 27.75575 11.68072 1.000 11.82894 113 TYR B CA 1
ATOM 2572 C C . TYR B 1 114 ? 17.29333 26.99004 11.94476 1.000 11.21153 113 TYR B C 1
ATOM 2573 O O . TYR B 1 114 ? 17.74946 26.19449 11.12064 1.000 12.15162 113 TYR B O 1
ATOM 2582 N N . THR B 1 115 ? 17.87768 27.24751 13.10935 1.000 11.39567 114 THR B N 1
ATOM 2583 C CA . THR B 1 115 ? 19.15722 26.66976 13.49721 1.000 12.83728 114 THR B CA 1
ATOM 2584 C C . THR B 1 115 ? 19.04237 26.13835 14.91626 1.000 12.12784 114 THR B C 1
ATOM 2585 O O . THR B 1 115 ? 18.54849 26.84272 15.80324 1.000 12.78519 114 THR B O 1
ATOM 2589 N N A GLU B 1 116 ? 19.50713 24.91006 15.12381 0.470 12.96946 115 GLU B N 1
ATOM 2590 N N B GLU B 1 116 ? 19.46197 24.89007 15.12781 0.530 12.64901 115 GLU B N 1
ATOM 2591 C CA A GLU B 1 116 ? 19.60201 24.31700 16.44771 0.470 13.23559 115 GLU B CA 1
ATOM 2592 C CA B GLU B 1 116 ? 19.56615 24.31409 16.46467 0.530 12.61434 115 GLU B CA 1
ATOM 2593 C C A GLU B 1 116 ? 21.04886 24.37544 16.90531 0.470 13.69716 115 GLU B C 1
ATOM 2594 C C B GLU B 1 116 ? 21.02434 24.38074 16.89922 0.530 13.04959 115 GLU B C 1
ATOM 2595 O O A GLU B 1 116 ? 21.94913 23.91922 16.19347 0.470 13.54960 115 GLU B O 1
ATOM 2596 O O B GLU B 1 116 ? 21.91340 23.94240 16.16224 0.530 12.79138 115 GLU B O 1
ATOM 2607 N N . LEU B 1 117 ? 21.26897 24.95008 18.07809 1.000 11.77335 116 LEU B N 1
ATOM 2608 C CA . LEU B 1 117 ? 22.62187 25.08184 18.59855 1.000 12.33869 116 LEU B CA 1
ATOM 2609 C C . LEU B 1 117 ? 23.09236 23.77212 19.22235 1.000 12.35573 116 LEU B C 1
ATOM 2610 O O . LEU B 1 117 ? 22.27983 22.94955 19.65032 1.000 13.19999 116 LEU B O 1
ATOM 2615 N N . PRO B 1 118 ? 24.40776 23.55213 19.27864 1.000 13.15951 117 PRO B N 1
ATOM 2616 C CA . PRO B 1 118 ? 24.92595 22.30486 19.85686 1.000 13.49160 117 PRO B CA 1
ATOM 2617 C C . PRO B 1 118 ? 24.59515 22.16820 21.33620 1.000 12.67768 117 PRO B C 1
ATOM 2618 O O . PRO B 1 118 ? 24.53188 23.14628 22.08341 1.000 13.82306 117 PRO B O 1
ATOM 2622 N N . TYR B 1 119 ? 24.42003 20.92246 21.75808 1.000 11.95628 118 TYR B N 1
ATOM 2623 C CA . TYR B 1 119 ? 23.90077 20.62211 23.08612 1.000 12.13217 118 TYR B CA 1
ATOM 2624 C C . TYR B 1 119 ? 24.81015 21.13592 24.19812 1.000 11.41215 118 TYR B C 1
ATOM 2625 O O . TYR B 1 119 ? 25.99339 20.78560 24.26457 1.000 11.54967 118 TYR B O 1
ATOM 2634 N N . GLY B 1 120 ? 24.23216 21.92137 25.10855 1.000 11.91560 119 GLY B N 1
ATOM 2635 C CA . GLY B 1 120 ? 24.86276 22.26140 26.36884 1.000 12.91886 119 GLY B CA 1
ATOM 2636 C C . GLY B 1 120 ? 25.96167 23.29835 26.31711 1.000 13.42256 119 GLY B C 1
ATOM 2637 O O . GLY B 1 120 ? 26.63579 23.50944 27.33112 1.000 16.03565 119 GLY B O 1
ATOM 2638 N N A ARG B 1 121 ? 26.16121 23.96202 25.18014 0.500 12.12748 120 ARG B N 1
ATOM 2639 N N B ARG B 1 121 ? 26.15565 23.96954 25.19063 0.500 12.14026 120 ARG B N 1
ATOM 2640 C CA A ARG B 1 121 ? 27.28954 24.87330 24.98630 0.500 12.31585 120 ARG B CA 1
ATOM 2641 C CA B ARG B 1 121 ? 27.29957 24.86174 25.00903 0.500 12.34571 120 ARG B CA 1
ATOM 2642 C C A ARG B 1 121 ? 26.83792 26.29694 25.30729 0.500 11.96286 120 ARG B C 1
ATOM 2643 C C B ARG B 1 121 ? 26.86950 26.29817 25.29835 0.500 12.00460 120 ARG B C 1
ATOM 2644 O O A ARG B 1 121 ? 26.22800 26.97513 24.47443 0.500 12.65923 120 ARG B O 1
ATOM 2645 O O B ARG B 1 121 ? 26.30309 26.98188 24.44015 0.500 12.76406 120 ARG B O 1
ATOM 2660 N N . GLU B 1 122 ? 27.15603 26.75594 26.51958 1.000 12.98952 121 GLU B N 1
ATOM 2661 C CA . GLU B 1 122 ? 26.70069 28.07337 26.94715 1.000 12.16697 121 GLU B CA 1
ATOM 2662 C C . GLU B 1 122 ? 27.44477 29.20370 26.25092 1.000 12.85915 121 GLU B C 1
ATOM 2663 O O . GLU B 1 122 ? 26.89192 30.30141 26.11146 1.000 13.47789 121 GLU B O 1
ATOM 2669 N N A ASP B 1 123 ? 28.68321 28.98755 25.80818 0.440 14.08122 122 ASP B N 1
ATOM 2670 N N B ASP B 1 123 ? 28.68811 28.94765 25.82343 0.560 14.46293 122 ASP B N 1
ATOM 2671 C CA A ASP B 1 123 ? 29.33534 30.06043 25.06429 0.440 14.11492 122 ASP B CA 1
ATOM 2672 C CA B ASP B 1 123 ? 29.44501 29.92374 25.04703 0.560 15.46041 122 ASP B CA 1
ATOM 2673 C C A ASP B 1 123 ? 28.80025 30.17114 23.64021 0.440 14.30192 122 ASP B C 1
ATOM 2674 C C B ASP B 1 123 ? 28.81946 30.13879 23.67387 0.560 14.89815 122 ASP B C 1
ATOM 2675 O O A ASP B 1 123 ? 28.74401 31.27804 23.08881 0.440 13.80406 122 ASP B O 1
ATOM 2676 O O B ASP B 1 123 ? 28.71508 31.27647 23.19659 0.560 15.17837 122 ASP B O 1
ATOM 2685 N N . VAL B 1 124 ? 28.38152 29.05460 23.03621 1.000 13.68267 123 VAL B N 1
ATOM 2686 C CA . VAL B 1 124 ? 27.72701 29.14006 21.73318 1.000 13.41853 123 VAL B CA 1
ATOM 2687 C C . VAL B 1 124 ? 26.37590 29.83590 21.86257 1.000 13.32366 123 VAL B C 1
ATOM 2688 O O . VAL B 1 124 ? 25.98979 30.63920 21.00543 1.000 13.52547 123 VAL B O 1
ATOM 2692 N N . LEU B 1 125 ? 25.64017 29.54771 22.94028 1.000 12.29044 124 LEU B N 1
ATOM 2693 C CA . LEU B 1 125 ? 24.38172 30.24656 23.18977 1.000 11.60814 124 LEU B CA 1
ATOM 2694 C C . LEU B 1 125 ? 24.61376 31.74288 23.38097 1.000 11.52444 124 LEU B C 1
ATOM 2695 O O . LEU B 1 125 ? 23.85721 32.56583 22.85613 1.000 11.90731 124 LEU B O 1
ATOM 2700 N N . LYS B 1 126 ? 25.66001 32.11330 24.12972 1.000 12.33328 125 LYS B N 1
ATOM 2701 C CA . LYS B 1 126 ? 25.99640 33.52326 24.31385 1.000 12.49596 125 LYS B CA 1
ATOM 2702 C C . LYS B 1 126 ? 26.24622 34.19795 22.97138 1.000 12.77122 125 LYS B C 1
ATOM 2703 O O . LYS B 1 126 ? 25.73981 35.29583 22.70493 1.000 12.91454 125 LYS B O 1
ATOM 2709 N N . GLU B 1 127 ? 27.02284 33.54472 22.10512 1.000 13.22692 126 GLU B N 1
ATOM 2710 C CA . GLU B 1 127 ? 27.31432 34.10717 20.79132 1.000 14.26025 126 GLU B CA 1
ATOM 2711 C C . GLU B 1 127 ? 26.03715 34.32920 19.98357 1.000 12.91221 126 GLU B C 1
ATOM 2712 O O . GLU B 1 127 ? 25.88293 35.36816 19.32463 1.000 14.03905 126 GLU B O 1
ATOM 2718 N N . ALA B 1 128 ? 25.11537 33.35963 20.00999 1.000 12.89808 127 ALA B N 1
ATOM 2719 C CA . ALA B 1 128 ? 23.87509 33.49999 19.24978 1.000 13.17222 127 ALA B CA 1
ATOM 2720 C C . ALA B 1 128 ? 22.99933 34.61402 19.80956 1.000 12.74257 127 ALA B C 1
ATOM 2721 O O . ALA B 1 128 ? 22.39659 35.38108 19.04569 1.000 12.56052 127 ALA B O 1
ATOM 2723 N N . VAL B 1 129 ? 22.89405 34.71046 21.13651 1.000 12.67937 128 VAL B N 1
ATOM 2724 C CA . VAL B 1 129 ? 22.10236 35.78891 21.72152 1.000 12.04930 128 VAL B CA 1
ATOM 2725 C C . VAL B 1 129 ? 22.68675 37.14403 21.34090 1.000 13.16006 128 VAL B C 1
ATOM 2726 O O . VAL B 1 129 ? 21.95192 38.08982 21.03345 1.000 13.71219 128 VAL B O 1
ATOM 2730 N N . ALA B 1 130 ? 24.01731 37.25590 21.32330 1.000 13.41892 129 ALA B N 1
ATOM 2731 C CA . ALA B 1 130 ? 24.64511 38.53362 20.99052 1.000 14.27171 129 ALA B CA 1
ATOM 2732 C C . ALA B 1 130 ? 24.51264 38.86504 19.50819 1.000 15.20180 129 ALA B C 1
ATOM 2733 O O . ALA B 1 130 ? 24.22978 40.01386 19.14940 1.000 15.70340 129 ALA B O 1
ATOM 2735 N N . ASN B 1 131 ? 24.71793 37.88119 18.63128 1.000 13.89075 130 ASN B N 1
ATOM 2736 C CA . ASN B 1 131 ? 24.89077 38.15947 17.20886 1.000 15.78387 130 ASN B CA 1
ATOM 2737 C C . ASN B 1 131 ? 23.66457 37.87144 16.35825 1.000 16.19964 130 ASN B C 1
ATOM 2738 O O . ASN B 1 131 ? 23.58413 38.37576 15.23113 1.000 17.39949 130 ASN B O 1
ATOM 2743 N N . LYS B 1 132 ? 22.72358 37.07221 16.85062 1.000 14.06415 131 LYS B N 1
ATOM 2744 C CA . LYS B 1 132 ? 21.54973 36.69650 16.07487 1.000 14.71561 131 LYS B CA 1
ATOM 2745 C C . LYS B 1 132 ? 20.26266 37.26684 16.64753 1.000 13.40322 131 LYS B C 1
ATOM 2746 O O . LYS B 1 132 ? 19.45737 37.84193 15.91067 1.000 15.30189 131 LYS B O 1
ATOM 2752 N N . GLY B 1 133 ? 20.04942 37.12467 17.95094 1.000 12.96432 132 GLY B N 1
ATOM 2753 C CA . GLY B 1 133 ? 18.84726 37.60534 18.58165 1.000 13.51395 132 GLY B CA 1
ATOM 2754 C C . GLY B 1 133 ? 18.40911 36.65905 19.67564 1.000 11.59561 132 GLY B C 1
ATOM 2755 O O . GLY B 1 133 ? 19.12378 35.71675 20.03008 1.000 12.22576 132 GLY B O 1
ATOM 2756 N N . PRO B 1 134 ? 17.23101 36.90793 20.24563 1.000 11.70858 133 PRO B N 1
ATOM 2757 C CA . PRO B 1 134 ? 16.67170 35.99005 21.24541 1.000 11.38221 133 PRO B CA 1
ATOM 2758 C C . PRO B 1 134 ? 16.60654 34.55894 20.72103 1.000 11.17715 133 PRO B C 1
ATOM 2759 O O . PRO B 1 134 ? 16.36258 34.31400 19.53424 1.000 11.93357 133 PRO B O 1
ATOM 2763 N N . VAL B 1 135 ? 16.82261 33.60863 21.63099 1.000 11.02822 134 VAL B N 1
ATOM 2764 C CA . VAL B 1 135 ? 16.93999 32.19143 21.29674 1.000 10.71649 134 VAL B CA 1
ATOM 2765 C C . VAL B 1 135 ? 15.90453 31.40594 22.09600 1.000 10.22157 134 VAL B C 1
ATOM 2766 O O . VAL B 1 135 ? 15.81850 31.54932 23.31964 1.000 10.87007 134 VAL B O 1
ATOM 2770 N N . SER B 1 136 ? 15.12249 30.57756 21.40085 1.000 10.40916 135 SER B N 1
ATOM 2771 C CA . SER B 1 136 ? 14.18986 29.66574 22.05729 1.000 10.21330 135 SER B CA 1
ATOM 2772 C C . SER B 1 136 ? 14.96090 28.55519 22.76367 1.000 10.56438 135 SER B C 1
ATOM 2773 O O . SER B 1 136 ? 15.87914 27.96363 22.18944 1.000 11.32598 135 SER B O 1
ATOM 2776 N N . VAL B 1 137 ? 14.56795 28.24537 24.00307 1.000 10.21267 136 VAL B N 1
ATOM 2777 C CA . VAL B 1 137 ? 15.23048 27.20498 24.78273 1.000 10.86910 136 VAL B CA 1
ATOM 2778 C C . VAL B 1 137 ? 14.20128 26.42528 25.58451 1.000 10.17254 136 VAL B C 1
ATOM 2779 O O . VAL B 1 137 ? 13.08243 26.88280 25.82234 1.000 10.83908 136 VAL B O 1
ATOM 2783 N N . GLY B 1 138 ? 14.60962 25.24493 26.03442 1.000 10.71139 137 GLY B N 1
ATOM 2784 C CA . GLY B 1 138 ? 13.88655 24.50878 27.06173 1.000 11.82510 137 GLY B CA 1
ATOM 2785 C C . GLY B 1 138 ? 14.62641 24.60564 28.38447 1.000 11.41206 137 GLY B C 1
ATOM 2786 O O . GLY B 1 138 ? 15.86045 24.61514 28.41256 1.000 12.85905 137 GLY B O 1
ATOM 2787 N N . VAL B 1 139 ? 13.86883 24.67627 29.47935 1.000 10.97739 138 VAL B N 1
ATOM 2788 C CA . VAL B 1 139 ? 14.44455 24.62097 30.81586 1.000 11.16303 138 VAL B CA 1
ATOM 2789 C C . VAL B 1 139 ? 13.68814 23.59858 31.65214 1.000 10.68107 138 VAL B C 1
ATOM 2790 O O . VAL B 1 139 ? 12.53490 23.25278 31.37584 1.000 10.94289 138 VAL B O 1
ATOM 2794 N N . ASP B 1 140 ? 14.36219 23.11383 32.69084 1.000 10.83090 139 ASP B N 1
ATOM 2795 C CA . ASP B 1 140 ? 13.72289 22.31989 33.73383 1.000 10.74535 139 ASP B CA 1
ATOM 2796 C C . ASP B 1 140 ? 13.06138 23.29588 34.69799 1.000 11.85824 139 ASP B C 1
ATOM 2797 O O . ASP B 1 140 ? 13.72356 23.90244 35.54281 1.000 12.11707 139 ASP B O 1
ATOM 2802 N N . ALA B 1 141 ? 11.74327 23.45053 34.56314 1.000 11.48096 140 ALA B N 1
ATOM 2803 C CA . ALA B 1 141 ? 10.95115 24.34445 35.39835 1.000 12.29631 140 ALA B CA 1
ATOM 2804 C C . ALA B 1 141 ? 10.05697 23.58560 36.37210 1.000 13.76662 140 ALA B C 1
ATOM 2805 O O . ALA B 1 141 ? 9.06929 24.14194 36.85935 1.000 14.12572 140 ALA B O 1
ATOM 2807 N N . ARG B 1 142 ? 10.39256 22.32770 36.67552 1.000 13.25228 141 ARG B N 1
ATOM 2808 C CA A ARG B 1 142 ? 9.50847 21.48959 37.47678 0.570 14.50204 141 ARG B CA 1
ATOM 2809 C CA B ARG B 1 142 ? 9.54541 21.45366 37.48406 0.430 13.93541 141 ARG B CA 1
ATOM 2810 C C . ARG B 1 142 ? 9.63889 21.73027 38.97646 1.000 14.14985 141 ARG B C 1
ATOM 2811 O O . ARG B 1 142 ? 8.78818 21.25915 39.73806 1.000 14.81162 141 ARG B O 1
ATOM 2826 N N . HIS B 1 143 ? 10.64565 22.45051 39.41551 1.000 13.81543 142 HIS B N 1
ATOM 2827 C CA . HIS B 1 143 ? 10.91235 22.47519 40.84669 1.000 13.40485 142 HIS B CA 1
ATOM 2828 C C . HIS B 1 143 ? 10.12953 23.58803 41.53904 1.000 12.09351 142 HIS B C 1
ATOM 2829 O O . HIS B 1 143 ? 9.96180 24.67157 40.97688 1.000 12.29268 142 HIS B O 1
ATOM 2836 N N . PRO B 1 144 ? 9.60371 23.32609 42.73905 1.000 11.81609 143 PRO B N 1
ATOM 2837 C CA . PRO B 1 144 ? 8.76797 24.33520 43.40999 1.000 12.14251 143 PRO B CA 1
ATOM 2838 C C . PRO B 1 144 ? 9.38764 25.72337 43.47607 1.000 12.36286 143 PRO B C 1
ATOM 2839 O O . PRO B 1 144 ? 8.65747 26.72496 43.41355 1.000 12.21195 143 PRO B O 1
ATOM 2843 N N . SER B 1 145 ? 10.71265 25.81741 43.58519 1.000 11.94370 144 SER B N 1
ATOM 2844 C CA . SER B 1 145 ? 11.36438 27.11940 43.66436 1.000 12.08678 144 SER B CA 1
ATOM 2845 C C . SER B 1 145 ? 11.15287 27.94511 42.40010 1.000 11.40751 144 SER B C 1
ATOM 2846 O O . SER B 1 145 ? 11.14018 29.17677 42.46914 1.000 12.11006 144 SER B O 1
ATOM 2849 N N . PHE B 1 146 ? 10.99892 27.30158 41.23977 1.000 11.14013 145 PHE B N 1
ATOM 2850 C CA . PHE B 1 146 ? 10.82583 28.05676 40.00208 1.000 10.88610 145 PHE B CA 1
ATOM 2851 C C . PHE B 1 146 ? 9.56231 28.90676 40.07017 1.000 10.71543 145 PHE B C 1
ATOM 2852 O O . PHE B 1 146 ? 9.57199 30.09474 39.72830 1.000 11.16112 145 PHE B O 1
ATOM 2860 N N . PHE B 1 147 ? 8.46407 28.31195 40.53877 1.000 11.24929 146 PHE B N 1
ATOM 2861 C CA . PHE B 1 147 ? 7.18800 29.01651 40.57328 1.000 11.53747 146 PHE B CA 1
ATOM 2862 C C . PHE B 1 147 ? 7.23200 30.20383 41.51800 1.000 11.11019 146 PHE B C 1
ATOM 2863 O O . PHE B 1 147 ? 6.47436 31.16548 41.34184 1.000 11.97023 146 PHE B O 1
ATOM 2871 N N . LEU B 1 148 ? 8.08543 30.13705 42.53820 1.000 11.80991 147 LEU B N 1
ATOM 2872 C CA . LEU B 1 148 ? 8.15987 31.13368 43.59766 1.000 11.73399 147 LEU B CA 1
ATOM 2873 C C . LEU B 1 148 ? 9.26177 32.16251 43.37765 1.000 12.37233 147 LEU B C 1
ATOM 2874 O O . LEU B 1 148 ? 9.45765 33.03523 44.23409 1.000 13.37509 147 LEU B O 1
ATOM 2879 N N . TYR B 1 149 ? 9.98125 32.08402 42.26082 1.000 12.02271 148 TYR B N 1
ATOM 2880 C CA . TYR B 1 149 ? 11.06138 33.02576 41.99513 1.000 12.23103 148 TYR B CA 1
ATOM 2881 C C . TYR B 1 149 ? 10.55207 34.46346 41.96451 1.000 12.93579 148 TYR B C 1
ATOM 2882 O O . TYR B 1 149 ? 9.54393 34.76768 41.32501 1.000 13.57176 148 TYR B O 1
ATOM 2891 N N . ARG B 1 150 ? 11.29298 35.36157 42.61737 1.000 13.29049 149 ARG B N 1
ATOM 2892 C CA . ARG B 1 150 ? 10.93675 36.77738 42.67251 1.000 14.87884 149 ARG B CA 1
ATOM 2893 C C . ARG B 1 150 ? 12.02125 37.71174 42.16513 1.000 15.47716 149 ARG B C 1
ATOM 2894 O O . ARG B 1 150 ? 11.70541 38.70998 41.51087 1.000 17.31529 149 ARG B O 1
ATOM 2902 N N . SER B 1 151 ? 13.28987 37.44195 42.46585 1.000 15.45536 150 SER B N 1
ATOM 2903 C CA . SER B 1 151 ? 14.34596 38.40334 42.17453 1.000 15.87686 150 SER B CA 1
ATOM 2904 C C . SER B 1 151 ? 15.69190 37.69974 42.25804 1.000 15.39566 150 SER B C 1
ATOM 2905 O O . SER B 1 151 ? 15.78457 36.53267 42.63769 1.000 16.41852 150 SER B O 1
ATOM 2908 N N . GLY B 1 152 ? 16.74172 38.42861 41.89765 1.000 15.96109 151 GLY B N 1
ATOM 2909 C CA . GLY B 1 152 ? 18.07324 37.85719 41.91674 1.000 15.89105 151 GLY B CA 1
ATOM 2910 C C . GLY B 1 152 ? 18.30436 36.92201 40.74430 1.000 14.23505 151 GLY B C 1
ATOM 2911 O O . GLY B 1 152 ? 17.63750 36.99381 39.70754 1.000 15.94967 151 GLY B O 1
ATOM 2912 N N . VAL B 1 153 ? 19.27939 36.03436 40.91836 1.000 14.17717 152 VAL B N 1
ATOM 2913 C CA . VAL B 1 153 ? 19.63531 35.03921 39.91337 1.000 13.65767 152 VAL B CA 1
ATOM 2914 C C . VAL B 1 153 ? 19.23714 33.66723 40.43440 1.000 14.15012 152 VAL B C 1
ATOM 2915 O O . VAL B 1 153 ? 19.70389 33.23692 41.49755 1.000 14.95465 152 VAL B O 1
ATOM 2919 N N . TYR B 1 154 ? 18.38338 32.98368 39.67587 1.000 12.30462 153 TYR B N 1
ATOM 2920 C CA . TYR B 1 154 ? 17.85171 31.68886 40.07755 1.000 12.18263 153 TYR B CA 1
ATOM 2921 C C . TYR B 1 154 ? 18.92393 30.61311 39.97492 1.000 11.96257 153 TYR B C 1
ATOM 2922 O O . TYR B 1 154 ? 19.48599 30.38038 38.89859 1.000 12.01032 153 TYR B O 1
ATOM 2931 N N . TYR B 1 155 ? 19.18134 29.94477 41.09622 1.000 12.76230 154 TYR B N 1
ATOM 2932 C CA . TYR B 1 155 ? 20.04941 28.77746 41.13885 1.000 14.10551 154 TYR B CA 1
ATOM 2933 C C . TYR B 1 155 ? 19.37808 27.75903 42.04284 1.000 14.05405 154 TYR B C 1
ATOM 2934 O O . TYR B 1 155 ? 19.08848 28.05130 43.20771 1.000 15.86578 154 TYR B O 1
ATOM 2943 N N . GLU B 1 156 ? 19.10679 26.58191 41.49831 1.000 12.65547 155 GLU B N 1
ATOM 2944 C CA . GLU B 1 156 ? 18.36742 25.54067 42.20628 1.000 12.99268 155 GLU B CA 1
ATOM 2945 C C . GLU B 1 156 ? 19.21107 24.27496 42.18866 1.000 13.02826 155 GLU B C 1
ATOM 2946 O O . GLU B 1 156 ? 19.35875 23.65412 41.11771 1.000 13.23494 155 GLU B O 1
ATOM 2952 N N . PRO B 1 157 ? 19.79064 23.86108 43.32199 1.000 14.14978 156 PRO B N 1
ATOM 2953 C CA . PRO B 1 157 ? 20.61510 22.63924 43.31937 1.000 15.63553 156 PRO B CA 1
ATOM 2954 C C . PRO B 1 157 ? 19.89397 21.40550 42.80491 1.000 15.04273 156 PRO B C 1
ATOM 2955 O O . PRO B 1 157 ? 20.55427 20.47888 42.31952 1.000 15.84311 156 PRO B O 1
ATOM 2959 N N . SER B 1 158 ? 18.56763 21.34436 42.92067 1.000 14.01665 157 SER B N 1
ATOM 2960 C CA . SER B 1 158 ? 17.82675 20.18051 42.45331 1.000 14.51171 157 SER B CA 1
ATOM 2961 C C . SER B 1 158 ? 17.54581 20.21638 40.95802 1.000 13.89115 157 SER B C 1
ATOM 2962 O O . SER B 1 158 ? 16.96086 19.26429 40.43030 1.000 14.88385 157 SER B O 1
ATOM 2965 N N . CYS B 1 159 ? 17.93677 21.27556 40.25833 1.000 13.26102 158 CYS B N 1
ATOM 2966 C CA . CYS B 1 159 ? 17.64823 21.34357 38.83494 1.000 13.78136 158 CYS B CA 1
ATOM 2967 C C . CYS B 1 159 ? 18.40840 20.26144 38.07757 1.000 13.52631 158 CYS B C 1
ATOM 2968 O O . CYS B 1 159 ? 19.45884 19.78146 38.51581 1.000 15.01455 158 CYS B O 1
ATOM 2971 N N . THR B 1 160 ? 17.86490 19.88361 36.92324 1.000 13.82355 159 THR B N 1
ATOM 2972 C CA . THR B 1 160 ? 18.44545 18.86550 36.06080 1.000 13.04785 159 THR B CA 1
ATOM 2973 C C . THR B 1 160 ? 18.53336 19.40574 34.64272 1.000 13.18498 159 THR B C 1
ATOM 2974 O O . THR B 1 160 ? 18.05432 20.49993 34.33380 1.000 13.38894 159 THR B O 1
ATOM 2978 N N . GLN B 1 161 ? 19.14528 18.61461 33.76880 1.000 13.38548 160 GLN B N 1
ATOM 2979 C CA . GLN B 1 161 ? 19.16389 18.90833 32.34649 1.000 14.69327 160 GLN B CA 1
ATOM 2980 C C . GLN B 1 161 ? 18.00762 18.25701 31.59744 1.000 16.35188 160 GLN B C 1
ATOM 2981 O O . GLN B 1 161 ? 18.02031 18.23407 30.36391 1.000 20.88943 160 GLN B O 1
ATOM 2987 N N . ASN B 1 162 ? 17.01375 17.72984 32.31143 1.000 16.17578 161 ASN B N 1
ATOM 2988 C CA . ASN B 1 162 ? 15.80947 17.17253 31.69226 1.000 17.89752 161 ASN B CA 1
ATOM 2989 C C . ASN B 1 162 ? 14.79301 18.30149 31.57631 1.000 16.74464 161 ASN B C 1
ATOM 2990 O O . ASN B 1 162 ? 14.09677 18.62990 32.54126 1.000 18.65589 161 ASN B O 1
ATOM 2995 N N . VAL B 1 163 ? 14.70266 18.89906 30.39983 1.000 14.85932 162 VAL B N 1
ATOM 2996 C CA . VAL B 1 163 ? 13.91999 20.11980 30.23290 1.000 13.98618 162 VAL B CA 1
ATOM 2997 C C . VAL B 1 163 ? 12.46383 19.77900 29.95593 1.000 14.25282 162 VAL B C 1
ATOM 2998 O O . VAL B 1 163 ? 12.13938 18.75742 29.34169 1.000 15.76598 162 VAL B O 1
ATOM 3002 N N . ASN B 1 164 ? 11.57170 20.66614 30.40521 1.000 13.41079 163 ASN B N 1
ATOM 3003 C CA . ASN B 1 164 ? 10.14196 20.45558 30.25022 1.000 14.15656 163 ASN B CA 1
ATOM 3004 C C . ASN B 1 164 ? 9.37705 21.70741 29.85293 1.000 12.56806 163 ASN B C 1
ATOM 3005 O O . ASN B 1 164 ? 8.16693 21.60856 29.63843 1.000 14.55181 163 ASN B O 1
ATOM 3010 N N . HIS B 1 165 ? 10.02347 22.86797 29.73827 1.000 11.56157 164 HIS B N 1
ATOM 3011 C CA . HIS B 1 165 ? 9.30656 24.13141 29.60322 1.000 11.29330 164 HIS B CA 1
ATOM 3012 C C . HIS B 1 165 ? 10.00237 25.00956 28.56925 1.000 11.02699 164 HIS B C 1
ATOM 3013 O O . HIS B 1 165 ? 11.18926 25.32119 28.70607 1.000 11.88270 164 HIS B O 1
ATOM 3020 N N . GLY B 1 166 ? 9.26822 25.41124 27.53384 1.000 10.54302 165 GLY B N 1
ATOM 3021 C CA . GLY B 1 166 ? 9.82153 26.26402 26.49490 1.000 10.46873 165 GLY B CA 1
ATOM 3022 C C . GLY B 1 166 ? 9.70876 27.72308 26.88406 1.000 10.53473 165 GLY B C 1
ATOM 3023 O O . GLY B 1 166 ? 8.62672 28.19460 27.24194 1.000 11.53231 165 GLY B O 1
ATOM 3024 N N . VAL B 1 167 ? 10.83261 28.43912 26.80135 1.000 10.57528 166 VAL B N 1
ATOM 3025 C CA . VAL B 1 167 ? 10.94626 29.85328 27.15677 1.000 10.74526 166 VAL B CA 1
ATOM 3026 C C . VAL B 1 167 ? 11.87659 30.53188 26.15181 1.000 10.34116 166 VAL B C 1
ATOM 3027 O O . VAL B 1 167 ? 12.32722 29.91532 25.18345 1.000 10.74090 166 VAL B O 1
ATOM 3031 N N . LEU B 1 168 ? 12.16815 31.81734 26.37171 1.000 10.18218 167 LEU B N 1
ATOM 3032 C CA . LEU B 1 168 ? 12.94005 32.60146 25.40919 1.000 10.75758 167 LEU B CA 1
ATOM 3033 C C . LEU B 1 168 ? 14.06983 33.32766 26.12412 1.000 10.46747 167 LEU B C 1
ATOM 3034 O O . LEU B 1 168 ? 13.82312 34.09779 27.05674 1.000 10.90939 167 LEU B O 1
ATOM 3039 N N . VAL B 1 169 ? 15.30475 33.09247 25.68381 1.000 9.90578 168 VAL B N 1
ATOM 3040 C CA . VAL B 1 169 ? 16.44508 33.84642 26.20265 1.000 10.33827 168 VAL B CA 1
ATOM 3041 C C . VAL B 1 169 ? 16.54955 35.14839 25.41988 1.000 11.16438 168 VAL B C 1
ATOM 3042 O O . VAL B 1 169 ? 16.77636 35.13444 24.20435 1.000 11.87796 168 VAL B O 1
ATOM 3046 N N . VAL B 1 170 ? 16.37429 36.27409 26.11389 1.000 10.75252 169 VAL B N 1
ATOM 3047 C CA . VAL B 1 170 ? 16.41745 37.59252 25.48696 1.000 11.55544 169 VAL B CA 1
ATOM 3048 C C . VAL B 1 170 ? 17.64933 38.38792 25.87394 1.000 11.83575 169 VAL B C 1
ATOM 3049 O O . VAL B 1 170 ? 17.78590 39.54118 25.44569 1.000 12.71844 169 VAL B O 1
ATOM 3053 N N . GLY B 1 171 ? 18.56349 37.80977 26.64275 1.000 11.24831 170 GLY B N 1
ATOM 3054 C CA . GLY B 1 171 ? 19.76273 38.52916 27.01555 1.000 11.52584 170 GLY B CA 1
ATOM 3055 C C . GLY B 1 171 ? 20.58614 37.72841 28.00196 1.000 11.27434 170 GLY B C 1
ATOM 3056 O O . GLY B 1 171 ? 20.27316 36.57656 28.31770 1.000 11.66173 170 GLY B O 1
ATOM 3057 N N . TYR B 1 172 ? 21.64685 38.36771 28.48138 1.000 12.23252 171 TYR B N 1
ATOM 3058 C CA . TYR B 1 172 ? 22.52904 37.78405 29.47936 1.000 11.50066 171 TYR B CA 1
ATOM 3059 C C . TYR B 1 172 ? 23.30282 38.91519 30.13845 1.000 12.10058 171 TYR B C 1
ATOM 3060 O O . TYR B 1 172 ? 23.39218 40.02397 29.60281 1.000 12.68649 171 TYR B O 1
ATOM 3069 N N . GLY B 1 173 ? 23.85630 38.62897 31.31093 1.000 12.09010 172 GLY B N 1
ATOM 3070 C CA . GLY B 1 173 ? 24.64516 39.62855 31.99810 1.000 12.27083 172 GLY B CA 1
ATOM 3071 C C . GLY B 1 173 ? 25.18144 39.13405 33.31826 1.000 13.32517 172 GLY B C 1
ATOM 3072 O O . GLY B 1 173 ? 25.37124 37.92466 33.51565 1.000 12.49780 172 GLY B O 1
ATOM 3073 N N A ASP B 1 174 ? 25.40173 40.06949 34.24235 0.500 13.33373 173 ASP B N 1
ATOM 3074 N N B ASP B 1 174 ? 25.44938 40.06708 34.22468 0.500 13.39678 173 ASP B N 1
ATOM 3075 C CA A ASP B 1 174 ? 25.97976 39.79767 35.55172 0.500 14.62023 173 ASP B CA 1
ATOM 3076 C CA B ASP B 1 174 ? 25.92877 39.74025 35.55647 0.500 14.65248 173 ASP B CA 1
ATOM 3077 C C A ASP B 1 174 ? 25.28436 40.69824 36.56073 0.500 12.58847 173 ASP B C 1
ATOM 3078 C C B ASP B 1 174 ? 25.25707 40.67589 36.54369 0.500 12.62349 173 ASP B C 1
ATOM 3079 O O A ASP B 1 174 ? 25.20929 41.91455 36.36016 0.500 14.09491 173 ASP B O 1
ATOM 3080 O O B ASP B 1 174 ? 25.18160 41.88689 36.31337 0.500 14.21156 173 ASP B O 1
ATOM 3089 N N . LEU B 1 175 ? 24.76491 40.10474 37.63354 1.000 13.43513 174 LEU B N 1
ATOM 3090 C CA . LEU B 1 175 ? 24.09680 40.84948 38.69287 1.000 13.02445 174 LEU B CA 1
ATOM 3091 C C . LEU B 1 175 ? 24.77849 40.46981 39.99708 1.000 13.72582 174 LEU B C 1
ATOM 3092 O O . LEU B 1 175 ? 24.73490 39.30568 40.40855 1.000 13.58277 174 LEU B O 1
ATOM 3097 N N . ASN B 1 176 ? 25.44534 41.43633 40.62199 1.000 14.37950 175 ASN B N 1
ATOM 3098 C CA . ASN B 1 176 ? 26.06340 41.22778 41.92897 1.000 16.14909 175 ASN B CA 1
ATOM 3099 C C . ASN B 1 176 ? 26.97621 40.00611 41.94468 1.000 15.69417 175 ASN B C 1
ATOM 3100 O O . ASN B 1 176 ? 26.97136 39.20935 42.88745 1.000 18.28580 175 ASN B O 1
ATOM 3105 N N . GLY B 1 177 ? 27.78540 39.86913 40.89501 1.000 15.89754 176 GLY B N 1
ATOM 3106 C CA . GLY B 1 177 ? 28.75941 38.80276 40.81188 1.000 17.84892 176 GLY B CA 1
ATOM 3107 C C . GLY B 1 177 ? 28.22811 37.47852 40.30930 1.000 18.07723 176 GLY B C 1
ATOM 3108 O O . GLY B 1 177 ? 28.99734 36.51349 40.23499 1.000 19.81368 176 GLY B O 1
ATOM 3109 N N . LYS B 1 178 ? 26.94774 37.39338 39.96248 1.000 15.06603 177 LYS B N 1
ATOM 3110 C CA . LYS B 1 178 ? 26.33879 36.16680 39.45913 1.000 14.91931 177 LYS B CA 1
ATOM 3111 C C . LYS B 1 178 ? 25.98793 36.35532 37.98931 1.000 13.70823 177 LYS B C 1
ATOM 3112 O O . LYS B 1 178 ? 25.18519 37.22948 37.64711 1.000 14.15098 177 LYS B O 1
ATOM 3118 N N . GLU B 1 179 ? 26.57444 35.53092 37.12546 1.000 13.29650 178 GLU B N 1
ATOM 3119 C CA . GLU B 1 179 ? 26.21697 35.57286 35.71425 1.000 13.11508 178 GLU B CA 1
ATOM 3120 C C . GLU B 1 179 ? 24.84173 34.95353 35.49913 1.000 12.08945 178 GLU B C 1
ATOM 3121 O O . GLU B 1 179 ? 24.46758 33.98068 36.16564 1.000 12.56105 178 GLU B O 1
ATOM 3127 N N . TYR B 1 180 ? 24.07901 35.51479 34.55954 1.000 11.65670 179 TYR B N 1
ATOM 3128 C CA . TYR B 1 180 ? 22.72270 35.03335 34.33862 1.000 11.70226 179 TYR B CA 1
ATOM 3129 C C . TYR B 1 180 ? 22.35386 35.09715 32.86102 1.000 10.90470 179 TYR B C 1
ATOM 3130 O O . TYR B 1 180 ? 22.96987 35.81425 32.05702 1.000 11.44914 179 TYR B O 1
ATOM 3139 N N . TRP B 1 181 ? 21.33473 34.30253 32.53011 1.000 10.97938 180 TRP B N 1
ATOM 3140 C CA . TRP B 1 181 ? 20.56215 34.39042 31.30101 1.000 10.94153 180 TRP B CA 1
ATOM 3141 C C . TRP B 1 181 ? 19.25581 35.10275 31.62237 1.000 10.76781 180 TRP B C 1
ATOM 3142 O O . TRP B 1 181 ? 18.60626 34.78969 32.62476 1.000 11.45215 180 TRP B O 1
ATOM 3153 N N . LEU B 1 182 ? 18.85695 36.04102 30.76225 1.000 10.63455 181 LEU B N 1
ATOM 3154 C CA . LEU B 1 182 ? 17.60174 36.76767 30.94624 1.000 11.11709 181 LEU B CA 1
ATOM 3155 C C . LEU B 1 182 ? 16.52232 36.02603 30.16984 1.000 10.43021 181 LEU B C 1
ATOM 3156 O O . LEU B 1 182 ? 16.56998 35.97287 28.93744 1.000 12.00840 181 LEU B O 1
ATOM 3161 N N . VAL B 1 183 ? 15.54108 35.47605 30.88523 1.000 10.59435 182 VAL B N 1
ATOM 3162 C CA . VAL B 1 183 ? 14.56097 34.55210 30.31526 1.000 10.74739 182 VAL B CA 1
ATOM 3163 C C . VAL B 1 183 ? 13.16325 35.16238 30.38188 1.000 10.27935 182 VAL B C 1
ATOM 3164 O O . VAL B 1 183 ? 12.67588 35.51261 31.46723 1.000 11.15130 182 VAL B O 1
ATOM 3168 N N . LYS B 1 184 ? 12.51094 35.25125 29.22269 1.000 10.60208 183 LYS B N 1
ATOM 3169 C CA . LYS B 1 184 ? 11.11178 35.65040 29.12061 1.000 11.04123 183 LYS B CA 1
ATOM 3170 C C . LYS B 1 184 ? 10.23348 34.40893 29.26197 1.000 10.17771 183 LYS B C 1
ATOM 3171 O O . LYS B 1 184 ? 10.34238 33.47339 28.46158 1.000 10.76927 183 LYS B O 1
ATOM 3177 N N . ASN B 1 185 ? 9.37421 34.39674 30.27426 1.000 10.34694 184 ASN B N 1
ATOM 3178 C CA . ASN B 1 185 ? 8.41618 33.32342 30.49154 1.000 11.32438 184 ASN B CA 1
ATOM 3179 C C . ASN B 1 185 ? 7.06950 33.73748 29.89298 1.000 10.85030 184 ASN B C 1
ATOM 3180 O O . ASN B 1 185 ? 6.90397 34.85508 29.39204 1.000 12.46399 184 ASN B O 1
ATOM 3185 N N . SER B 1 186 ? 6.10019 32.82099 29.92939 1.000 11.02443 185 SER B N 1
ATOM 3186 C CA . SER B 1 186 ? 4.76168 33.04259 29.38911 1.000 11.25167 185 SER B CA 1
ATOM 3187 C C . SER B 1 186 ? 3.68715 32.74879 30.42859 1.000 11.36869 185 SER B C 1
ATOM 3188 O O . SER B 1 186 ? 2.62519 32.20083 30.10889 1.000 11.91788 185 SER B O 1
ATOM 3191 N N . TRP B 1 187 ? 3.94905 33.11982 31.68607 1.000 11.24231 186 TRP B N 1
ATOM 3192 C CA . TRP B 1 187 ? 3.00893 32.96702 32.79100 1.000 11.38533 186 TRP B CA 1
ATOM 3193 C C . TRP B 1 187 ? 2.52512 34.32586 33.29987 1.000 11.56233 186 TRP B C 1
ATOM 3194 O O . TRP B 1 187 ? 2.17390 34.47768 34.47398 1.000 12.73972 186 TRP B O 1
ATOM 3205 N N . GLY B 1 188 ? 2.51399 35.32783 32.42463 1.000 11.68151 187 GLY B N 1
ATOM 3206 C CA . GLY B 1 188 ? 2.02472 36.63931 32.79511 1.000 11.79140 187 GLY B CA 1
ATOM 3207 C C . GLY B 1 188 ? 3.02328 37.44380 33.60736 1.000 12.90069 187 GLY B C 1
ATOM 3208 O O . GLY B 1 188 ? 4.13096 37.00936 33.93080 1.000 12.13863 187 GLY B O 1
ATOM 3209 N N . HIS B 1 189 ? 2.60151 38.66069 33.95538 1.000 13.20701 188 HIS B N 1
ATOM 3210 C CA . HIS B 1 189 ? 3.46232 39.57168 34.70224 1.000 13.32965 188 HIS B CA 1
ATOM 3211 C C . HIS B 1 189 ? 3.56109 39.22518 36.18072 1.000 13.97376 188 HIS B C 1
ATOM 3212 O O . HIS B 1 189 ? 4.46056 39.73420 36.85861 1.000 15.02739 188 HIS B O 1
ATOM 3219 N N . ASN B 1 190 ? 2.66451 38.38562 36.70706 1.000 12.97864 189 ASN B N 1
ATOM 3220 C CA . ASN B 1 190 ? 2.77039 38.02748 38.11909 1.000 14.35914 189 ASN B CA 1
ATOM 3221 C C . ASN B 1 190 ? 4.01467 37.20458 38.39273 1.000 13.98027 189 ASN B C 1
ATOM 3222 O O . ASN B 1 190 ? 4.54365 37.23518 39.50923 1.000 14.55206 189 ASN B O 1
ATOM 3227 N N . PHE B 1 191 ? 4.47200 36.44595 37.40254 1.000 13.01469 190 PHE B N 1
ATOM 3228 C CA . PHE B 1 191 ? 5.60848 35.56262 37.59563 1.000 12.48485 190 PHE B CA 1
ATOM 3229 C C . PHE B 1 191 ? 6.90066 36.36827 37.63942 1.000 12.35578 190 PHE B C 1
ATOM 3230 O O . PHE B 1 191 ? 7.12890 37.23904 36.79741 1.000 12.18758 190 PHE B O 1
ATOM 3238 N N . GLY B 1 192 ? 7.75807 36.05805 38.60811 1.000 13.97542 191 GLY B N 1
ATOM 3239 C CA . GLY B 1 192 ? 9.11181 36.59449 38.60450 1.000 14.14691 191 GLY B CA 1
ATOM 3240 C C . GLY B 1 192 ? 9.15954 38.10921 38.54710 1.000 14.73037 191 GLY B C 1
ATOM 3241 O O . GLY B 1 192 ? 8.42125 38.81552 39.24388 1.000 15.78091 191 GLY B O 1
ATOM 3242 N N . GLU B 1 193 ? 10.06171 38.61620 37.70885 1.000 13.63256 192 GLU B N 1
ATOM 3243 C CA . GLU B 1 193 ? 10.30461 40.05189 37.55370 1.000 15.15747 192 GLU B CA 1
ATOM 3244 C C . GLU B 1 193 ? 9.51139 40.51484 36.33797 1.000 12.82284 192 GLU B C 1
ATOM 3245 O O . GLU B 1 193 ? 10.03090 40.58112 35.22732 1.000 13.48733 192 GLU B O 1
ATOM 3251 N N . GLU B 1 194 ? 8.23859 40.83694 36.55488 1.000 12.94015 193 GLU B N 1
ATOM 3252 C CA . GLU B 1 194 ? 7.34418 41.26126 35.47583 1.000 12.92789 193 GLU B CA 1
ATOM 3253 C C . GLU B 1 194 ? 7.33411 40.25542 34.32223 1.000 11.77396 193 GLU B C 1
ATOM 3254 O O . GLU B 1 194 ? 7.25395 40.62227 33.14723 1.000 12.46262 193 GLU B O 1
ATOM 3260 N N . GLY B 1 195 ? 7.39324 38.96800 34.66711 1.000 10.88941 194 GLY B N 1
ATOM 3261 C CA . GLY B 1 195 ? 7.30799 37.89131 33.70396 1.000 10.98769 194 GLY B CA 1
ATOM 3262 C C . GLY B 1 195 ? 8.63221 37.30049 33.29015 1.000 10.37535 194 GLY B C 1
ATOM 3263 O O . GLY B 1 195 ? 8.63940 36.34760 32.49961 1.000 11.23694 194 GLY B O 1
ATOM 3264 N N . TYR B 1 196 ? 9.74270 37.83241 33.80787 1.000 10.43311 195 TYR B N 1
ATOM 3265 C CA . TYR B 1 196 ? 11.09680 37.41745 33.47437 1.000 10.76350 195 TYR B CA 1
ATOM 3266 C C . TYR B 1 196 ? 11.74704 36.70716 34.65252 1.000 11.10551 195 TYR B C 1
ATOM 3267 O O . TYR B 1 196 ? 11.39414 36.93042 35.81305 1.000 12.04583 195 TYR B O 1
ATOM 3276 N N . ILE B 1 197 ? 12.71266 35.84792 34.34479 1.000 10.29520 196 ILE B N 1
ATOM 3277 C CA . ILE B 1 197 ? 13.53291 35.20753 35.36341 1.000 11.59256 196 ILE B CA 1
ATOM 3278 C C . ILE B 1 197 ? 14.98537 35.25957 34.90748 1.000 11.01697 196 ILE B C 1
ATOM 3279 O O . ILE B 1 197 ? 15.29257 34.95430 33.74996 1.000 11.71477 196 ILE B O 1
ATOM 3284 N N A ARG B 1 198 ? 15.87478 35.67282 35.80538 0.500 10.65573 197 ARG B N 1
ATOM 3285 N N B ARG B 1 198 ? 15.87507 35.68147 35.80447 0.500 10.65572 197 ARG B N 1
ATOM 3286 C CA A ARG B 1 198 ? 17.30693 35.57964 35.56456 0.500 11.83366 197 ARG B CA 1
ATOM 3287 C CA B ARG B 1 198 ? 17.30930 35.58406 35.57157 0.500 11.83942 197 ARG B CA 1
ATOM 3288 C C A ARG B 1 198 ? 17.76137 34.21395 36.05596 0.500 11.80334 197 ARG B C 1
ATOM 3289 C C B ARG B 1 198 ? 17.75286 34.21076 36.05462 0.500 11.79769 197 ARG B C 1
ATOM 3290 O O A ARG B 1 198 ? 17.59430 33.89112 37.23727 0.500 12.52520 197 ARG B O 1
ATOM 3291 O O B ARG B 1 198 ? 17.58058 33.88333 37.23387 0.500 12.47613 197 ARG B O 1
ATOM 3306 N N . MET B 1 199 ? 18.30464 33.40540 35.15042 1.000 11.79430 198 MET B N 1
ATOM 3307 C CA . MET B 1 199 ? 18.70703 32.03754 35.45873 1.000 11.29459 198 MET B CA 1
ATOM 3308 C C . MET B 1 199 ? 20.22508 31.90063 35.39333 1.000 11.29447 198 MET B C 1
ATOM 3309 O O . MET B 1 199 ? 20.86912 32.48140 34.51783 1.000 11.51235 198 MET B O 1
ATOM 331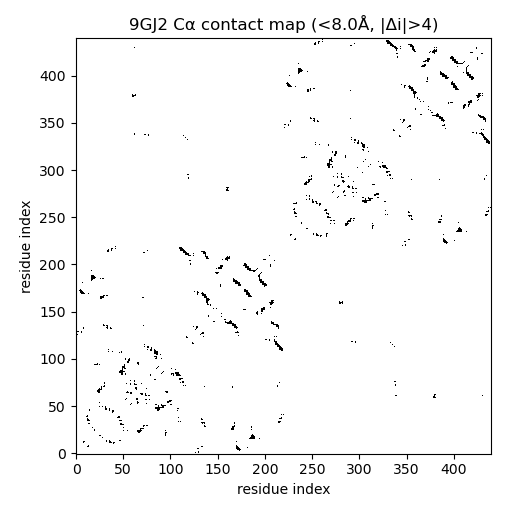4 N N . ALA B 1 200 ? 20.79333 31.12002 36.31363 1.000 11.30174 199 ALA B N 1
ATOM 3315 C CA . ALA B 1 200 ? 22.24603 31.02252 36.42782 1.000 11.75224 199 ALA B CA 1
ATOM 3316 C C . ALA B 1 200 ? 22.90215 30.63419 35.10320 1.000 12.00204 199 ALA B C 1
ATOM 3317 O O . ALA B 1 200 ? 22.48278 29.68342 34.43074 1.000 11.99253 199 ALA B O 1
ATOM 3319 N N . ARG B 1 201 ? 23.97056 31.35698 34.76009 1.000 11.44702 200 ARG B N 1
ATOM 3320 C CA . ARG B 1 201 ? 24.72944 31.16981 33.53140 1.000 11.88733 200 ARG B CA 1
ATOM 3321 C C . ARG B 1 201 ? 26.14986 30.72676 33.86388 1.000 12.59974 200 ARG B C 1
ATOM 3322 O O . ARG B 1 201 ? 26.73727 31.17130 34.85931 1.000 12.85672 200 ARG B O 1
ATOM 3330 N N . ASN B 1 202 ? 26.69496 29.84235 33.02353 1.000 12.30584 201 ASN B N 1
ATOM 3331 C CA . ASN B 1 202 ? 28.02971 29.26565 33.21962 1.000 13.53247 201 ASN B CA 1
ATOM 3332 C C . ASN B 1 202 ? 28.13037 28.50320 34.53762 1.000 14.34328 201 ASN B C 1
ATOM 3333 O O . ASN B 1 202 ? 29.18618 28.47625 35.17635 1.000 15.44554 201 ASN B O 1
ATOM 3338 N N . LYS B 1 203 ? 27.02169 27.88137 34.94540 1.000 13.44375 202 LYS B N 1
ATOM 3339 C CA . LYS B 1 203 ? 26.98678 27.01366 36.11601 1.000 14.53536 202 LYS B CA 1
ATOM 3340 C C . LYS B 1 203 ? 26.60076 25.60246 35.68839 1.000 14.60902 202 LYS B C 1
ATOM 3341 O O . LYS B 1 203 ? 25.62521 25.03422 36.18883 1.000 15.51142 202 LYS B O 1
ATOM 3347 N N . GLY B 1 204 ? 27.34314 25.04319 34.74091 1.000 14.39488 203 GLY B N 1
ATOM 3348 C CA . GLY B 1 204 ? 27.12399 23.66818 34.32849 1.000 14.17859 203 GLY B CA 1
ATOM 3349 C C . GLY B 1 204 ? 25.81710 23.41905 33.60590 1.000 13.59677 203 GLY B C 1
ATOM 3350 O O . GLY B 1 204 ? 25.15299 22.41079 33.87045 1.000 13.75212 203 GLY B O 1
ATOM 3351 N N . ASN B 1 205 ? 25.43238 24.30175 32.68490 1.000 12.53058 204 ASN B N 1
ATOM 3352 C CA . ASN B 1 205 ? 24.18159 24.13068 31.94156 1.000 12.67448 204 ASN B CA 1
ATOM 3353 C C . ASN B 1 205 ? 23.00510 23.98562 32.90739 1.000 11.56418 204 ASN B C 1
ATOM 3354 O O . ASN B 1 205 ? 22.22407 23.02444 32.86265 1.000 11.40927 204 ASN B O 1
ATOM 3359 N N . HIS B 1 206 ? 22.88434 24.96657 33.79118 1.000 11.33924 205 HIS B N 1
ATOM 3360 C CA . HIS B 1 206 ? 21.93986 24.88448 34.88907 1.000 11.42092 205 HIS B CA 1
ATOM 3361 C C . HIS B 1 206 ? 20.50914 24.83256 34.37028 1.000 10.59547 205 HIS B C 1
ATOM 3362 O O . HIS B 1 206 ? 20.10277 25.64275 33.53038 1.000 10.81407 205 HIS B O 1
ATOM 3369 N N . CYS B 1 207 ? 19.74477 23.86785 34.87893 1.000 10.92433 206 CYS B N 1
ATOM 3370 C CA . CYS B 1 207 ? 18.36213 23.63576 34.46522 1.000 11.15852 206 CYS B CA 1
ATOM 3371 C C . CYS B 1 207 ? 18.24334 23.32408 32.97748 1.000 10.57126 206 CYS B C 1
ATOM 3372 O O . CYS B 1 207 ? 17.15142 23.42695 32.40687 1.000 11.60542 206 CYS B O 1
ATOM 3375 N N . GLY B 1 208 ? 19.34316 22.94081 32.32819 1.000 10.47130 207 GLY B N 1
ATOM 3376 C CA . GLY B 1 208 ? 19.26804 22.58046 30.92600 1.000 11.70425 207 GLY B CA 1
ATOM 3377 C C . GLY B 1 208 ? 19.07144 23.73938 29.98017 1.000 10.39635 207 GLY B C 1
ATOM 3378 O O . GLY B 1 208 ? 18.67553 23.53145 28.83355 1.000 11.57594 207 GLY B O 1
ATOM 3379 N N . ILE B 1 209 ? 19.37888 24.96111 30.41538 1.000 11.08054 208 ILE B N 1
ATOM 3380 C CA . ILE B 1 209 ? 19.05021 26.12790 29.60152 1.000 11.50822 208 ILE B CA 1
ATOM 3381 C C . ILE B 1 209 ? 19.70929 26.07980 28.22403 1.000 10.52678 208 ILE B C 1
ATOM 3382 O O . ILE B 1 209 ? 19.13010 26.54462 27.23435 1.000 11.23239 208 ILE B O 1
ATOM 3387 N N . ALA B 1 210 ? 20.91791 25.53080 28.12672 1.000 10.71401 209 ALA B N 1
ATOM 3388 C CA . ALA B 1 210 ? 21.60218 25.43737 26.84351 1.000 11.19210 209 ALA B CA 1
ATOM 3389 C C . ALA B 1 210 ? 21.46095 24.06987 26.19178 1.000 11.25491 209 ALA B C 1
ATOM 3390 O O . ALA B 1 210 ? 22.14773 23.78585 25.20274 1.000 11.84418 209 ALA B O 1
ATOM 3392 N N . SER B 1 211 ? 20.57129 23.22221 26.70787 1.000 11.09081 210 SER B N 1
ATOM 3393 C CA . SER B 1 211 ? 20.43171 21.87844 26.15910 1.000 11.99150 210 SER B CA 1
ATOM 3394 C C . SER B 1 211 ? 19.91599 21.90387 24.72660 1.000 11.36911 210 SER B C 1
ATOM 3395 O O . SER B 1 211 ? 20.51052 21.28208 23.83551 1.000 12.68037 210 SER B O 1
ATOM 3398 N N . PHE B 1 212 ? 18.81024 22.61610 24.47909 1.000 11.81383 211 PHE B N 1
ATOM 3399 C CA . PHE B 1 212 ? 18.12858 22.57283 23.18043 1.000 12.23917 211 PHE B CA 1
ATOM 3400 C C . PHE B 1 212 ? 17.74332 23.96961 22.70767 1.000 11.99733 211 PHE B C 1
ATOM 3401 O O . PHE B 1 212 ? 16.55883 24.32374 22.64499 1.000 12.20860 211 PHE B O 1
ATOM 3409 N N . PRO B 1 213 ? 18.72606 24.78428 22.33221 1.000 10.89550 212 PRO B N 1
ATOM 3410 C CA . PRO B 1 213 ? 18.43646 26.13992 21.85121 1.000 11.17062 212 PRO B CA 1
ATOM 3411 C C . PRO B 1 213 ? 18.23749 26.16279 20.34558 1.000 11.29065 212 PRO B C 1
ATOM 3412 O O . PRO B 1 213 ? 18.88849 25.43616 19.59747 1.000 11.97415 212 PR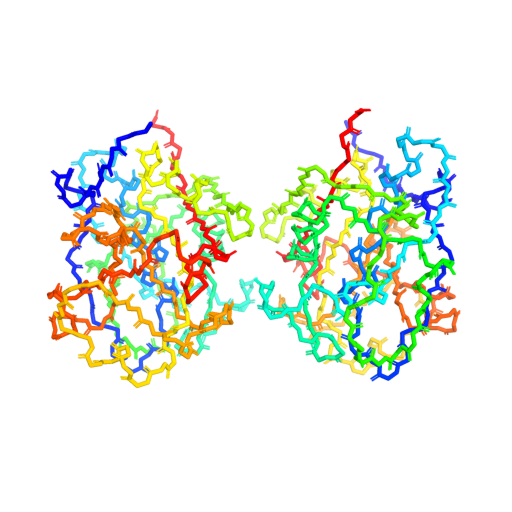O B O 1
ATOM 3416 N N . SER B 1 214 ? 17.33653 27.03848 19.89524 1.000 11.17016 213 SER B N 1
ATOM 3417 C CA . SER B 1 214 ? 17.12444 27.22340 18.46142 1.000 11.52045 213 SER B CA 1
ATOM 3418 C C . SER B 1 214 ? 16.66920 28.64992 18.18127 1.000 11.47245 213 SER B C 1
ATOM 3419 O O . SER B 1 214 ? 16.08486 29.31811 19.03980 1.000 11.37589 213 SER B O 1
ATOM 3422 N N . TYR B 1 215 ? 16.92177 29.10361 16.95379 1.000 11.28140 214 TYR B N 1
ATOM 3423 C CA . TYR B 1 215 ? 16.41767 30.41231 16.55282 1.000 11.77890 214 TYR B CA 1
ATOM 3424 C C . TYR B 1 215 ? 16.05629 30.39250 15.07328 1.000 11.57000 214 TYR B C 1
ATOM 3425 O O . TYR B 1 215 ? 16.70646 29.69773 14.27842 1.000 11.90789 214 TYR B O 1
ATOM 3434 N N . PRO B 1 216 ? 15.02389 31.13253 14.67999 1.000 11.48270 215 PRO B N 1
ATOM 3435 C CA . PRO B 1 216 ? 14.61860 31.21030 13.27741 1.000 12.15676 215 PRO B CA 1
ATOM 3436 C C . PRO B 1 216 ? 15.25850 32.41924 12.60555 1.000 12.36860 215 PRO B C 1
ATOM 3437 O O . PRO B 1 216 ? 15.78899 33.32196 13.26020 1.000 12.61574 215 PRO B O 1
ATOM 3441 N N . GLU B 1 217 ? 15.16275 32.43741 11.27599 1.000 12.59163 216 GLU B N 1
ATOM 3442 C CA . GLU B 1 217 ? 15.53831 33.60903 10.50490 1.000 13.89801 216 GLU B CA 1
ATOM 3443 C C . GLU B 1 217 ? 14.48308 33.87860 9.44496 1.000 14.38005 216 GLU B C 1
ATOM 3444 O O . GLU B 1 217 ? 13.67226 33.01187 9.10422 1.000 15.40612 216 GLU B O 1
ATOM 3450 N N . ILE B 1 218 ? 14.50302 35.10751 8.93938 1.000 14.25919 217 ILE B N 1
ATOM 3451 C CA . ILE B 1 218 ? 13.57355 35.58155 7.92326 1.000 14.79353 217 ILE B CA 1
ATOM 3452 C C . ILE B 1 218 ? 14.38458 36.00765 6.70832 1.000 17.75357 217 ILE B C 1
ATOM 3453 O O . ILE B 1 218 ? 15.42612 36.65995 6.84598 1.000 18.04456 217 ILE B O 1
ATOM 3458 N N . ALA B 1 219 ? 13.89768 35.65471 5.51968 1.000 18.45506 218 ALA B N 1
ATOM 3459 C CA . ALA B 1 219 ? 14.58454 36.02804 4.29070 1.000 22.02512 218 ALA B CA 1
ATOM 3460 C C . ALA B 1 219 ? 14.64600 37.54528 4.14537 1.000 23.63571 218 ALA B C 1
ATOM 3461 O O . ALA B 1 219 ? 13.71959 38.26775 4.52084 1.000 23.44094 218 ALA B O 1
ATOM 3463 N N . ALA B 1 220 ? 15.74913 38.02885 3.57906 1.000 27.17020 219 ALA B N 1
ATOM 3464 C CA . ALA B 1 220 ? 15.88718 39.45312 3.31177 1.000 30.00498 219 ALA B CA 1
ATOM 3465 C C . ALA B 1 220 ? 14.86095 39.90434 2.27706 1.000 35.35390 219 ALA B C 1
ATOM 3466 O O . ALA B 1 220 ? 14.44548 39.13725 1.40471 1.000 33.62585 219 ALA B O 1
ATOM 3468 N N . ALA B 1 221 ? 14.45471 41.16737 2.38062 1.000 36.68442 220 ALA B N 1
ATOM 3469 C CA . ALA B 1 221 ? 13.44596 41.73044 1.48385 1.000 40.21907 220 ALA B CA 1
ATOM 3470 C C . ALA B 1 221 ? 13.94055 41.78763 0.04226 1.000 39.09264 220 ALA B C 1
ATOM 3471 O O . ALA B 1 221 ? 15.12149 42.02532 -0.20927 1.000 46.75909 220 ALA B O 1
#